Protein AF-A0A7S3RYJ0-F1 (afdb_monomer)

Radius of gyration: 33.04 Å; Cα contacts (8 Å, |Δi|>4): 578; chains: 1; bounding box: 104×66×143 Å

Organism: Emiliania huxleyi (NCBI:txid2903)

Nearest PDB structures (foldseek):
  7s6h-assembly2_C  TM=6.877E-01  e=1.220E-13  Homo sapiens
  7s6h-assembly1_A  TM=6.852E-01  e=1.467E-13  Homo sapiens
  3oda-assembly4_G  TM=8.715E-01  e=2.273E-07  Homo sapiens
  2dmj-assembly1_A  TM=7.720E-01  e=3.090E-07  Homo sapiens
  2n8a-assembly1_A  TM=5.074E-01  e=5.372E-07  Homo sapiens

Mean predicted aligned error: 19.95 Å

Structure (mmCIF, N/CA/C/O backbone):
data_AF-A0A7S3RYJ0-F1
#
_entry.id   AF-A0A7S3RYJ0-F1
#
loop_
_atom_site.group_PDB
_atom_site.id
_atom_site.type_symbol
_atom_site.label_atom_id
_atom_site.label_alt_id
_atom_site.label_comp_id
_atom_site.label_asym_id
_atom_site.label_entity_id
_atom_site.label_seq_id
_atom_site.pdbx_PDB_ins_code
_atom_site.Cartn_x
_atom_site.Cartn_y
_atom_site.Cartn_z
_atom_site.occupancy
_atom_site.B_iso_or_equiv
_atom_site.auth_seq_id
_atom_site.auth_comp_id
_atom_site.auth_asym_id
_atom_site.auth_atom_id
_atom_site.pdbx_PDB_model_num
ATOM 1 N N . MET A 1 1 ? 71.718 -11.292 11.359 1.00 39.75 1 MET A N 1
ATOM 2 C CA . MET A 1 1 ? 70.640 -10.681 10.558 1.00 39.75 1 MET A CA 1
ATOM 3 C C . MET A 1 1 ? 69.642 -11.783 10.285 1.00 39.75 1 MET A C 1
ATOM 5 O O . MET A 1 1 ? 69.903 -12.634 9.451 1.00 39.75 1 MET A O 1
ATOM 9 N N . ALA A 1 2 ? 68.633 -11.873 11.144 1.00 28.23 2 ALA A N 1
ATOM 10 C CA . ALA A 1 2 ? 67.714 -12.996 11.236 1.00 28.23 2 ALA A CA 1
ATOM 11 C C . ALA A 1 2 ? 66.291 -12.442 11.297 1.00 28.23 2 ALA A C 1
ATOM 13 O O . ALA A 1 2 ? 66.041 -11.447 11.979 1.00 28.23 2 ALA A O 1
ATOM 14 N N . GLU A 1 3 ? 65.405 -13.075 10.540 1.00 33.09 3 GLU A N 1
ATOM 15 C CA . GLU A 1 3 ? 64.001 -12.727 10.389 1.00 33.09 3 GLU A CA 1
ATOM 16 C C . GLU A 1 3 ? 63.239 -12.820 11.718 1.00 33.09 3 GLU A C 1
ATOM 18 O O . GLU A 1 3 ? 63.388 -13.775 12.483 1.00 33.09 3 GLU A O 1
ATOM 23 N N . ARG A 1 4 ? 62.372 -11.834 11.969 1.00 28.31 4 ARG A N 1
ATOM 24 C CA . ARG A 1 4 ? 61.244 -11.927 12.902 1.00 28.31 4 ARG A CA 1
ATOM 25 C C . ARG A 1 4 ? 60.064 -11.119 12.344 1.00 28.31 4 ARG A C 1
ATOM 27 O O . ARG A 1 4 ? 60.276 -9.973 11.948 1.00 28.31 4 ARG A O 1
ATOM 34 N N . PRO A 1 5 ? 58.839 -11.676 12.326 1.00 35.78 5 PRO A N 1
ATOM 35 C CA . PRO A 1 5 ? 57.648 -10.996 11.836 1.00 35.78 5 PRO A CA 1
ATOM 36 C C . PRO A 1 5 ? 56.983 -10.196 12.965 1.00 35.78 5 PRO A C 1
ATOM 38 O O . PRO A 1 5 ? 56.900 -10.666 14.101 1.00 35.78 5 PRO A O 1
ATOM 41 N N . LEU A 1 6 ? 56.473 -9.003 12.654 1.00 27.47 6 LEU A N 1
ATOM 42 C CA . LEU A 1 6 ? 55.604 -8.235 13.546 1.00 27.47 6 LEU A CA 1
ATOM 43 C C . LEU A 1 6 ? 54.368 -7.758 12.780 1.00 27.47 6 LEU A C 1
ATOM 45 O O . LEU A 1 6 ? 54.451 -7.098 11.749 1.00 27.47 6 LEU A O 1
ATOM 49 N N . SER A 1 7 ? 53.221 -8.157 13.322 1.00 32.47 7 SER A N 1
ATOM 50 C CA . SER A 1 7 ? 51.865 -7.767 12.956 1.00 32.47 7 SER A CA 1
ATOM 51 C C . SER A 1 7 ? 51.672 -6.252 12.934 1.00 32.47 7 SER A C 1
ATOM 53 O O . SER A 1 7 ? 52.216 -5.594 13.812 1.00 32.47 7 SER A O 1
ATOM 55 N N . HIS A 1 8 ? 50.790 -5.732 12.072 1.00 25.55 8 HIS A N 1
ATOM 56 C CA . HIS A 1 8 ? 49.686 -4.854 12.496 1.00 25.55 8 HIS A CA 1
ATOM 57 C C . HIS A 1 8 ? 48.749 -4.449 11.335 1.00 25.55 8 HIS A C 1
ATOM 59 O O . HIS A 1 8 ? 49.173 -3.886 10.336 1.00 25.55 8 HIS A O 1
ATOM 65 N N . ARG A 1 9 ? 47.447 -4.664 11.589 1.00 26.36 9 ARG A N 1
ATOM 66 C CA . ARG A 1 9 ? 46.271 -3.876 11.162 1.00 26.36 9 ARG A CA 1
ATOM 67 C C . ARG A 1 9 ? 45.915 -3.812 9.671 1.00 26.36 9 ARG A C 1
ATOM 69 O O . ARG A 1 9 ? 46.214 -2.858 8.966 1.00 26.36 9 ARG A O 1
ATOM 76 N N . ASN A 1 10 ? 45.074 -4.765 9.276 1.00 24.94 10 ASN A N 1
ATOM 77 C CA . ASN A 1 10 ? 44.167 -4.628 8.141 1.00 24.94 10 ASN A CA 1
ATOM 78 C C . ASN A 1 10 ? 42.987 -3.723 8.560 1.00 24.94 10 ASN A C 1
ATOM 80 O O . ASN A 1 10 ? 42.097 -4.167 9.285 1.00 24.94 10 ASN A O 1
ATOM 84 N N . HIS A 1 11 ? 42.986 -2.452 8.149 1.00 27.56 11 HIS A N 1
ATOM 85 C CA . HIS A 1 11 ? 41.782 -1.617 8.182 1.00 27.56 11 HIS A CA 1
ATOM 86 C C . HIS A 1 11 ? 41.057 -1.755 6.840 1.00 27.56 11 HIS A C 1
ATOM 88 O O . HIS A 1 11 ? 41.376 -1.083 5.864 1.00 27.56 11 HIS A O 1
ATOM 94 N N . LEU A 1 12 ? 40.068 -2.650 6.809 1.00 25.06 12 LEU A N 1
ATOM 95 C CA . LEU A 1 12 ? 39.011 -2.651 5.804 1.00 25.06 12 LEU A CA 1
ATOM 96 C C . LEU A 1 12 ? 38.155 -1.398 6.018 1.00 25.06 12 LEU A C 1
ATOM 98 O O . LEU A 1 12 ? 37.360 -1.332 6.955 1.00 25.06 12 LEU A O 1
ATOM 102 N N . ILE A 1 13 ? 38.326 -0.393 5.160 1.00 28.11 13 ILE A N 1
ATOM 103 C CA . ILE A 1 13 ? 37.360 0.699 5.039 1.00 28.11 13 ILE A CA 1
ATOM 104 C C . ILE A 1 13 ? 36.196 0.164 4.203 1.00 28.11 13 ILE A C 1
ATOM 106 O O . ILE A 1 13 ? 36.266 0.065 2.979 1.00 28.11 13 ILE A O 1
ATOM 110 N N . HIS A 1 14 ? 35.129 -0.223 4.899 1.00 29.86 14 HIS A N 1
ATOM 111 C CA . HIS A 1 14 ? 33.820 -0.503 4.325 1.00 29.86 14 HIS A CA 1
ATOM 112 C C . HIS A 1 14 ? 33.194 0.806 3.819 1.00 29.86 14 HIS A C 1
ATOM 114 O O . HIS A 1 14 ? 32.655 1.594 4.594 1.00 29.86 14 HIS A O 1
ATOM 120 N N . GLY A 1 15 ? 33.270 1.042 2.510 1.00 26.50 15 GLY A N 1
ATOM 121 C CA . GLY A 1 15 ? 32.595 2.146 1.826 1.00 26.50 15 GLY A CA 1
ATOM 122 C C . GLY A 1 15 ? 31.162 1.783 1.441 1.00 26.50 15 GLY A C 1
ATOM 123 O O . GLY A 1 15 ? 30.924 1.300 0.342 1.00 26.50 15 GLY A O 1
ATOM 124 N N . GLN A 1 16 ? 30.258 1.964 2.403 1.00 26.66 16 GLN A N 1
ATOM 125 C CA . GLN A 1 16 ? 28.885 2.480 2.282 1.00 26.66 16 GLN A CA 1
ATOM 126 C C . GLN A 1 16 ? 28.120 2.204 0.970 1.00 26.66 16 GLN A C 1
ATOM 128 O O . GLN A 1 16 ? 28.312 2.867 -0.046 1.00 26.66 16 GLN A O 1
ATOM 133 N N . ALA A 1 17 ? 27.150 1.288 1.052 1.00 26.70 17 ALA A N 1
ATOM 134 C CA . ALA A 1 17 ? 26.016 1.249 0.138 1.00 26.70 17 ALA A CA 1
ATOM 135 C C . ALA A 1 17 ? 25.204 2.545 0.301 1.00 26.70 17 ALA A C 1
ATOM 137 O O . ALA A 1 17 ? 24.721 2.850 1.393 1.00 26.70 17 ALA A O 1
ATOM 138 N N . THR A 1 18 ? 25.096 3.324 -0.771 1.00 28.84 18 THR A N 1
ATOM 139 C CA . THR A 1 18 ? 24.283 4.538 -0.815 1.00 28.84 18 THR A CA 1
ATOM 140 C C . THR A 1 18 ? 22.790 4.187 -0.767 1.00 28.84 18 THR A C 1
ATOM 142 O O . THR A 1 18 ? 22.383 3.142 -1.286 1.00 28.84 18 THR A O 1
ATOM 145 N N . PRO A 1 19 ? 21.957 5.022 -0.119 1.00 36.91 19 PRO A N 1
ATOM 146 C CA . PRO A 1 19 ? 20.532 4.765 0.008 1.00 36.91 19 PRO A CA 1
ATOM 147 C C . PRO A 1 19 ? 19.855 4.790 -1.363 1.00 36.91 19 PRO A C 1
ATOM 149 O O . PRO A 1 19 ? 20.203 5.578 -2.242 1.00 36.91 19 PRO A O 1
ATOM 152 N N . THR A 1 20 ? 18.873 3.907 -1.516 1.00 35.00 20 THR A N 1
ATOM 153 C CA . THR A 1 20 ? 17.958 3.796 -2.650 1.00 35.00 20 THR A CA 1
ATOM 154 C C . THR A 1 20 ? 17.373 5.158 -3.010 1.00 35.00 20 THR A C 1
ATOM 156 O O . THR A 1 20 ? 16.400 5.620 -2.415 1.00 35.00 20 THR A O 1
ATOM 159 N N . ALA A 1 21 ? 17.976 5.798 -4.013 1.00 35.00 21 ALA A N 1
ATOM 160 C CA . ALA A 1 21 ? 17.418 6.964 -4.666 1.00 35.00 21 ALA A CA 1
ATOM 161 C C . ALA A 1 21 ? 16.031 6.594 -5.201 1.00 35.00 21 ALA A C 1
ATOM 163 O O . ALA A 1 21 ? 15.861 5.602 -5.917 1.00 35.00 21 ALA A O 1
ATOM 164 N N . ALA A 1 22 ? 15.033 7.388 -4.823 1.00 38.62 22 ALA A N 1
ATOM 165 C CA . ALA A 1 22 ? 13.714 7.353 -5.420 1.00 38.62 22 ALA A CA 1
ATOM 166 C C . ALA A 1 22 ? 13.859 7.705 -6.906 1.00 38.62 22 ALA A C 1
ATOM 168 O O . ALA A 1 22 ? 13.888 8.874 -7.280 1.00 38.62 22 ALA A O 1
ATOM 169 N N . ILE A 1 23 ? 13.993 6.689 -7.761 1.00 37.84 23 ILE A N 1
ATOM 170 C CA . ILE A 1 23 ? 13.959 6.900 -9.203 1.00 37.84 23 ILE A CA 1
ATOM 171 C C . ILE A 1 23 ? 12.511 7.231 -9.557 1.00 37.84 23 ILE A C 1
ATOM 173 O O . ILE A 1 23 ? 11.620 6.376 -9.544 1.00 37.84 23 ILE A O 1
ATOM 177 N N . LEU A 1 24 ? 12.290 8.504 -9.859 1.00 35.03 24 LEU A N 1
ATOM 178 C CA . LEU A 1 24 ? 11.076 9.027 -10.458 1.00 35.03 24 LEU A CA 1
ATOM 179 C C . LEU A 1 24 ? 11.009 8.522 -11.912 1.00 35.03 24 LEU A C 1
ATOM 181 O O . LEU A 1 24 ? 11.346 9.229 -12.855 1.00 35.03 24 LEU A O 1
ATOM 185 N N . VAL A 1 25 ? 10.645 7.250 -12.113 1.00 39.47 25 VAL A N 1
ATOM 186 C CA . VAL A 1 25 ? 10.449 6.693 -13.461 1.00 39.47 25 VAL A CA 1
ATOM 187 C C . VAL A 1 25 ? 9.076 7.127 -13.969 1.00 39.47 25 VAL A C 1
ATOM 189 O O . VAL A 1 25 ? 8.098 6.388 -13.864 1.00 39.47 25 VAL A O 1
ATOM 192 N N . MET A 1 26 ? 8.984 8.328 -14.537 1.00 39.94 26 MET A N 1
ATOM 193 C CA . MET A 1 26 ? 7.891 8.657 -15.453 1.00 39.94 26 MET A CA 1
ATOM 194 C C . MET A 1 26 ? 8.298 8.210 -16.861 1.00 39.94 26 MET A C 1
ATOM 196 O O . MET A 1 26 ? 8.797 8.994 -17.657 1.00 39.94 26 MET A O 1
ATOM 200 N N . SER A 1 27 ? 8.141 6.916 -17.164 1.00 42.56 27 SER A N 1
ATOM 201 C CA . SER A 1 27 ? 8.387 6.390 -18.515 1.00 42.56 27 SER A CA 1
ATOM 202 C C . SER A 1 27 ? 7.086 6.358 -19.321 1.00 42.56 27 SER A C 1
ATOM 204 O O . SER A 1 27 ? 6.385 5.339 -19.406 1.00 42.56 27 SER A O 1
ATOM 206 N N . TYR A 1 28 ? 6.767 7.490 -19.943 1.00 44.81 28 TYR A N 1
ATOM 207 C CA . TYR A 1 28 ? 5.918 7.505 -21.130 1.00 44.81 28 TYR A CA 1
ATOM 208 C C . TYR A 1 28 ? 6.808 7.086 -22.315 1.00 44.81 28 TYR A C 1
ATOM 210 O O . TYR A 1 28 ? 7.633 7.871 -22.767 1.00 44.81 28 TYR A O 1
ATOM 218 N N . GLY A 1 29 ? 6.718 5.819 -22.755 1.00 48.59 29 GLY A N 1
ATOM 219 C CA . GLY A 1 29 ? 7.389 5.339 -23.980 1.00 48.59 29 GLY A CA 1
ATOM 220 C C . GLY A 1 29 ? 8.339 4.132 -23.881 1.00 48.59 29 GLY A C 1
ATOM 221 O O . GLY A 1 29 ? 8.949 3.791 -24.888 1.00 48.59 29 GLY A O 1
ATOM 222 N N . GLY A 1 30 ? 8.480 3.469 -22.726 1.00 54.72 30 GLY A N 1
ATOM 223 C CA . GLY A 1 30 ? 9.284 2.237 -22.594 1.00 54.72 30 GLY A CA 1
ATOM 224 C C . GLY A 1 30 ? 8.515 0.932 -22.855 1.00 54.72 30 GLY A C 1
ATOM 225 O O . GLY A 1 30 ? 7.281 0.903 -22.773 1.00 54.72 30 GLY A O 1
ATOM 226 N N . ASP A 1 31 ? 9.261 -0.145 -23.115 1.00 61.84 31 ASP A N 1
ATOM 227 C CA . ASP A 1 31 ? 8.778 -1.528 -23.159 1.00 61.84 31 ASP A CA 1
ATOM 228 C C . ASP A 1 31 ? 8.100 -1.940 -21.836 1.00 61.84 31 ASP A C 1
ATOM 230 O O . ASP A 1 31 ? 8.265 -1.306 -20.794 1.00 61.84 31 ASP A O 1
ATOM 234 N N . ASP A 1 32 ? 7.321 -3.026 -21.853 1.00 64.25 32 ASP A N 1
ATOM 235 C CA . ASP A 1 32 ? 6.533 -3.510 -20.705 1.00 64.25 32 ASP A CA 1
ATOM 236 C C . ASP A 1 32 ? 7.355 -3.812 -19.431 1.00 64.25 32 ASP A C 1
ATOM 238 O O . ASP A 1 32 ? 6.777 -4.141 -18.386 1.00 64.25 32 ASP A O 1
ATOM 242 N N . SER A 1 33 ? 8.688 -3.765 -19.504 1.00 66.56 33 SER A N 1
ATOM 243 C CA . SER A 1 33 ? 9.603 -3.919 -18.372 1.00 66.56 33 SER A CA 1
ATOM 244 C C . SER A 1 33 ? 9.685 -2.668 -17.484 1.00 66.56 33 SER A C 1
ATOM 246 O O . SER A 1 33 ? 9.950 -2.801 -16.291 1.00 66.56 33 SER A O 1
ATOM 248 N N . SER A 1 34 ? 9.377 -1.473 -18.008 1.00 72.50 34 SER A N 1
ATOM 249 C CA . SER A 1 34 ? 9.449 -0.209 -17.256 1.00 72.50 34 SER A CA 1
ATOM 250 C C . SER A 1 34 ? 8.173 0.136 -16.479 1.00 72.50 34 SER A C 1
ATOM 252 O O . SER A 1 34 ? 8.114 1.166 -15.806 1.00 72.50 34 SER A O 1
ATOM 254 N N . ILE A 1 35 ? 7.140 -0.715 -16.552 1.00 82.62 35 ILE A N 1
ATOM 255 C CA . ILE A 1 35 ? 5.844 -0.466 -15.912 1.00 82.62 35 ILE A CA 1
ATOM 256 C C . ILE A 1 35 ? 5.993 -0.535 -14.380 1.00 82.62 35 ILE A C 1
ATOM 258 O O . ILE A 1 35 ? 6.262 -1.609 -13.832 1.00 82.62 35 ILE A O 1
ATOM 262 N N . PRO A 1 36 ? 5.756 0.573 -13.655 1.00 79.44 36 PRO A N 1
ATOM 263 C CA . PRO A 1 36 ? 5.849 0.587 -12.203 1.00 79.44 36 PRO A CA 1
ATOM 264 C C . PRO A 1 36 ? 4.709 -0.216 -11.561 1.00 79.44 36 PRO A C 1
ATOM 266 O O . PRO A 1 36 ? 3.550 -0.092 -11.966 1.00 79.44 36 PRO A O 1
ATOM 269 N N . ASP A 1 37 ? 5.037 -0.981 -10.512 1.00 83.44 37 ASP A N 1
ATOM 270 C CA . ASP A 1 37 ? 4.115 -1.868 -9.779 1.00 83.44 37 ASP A CA 1
ATOM 271 C C . ASP A 1 37 ? 3.342 -2.799 -10.722 1.00 83.44 37 ASP A C 1
ATOM 273 O O . ASP A 1 37 ? 2.118 -2.918 -10.640 1.00 83.44 37 ASP A O 1
ATOM 277 N N . LYS A 1 38 ? 4.066 -3.427 -11.656 1.00 88.31 38 LYS A N 1
ATOM 278 C CA . LYS A 1 38 ? 3.476 -4.261 -12.706 1.00 88.31 38 LYS A CA 1
ATOM 279 C C . LYS A 1 38 ? 2.584 -5.372 -12.159 1.00 88.31 38 LYS A C 1
ATOM 281 O O . LYS A 1 38 ? 1.566 -5.679 -12.771 1.00 88.31 38 LYS A O 1
ATOM 286 N N . LEU A 1 39 ? 2.963 -5.975 -11.034 1.00 90.44 39 LEU A N 1
ATOM 287 C CA . LEU A 1 39 ? 2.220 -7.064 -10.414 1.00 90.44 39 LEU A CA 1
ATOM 288 C C . LEU A 1 39 ? 1.648 -6.603 -9.076 1.00 90.44 39 LEU A C 1
ATOM 290 O O . LEU A 1 39 ? 2.368 -6.120 -8.201 1.00 90.44 39 LEU A O 1
ATOM 294 N N . ARG A 1 40 ? 0.340 -6.777 -8.908 1.00 91.31 40 ARG A N 1
ATOM 295 C CA . ARG A 1 40 ? -0.391 -6.479 -7.675 1.00 91.31 40 ARG A CA 1
ATOM 296 C C . ARG A 1 40 ? -1.162 -7.714 -7.233 1.00 91.31 40 ARG A C 1
ATOM 298 O O . ARG A 1 40 ? -1.780 -8.372 -8.061 1.00 91.31 40 ARG A O 1
ATOM 305 N N . LEU A 1 41 ? -1.151 -8.002 -5.940 1.00 91.81 41 LEU A N 1
ATOM 306 C CA . LEU A 1 41 ? -1.998 -9.016 -5.322 1.00 91.81 41 LEU A CA 1
ATOM 307 C C . LEU A 1 41 ? -3.025 -8.322 -4.424 1.00 91.81 41 LEU A C 1
ATOM 309 O O . LEU A 1 41 ? -2.680 -7.449 -3.626 1.00 91.81 41 LEU A O 1
ATOM 313 N N . ASP A 1 42 ? -4.294 -8.669 -4.608 1.00 93.19 42 ASP A N 1
ATOM 314 C CA . ASP A 1 42 ? -5.427 -8.141 -3.851 1.00 93.19 42 ASP A CA 1
ATOM 315 C C . ASP A 1 42 ? -6.532 -9.195 -3.709 1.00 93.19 42 ASP A C 1
ATOM 317 O O . ASP A 1 42 ? -6.603 -10.159 -4.476 1.00 93.19 42 ASP A O 1
ATOM 321 N N . TYR A 1 43 ? -7.418 -8.997 -2.731 1.00 94.75 43 TYR A N 1
ATOM 322 C CA . TYR A 1 43 ? -8.697 -9.700 -2.704 1.00 94.75 43 TYR A CA 1
ATOM 323 C C . TYR A 1 43 ? -9.632 -9.085 -3.741 1.00 94.75 43 TYR A C 1
ATOM 325 O O . TYR A 1 43 ? -9.791 -7.864 -3.806 1.00 94.75 43 TYR A O 1
ATOM 333 N N . ALA A 1 44 ? -10.288 -9.925 -4.536 1.00 94.12 44 ALA A N 1
ATOM 334 C CA . ALA A 1 44 ? -11.247 -9.473 -5.525 1.00 94.12 44 ALA A CA 1
ATOM 335 C C . ALA A 1 44 ? -12.431 -8.748 -4.847 1.00 94.12 44 ALA A C 1
ATOM 337 O O . ALA A 1 44 ? -13.182 -9.371 -4.093 1.00 94.12 44 ALA A O 1
ATOM 338 N N . PRO A 1 45 ? -12.678 -7.458 -5.139 1.00 90.38 45 PRO A N 1
ATOM 339 C CA . PRO A 1 45 ? -13.766 -6.716 -4.507 1.00 90.38 45 PRO A CA 1
ATOM 340 C C . PRO A 1 45 ? -15.144 -7.168 -5.008 1.00 90.38 45 PRO A C 1
ATOM 342 O O . PRO A 1 45 ? -16.139 -6.989 -4.317 1.00 90.38 45 PRO A O 1
ATOM 345 N N . THR A 1 46 ? -15.215 -7.742 -6.216 1.00 91.50 46 THR A N 1
ATOM 346 C CA . THR A 1 46 ? -16.442 -8.280 -6.828 1.00 91.50 46 THR A CA 1
ATOM 347 C C . THR A 1 46 ? -16.106 -9.502 -7.680 1.00 91.50 46 THR A C 1
ATOM 349 O O . THR A 1 46 ? -14.985 -9.602 -8.176 1.00 91.50 46 THR A O 1
ATOM 352 N N . SER A 1 47 ? -17.091 -10.360 -7.944 1.00 93.62 47 SER A N 1
ATOM 353 C CA . SER A 1 47 ? -16.961 -11.566 -8.778 1.00 93.62 47 SER A CA 1
ATOM 354 C C . SER A 1 47 ? -17.100 -11.325 -10.294 1.00 93.62 47 SER A C 1
ATOM 356 O O . SER A 1 47 ? -17.409 -12.237 -11.056 1.00 93.62 47 SER A O 1
ATOM 358 N N . ARG A 1 48 ? -16.908 -10.082 -10.760 1.00 92.75 48 ARG A N 1
ATOM 359 C CA . ARG A 1 48 ? -17.110 -9.690 -12.173 1.00 92.75 48 ARG A CA 1
ATOM 360 C C . ARG A 1 48 ? -15.885 -9.898 -13.068 1.00 92.75 48 ARG A C 1
ATOM 362 O O . ARG A 1 48 ? -15.990 -9.764 -14.282 1.00 92.75 48 ARG A O 1
ATOM 369 N N . ALA A 1 49 ? -14.717 -10.161 -12.486 1.00 93.31 49 ALA A N 1
ATOM 370 C CA . ALA A 1 49 ? -13.480 -10.314 -13.242 1.00 93.31 49 ALA A CA 1
ATOM 371 C C . ALA A 1 49 ? -13.330 -11.748 -13.772 1.00 93.31 49 ALA A C 1
ATOM 373 O O . ALA A 1 49 ? -13.538 -12.714 -13.042 1.00 93.31 49 ALA A O 1
ATOM 374 N N . SER A 1 50 ? -12.904 -11.881 -15.027 1.00 95.81 50 SER A N 1
ATOM 375 C CA . SER A 1 50 ? -12.488 -13.152 -15.628 1.00 95.81 50 SER A CA 1
ATOM 376 C C . SER A 1 50 ? -10.964 -13.246 -15.669 1.00 95.81 50 SER A C 1
ATOM 378 O O . SER A 1 50 ? -10.296 -12.291 -16.075 1.00 95.81 50 SER A O 1
ATOM 380 N N . CYS A 1 51 ? -10.417 -14.404 -15.317 1.00 96.94 51 CYS A N 1
ATOM 381 C CA . CYS A 1 51 ? -8.989 -14.676 -15.388 1.00 96.94 51 CYS A CA 1
ATOM 382 C C . CYS A 1 51 ? -8.491 -14.678 -16.839 1.00 96.94 51 CYS A C 1
ATOM 384 O O . CYS A 1 51 ? -8.982 -15.441 -17.669 1.00 96.94 51 CYS A O 1
ATOM 386 N N . LYS A 1 52 ? -7.463 -13.880 -17.142 1.00 95.00 52 LYS A N 1
ATOM 387 C CA . LYS A 1 52 ? -6.849 -13.812 -18.479 1.00 95.00 52 LYS A CA 1
ATOM 388 C C . LYS A 1 52 ? -6.018 -15.046 -18.849 1.00 95.00 52 LYS A C 1
ATOM 390 O O . LYS A 1 52 ? -5.727 -15.232 -20.022 1.00 95.00 52 LYS A O 1
ATOM 395 N N . GLY A 1 53 ? -5.657 -15.892 -17.880 1.00 93.12 53 GLY A N 1
ATOM 396 C CA . GLY A 1 53 ? -4.923 -17.136 -18.136 1.00 93.12 53 GLY A CA 1
ATOM 397 C C . GLY A 1 53 ? -5.816 -18.328 -18.495 1.00 93.12 53 GLY A C 1
ATOM 398 O O . GLY A 1 53 ? -5.474 -19.099 -19.382 1.00 93.12 53 GLY A O 1
ATOM 399 N N . CYS A 1 54 ? -6.961 -18.487 -17.822 1.00 95.69 54 CYS A N 1
ATOM 400 C CA . CYS A 1 54 ? -7.826 -19.663 -17.993 1.00 95.69 54 CYS A CA 1
ATOM 401 C C . CYS A 1 54 ? -9.260 -19.348 -18.453 1.00 95.69 54 CYS A C 1
ATOM 403 O O . CYS A 1 54 ? -10.040 -20.271 -18.669 1.00 95.69 54 CYS A O 1
ATOM 405 N N . GLY A 1 55 ? -9.639 -18.070 -18.547 1.00 94.44 55 GLY A N 1
ATOM 406 C CA . GLY A 1 55 ? -10.973 -17.617 -18.958 1.00 94.44 55 GLY A CA 1
ATOM 407 C C . GLY A 1 55 ? -12.078 -17.758 -17.903 1.00 94.44 55 GLY A C 1
ATOM 408 O O . GLY A 1 55 ? -13.165 -17.223 -18.097 1.00 94.44 55 GLY A O 1
ATOM 409 N N . ARG A 1 56 ? -11.832 -18.443 -16.777 1.00 96.56 56 ARG A N 1
ATOM 410 C CA . ARG A 1 56 ? -12.839 -18.647 -15.718 1.00 96.56 56 ARG A CA 1
ATOM 411 C C . ARG A 1 56 ? -13.033 -17.400 -14.851 1.00 96.56 56 ARG A C 1
ATOM 413 O O . ARG A 1 56 ? -12.125 -16.578 -14.724 1.00 96.56 56 ARG A O 1
ATOM 420 N N . GLY A 1 57 ? -14.208 -17.287 -14.231 1.00 96.38 57 GLY A N 1
ATOM 421 C CA . GLY A 1 57 ? -14.514 -16.228 -13.266 1.00 96.38 57 GLY A CA 1
ATOM 422 C C . GLY A 1 57 ? -13.606 -16.275 -12.033 1.00 96.38 57 GLY A C 1
ATOM 423 O O . GLY A 1 57 ? -13.127 -17.340 -11.642 1.00 96.38 57 GLY A O 1
ATOM 424 N N . ILE A 1 58 ? -13.365 -15.106 -11.446 1.00 96.50 58 ILE A N 1
ATOM 425 C CA . ILE A 1 58 ? -12.664 -14.924 -10.172 1.00 96.50 58 ILE A CA 1
ATOM 426 C C . ILE A 1 58 ? -13.720 -14.549 -9.132 1.00 96.50 58 ILE A C 1
ATOM 428 O O . ILE A 1 58 ? -14.468 -13.592 -9.340 1.00 96.50 58 ILE A O 1
ATOM 432 N N . GLY A 1 59 ? -13.811 -15.312 -8.045 1.00 95.38 59 GLY A N 1
ATOM 433 C CA . GLY A 1 59 ? -14.806 -15.113 -6.993 1.00 95.38 59 GLY A CA 1
ATOM 434 C C . GLY A 1 59 ? -14.573 -13.826 -6.202 1.00 95.38 59 GLY A C 1
ATOM 435 O O . GLY A 1 59 ? -13.453 -13.339 -6.099 1.00 95.38 59 GLY A O 1
ATOM 436 N N . GLN A 1 60 ? -15.630 -13.259 -5.616 1.00 93.69 60 GLN A N 1
ATOM 437 C CA . GLN A 1 60 ? -15.482 -12.151 -4.669 1.00 93.69 60 GLN A CA 1
ATOM 438 C C . GLN A 1 60 ? -14.754 -12.645 -3.412 1.00 93.69 60 GLN A C 1
ATOM 440 O O . GLN A 1 60 ? -15.063 -13.717 -2.904 1.00 93.69 60 GLN A O 1
ATOM 445 N N . GLY A 1 61 ? -13.799 -11.861 -2.915 1.00 91.56 61 GLY A N 1
ATOM 446 C CA . GLY A 1 61 ? -12.955 -12.236 -1.780 1.00 91.56 61 GLY A CA 1
ATOM 447 C C . GLY A 1 61 ? -11.842 -13.230 -2.124 1.00 91.56 61 GLY A C 1
ATOM 448 O O . GLY A 1 61 ? -11.022 -13.521 -1.263 1.00 91.56 61 GLY A O 1
ATOM 449 N N . GLU A 1 62 ? -11.762 -13.721 -3.364 1.00 95.06 62 GLU A N 1
ATOM 450 C CA . GLU A 1 62 ? -10.668 -14.585 -3.812 1.00 95.06 62 GLU A CA 1
ATOM 451 C C . GLU A 1 62 ? -9.391 -13.761 -4.040 1.00 95.06 62 GLU A C 1
ATOM 453 O O . GLU A 1 62 ? -9.445 -12.652 -4.585 1.00 95.06 62 GLU A O 1
ATOM 458 N N . VAL A 1 63 ? -8.231 -14.299 -3.647 1.00 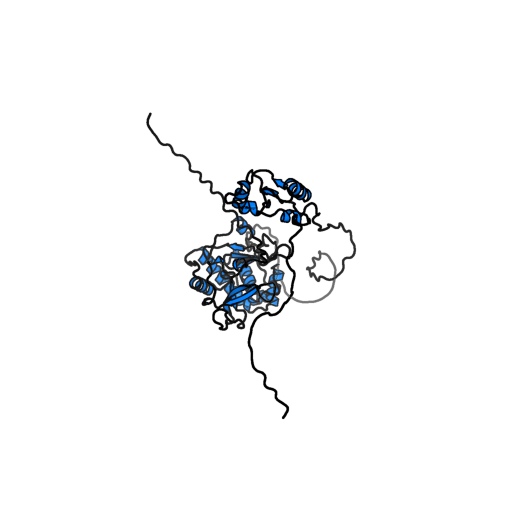94.62 63 VAL A N 1
ATOM 459 C CA . VAL A 1 63 ? -6.932 -13.688 -3.958 1.00 94.62 63 VAL A CA 1
ATOM 460 C C . VAL A 1 63 ? -6.679 -13.783 -5.460 1.00 94.62 63 VAL A C 1
ATOM 462 O O . VAL A 1 63 ? -6.735 -14.859 -6.057 1.00 94.62 63 VAL A O 1
ATOM 465 N N . ARG A 1 64 ? -6.350 -12.653 -6.081 1.00 93.88 64 ARG A N 1
ATOM 466 C CA . ARG A 1 64 ? -6.041 -12.575 -7.511 1.00 93.88 64 ARG A CA 1
ATOM 467 C C . ARG A 1 64 ? -4.781 -11.762 -7.761 1.00 93.88 64 ARG A C 1
ATOM 469 O O . ARG A 1 64 ? -4.418 -10.890 -6.976 1.00 93.88 64 ARG A O 1
ATOM 476 N N . CYS A 1 65 ? -4.138 -12.031 -8.893 1.00 93.81 65 CYS A N 1
ATOM 477 C CA . CYS A 1 65 ? -3.002 -11.263 -9.383 1.00 93.81 65 CYS A CA 1
ATOM 478 C C . CYS A 1 65 ? -3.455 -10.311 -10.494 1.00 93.81 65 CYS A C 1
ATOM 480 O O . CYS A 1 65 ? -3.936 -10.744 -11.540 1.00 93.81 65 CYS A O 1
ATOM 482 N N . GLY A 1 66 ? -3.317 -9.010 -10.263 1.00 94.06 66 GLY A N 1
ATOM 483 C CA . GLY A 1 66 ? -3.458 -7.974 -11.273 1.00 94.06 66 GLY A CA 1
ATOM 484 C C . GLY A 1 66 ? -2.123 -7.700 -11.961 1.00 94.06 66 GLY A C 1
ATOM 485 O O . GLY A 1 66 ? -1.157 -7.308 -11.310 1.00 94.06 66 GLY A O 1
ATOM 486 N N . VAL A 1 67 ? -2.092 -7.864 -13.278 1.00 93.19 67 VAL A N 1
ATOM 487 C CA . VAL A 1 67 ? -0.973 -7.519 -14.153 1.00 93.19 67 VAL A CA 1
ATOM 488 C C . VAL A 1 67 ? -1.310 -6.213 -14.854 1.00 93.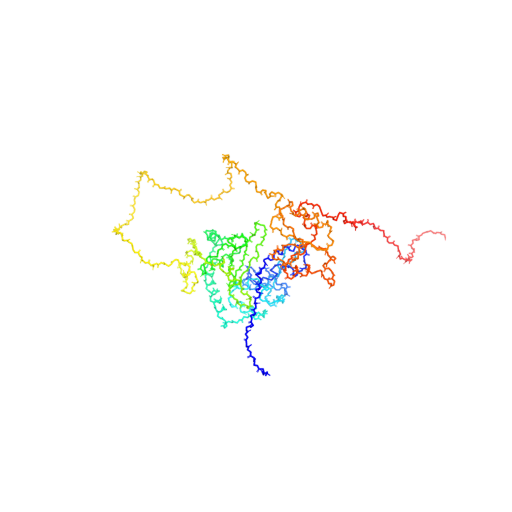19 67 VAL A C 1
ATOM 490 O O . VAL A 1 67 ? -2.263 -6.139 -15.630 1.00 93.19 67 VAL A O 1
ATOM 493 N N . LYS A 1 68 ? -0.536 -5.174 -14.565 1.00 92.00 68 LYS A N 1
ATOM 494 C CA . LYS A 1 68 ? -0.663 -3.862 -15.187 1.00 92.00 68 LYS A CA 1
ATOM 495 C C . LYS A 1 68 ? -0.039 -3.907 -16.581 1.00 92.00 68 LYS A C 1
ATOM 497 O O . LYS A 1 68 ? 1.148 -4.204 -16.718 1.00 92.00 68 LYS A O 1
ATOM 502 N N . VAL A 1 69 ? -0.839 -3.620 -17.600 1.00 91.38 69 VAL A N 1
ATOM 503 C CA . VAL A 1 69 ? -0.433 -3.593 -19.013 1.00 91.38 69 VAL A CA 1
ATOM 504 C C . VAL A 1 69 ? -0.768 -2.232 -19.607 1.00 91.38 69 VAL A C 1
ATOM 506 O O . VAL A 1 69 ? -1.698 -1.576 -19.142 1.00 91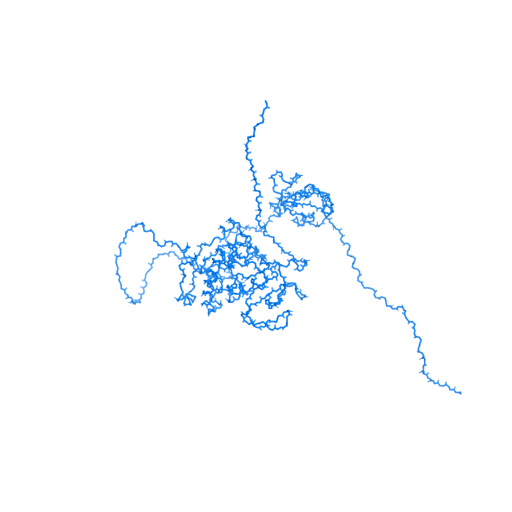.38 69 VAL A O 1
ATOM 509 N N . ARG A 1 70 ? -0.014 -1.764 -20.606 1.00 89.94 70 ARG A N 1
ATOM 510 C CA . ARG A 1 70 ? -0.390 -0.535 -21.321 1.00 89.94 70 ARG A CA 1
ATOM 511 C C . ARG A 1 70 ? -1.710 -0.771 -22.057 1.00 89.94 70 ARG A C 1
ATOM 513 O O . ARG A 1 70 ? -1.868 -1.804 -22.708 1.00 89.94 70 ARG A O 1
ATOM 520 N N . SER A 1 71 ? -2.653 0.158 -21.923 1.00 89.06 71 SER A N 1
ATOM 521 C CA . SER A 1 71 ? -3.913 0.061 -22.657 1.00 89.06 71 SER A CA 1
ATOM 522 C C . SER A 1 71 ? -3.672 0.343 -24.136 1.00 89.06 71 SER A C 1
ATOM 524 O O . SER A 1 71 ? -2.891 1.224 -24.490 1.00 89.06 71 SER A O 1
ATOM 526 N N . GLN A 1 72 ? -4.363 -0.386 -25.010 1.00 90.81 72 GLN A N 1
ATOM 527 C CA . GLN A 1 72 ? -4.386 -0.080 -26.444 1.00 90.81 72 GLN A CA 1
ATOM 528 C C . GLN A 1 72 ? -5.444 0.977 -26.808 1.00 90.81 72 GLN A C 1
ATOM 530 O O . GLN A 1 72 ? -5.472 1.439 -27.944 1.00 90.81 72 GLN A O 1
ATOM 535 N N . TRP A 1 73 ? -6.338 1.327 -25.875 1.00 90.62 73 TRP A N 1
ATOM 536 C CA . TRP A 1 73 ? -7.480 2.212 -26.139 1.00 90.62 73 TRP A CA 1
ATOM 537 C C . TRP A 1 73 ? -7.315 3.618 -25.576 1.00 90.62 73 TRP A C 1
ATOM 539 O O . TRP A 1 73 ? -7.943 4.546 -26.078 1.00 90.62 73 TRP A O 1
ATOM 549 N N . HIS A 1 74 ? -6.507 3.787 -24.535 1.00 89.50 74 HIS A N 1
ATOM 550 C CA . HIS A 1 74 ? -6.284 5.085 -23.916 1.00 89.50 74 HIS A CA 1
ATOM 551 C C . HIS A 1 74 ? -4.847 5.215 -23.423 1.00 89.50 74 HIS A C 1
ATOM 553 O O . HIS A 1 74 ? -4.159 4.221 -23.192 1.00 89.50 74 HIS A O 1
ATOM 559 N N . ASP A 1 75 ? -4.409 6.453 -23.213 1.00 85.44 75 ASP A N 1
ATOM 560 C CA . ASP A 1 75 ? -3.114 6.722 -22.601 1.00 85.44 75 ASP A CA 1
ATOM 561 C C . ASP A 1 75 ? -3.180 6.408 -21.101 1.00 85.44 75 ASP A C 1
ATOM 563 O O . ASP A 1 75 ? -3.665 7.182 -20.275 1.00 85.44 75 ASP A O 1
ATOM 567 N N . GLY A 1 76 ? -2.822 5.174 -20.759 1.00 87.56 76 GLY A N 1
ATOM 568 C CA . GLY A 1 76 ? -2.877 4.663 -19.402 1.00 87.56 76 GLY A CA 1
ATOM 569 C C . GLY A 1 76 ? -2.635 3.163 -19.346 1.00 87.56 76 GLY A C 1
ATOM 570 O O . GLY A 1 76 ? -2.078 2.553 -20.261 1.00 87.56 76 GLY A O 1
ATOM 571 N N . PHE A 1 77 ? -3.051 2.562 -18.236 1.00 90.50 77 PHE A N 1
ATOM 572 C CA . PHE A 1 77 ? -2.833 1.147 -17.986 1.00 90.50 77 PHE A CA 1
ATOM 573 C C . PHE A 1 77 ? -4.140 0.422 -17.711 1.00 90.50 77 PHE A C 1
ATOM 575 O O . PHE A 1 77 ? -4.948 0.886 -16.907 1.00 90.50 77 PHE A O 1
ATOM 582 N N . ASP A 1 78 ? -4.270 -0.753 -18.311 1.00 91.06 78 ASP A N 1
ATOM 583 C CA . ASP A 1 78 ? -5.307 -1.720 -18.001 1.00 91.06 78 ASP A CA 1
ATOM 584 C C . ASP A 1 78 ? -4.797 -2.733 -16.974 1.00 91.06 78 ASP A C 1
ATOM 586 O O . ASP A 1 78 ? -3.611 -3.073 -16.918 1.00 91.06 78 ASP A O 1
ATOM 590 N N . MET A 1 79 ? -5.712 -3.235 -16.146 1.00 92.25 79 MET A N 1
ATOM 591 C CA . MET A 1 79 ? -5.425 -4.306 -15.196 1.00 92.25 79 MET A CA 1
ATOM 592 C C . MET A 1 79 ? -5.957 -5.627 -15.741 1.00 92.25 79 MET A C 1
ATOM 594 O O . MET A 1 79 ? -7.165 -5.856 -15.816 1.00 92.25 79 MET A O 1
ATOM 598 N N . HIS A 1 80 ? -5.046 -6.526 -16.089 1.00 94.38 80 HIS A N 1
ATOM 599 C CA . HIS A 1 80 ? -5.365 -7.904 -16.425 1.00 94.38 80 HIS A CA 1
ATOM 600 C C . HIS A 1 80 ? -5.365 -8.755 -15.161 1.00 94.38 80 HIS A C 1
ATOM 602 O O . HIS A 1 80 ? -4.340 -8.907 -14.507 1.00 94.38 80 HIS A O 1
ATOM 608 N N . PHE A 1 81 ? -6.520 -9.309 -14.798 1.00 95.88 81 PHE A N 1
ATOM 609 C CA . PHE A 1 81 ? -6.640 -10.153 -13.612 1.00 95.88 81 PHE A CA 1
ATOM 610 C C . PHE A 1 81 ? -6.393 -11.624 -13.944 1.00 95.88 81 PHE A C 1
ATOM 612 O O . PHE A 1 81 ? -6.859 -12.136 -14.962 1.00 95.88 81 PHE A O 1
ATOM 619 N N . HIS A 1 82 ? -5.687 -12.308 -13.053 1.00 94.94 82 HIS A N 1
ATOM 620 C CA . HIS A 1 82 ? -5.354 -13.723 -13.124 1.00 94.94 82 HIS A CA 1
ATOM 621 C C . HIS A 1 82 ? -5.668 -14.388 -11.780 1.00 94.94 82 HIS A C 1
ATOM 623 O O . HIS A 1 82 ? -5.489 -13.778 -10.725 1.00 94.94 82 HIS A O 1
ATOM 629 N N . HIS A 1 83 ? -6.074 -15.660 -11.799 1.00 93.94 83 HIS A N 1
ATOM 630 C CA . HIS A 1 83 ? -5.936 -16.518 -10.617 1.00 93.94 83 HIS A CA 1
ATOM 631 C C . HIS A 1 83 ? -4.463 -16.584 -10.210 1.00 93.94 83 HIS A C 1
ATOM 633 O O . HIS A 1 83 ? -3.592 -16.505 -11.077 1.00 93.94 83 HIS A O 1
ATOM 639 N N . VAL A 1 84 ? -4.178 -16.808 -8.927 1.00 90.44 84 VAL A N 1
ATOM 640 C CA . VAL A 1 84 ? -2.799 -16.938 -8.419 1.00 90.44 84 VAL A CA 1
ATOM 641 C C . VAL A 1 84 ? -1.997 -17.974 -9.217 1.00 90.44 84 VAL A C 1
ATOM 643 O O . VAL A 1 84 ? -0.904 -17.682 -9.690 1.00 90.44 84 VAL A O 1
ATOM 646 N N . ALA A 1 85 ? -2.581 -19.147 -9.473 1.00 89.44 85 ALA A N 1
ATOM 647 C CA . ALA A 1 85 ? -1.943 -20.209 -10.256 1.00 89.44 85 ALA A CA 1
ATOM 648 C C . ALA A 1 85 ? -1.769 -19.877 -11.754 1.00 89.44 85 ALA A C 1
ATOM 650 O O . ALA A 1 85 ? -0.990 -20.524 -12.446 1.00 89.44 85 ALA A O 1
ATOM 651 N N . CYS A 1 86 ? -2.512 -18.895 -12.272 1.00 91.81 86 CYS A N 1
ATOM 652 C CA . CYS A 1 86 ? -2.454 -18.441 -13.666 1.00 91.81 86 CYS A CA 1
ATOM 653 C C . CYS A 1 86 ? -1.603 -17.172 -13.840 1.00 91.81 86 CYS A C 1
ATOM 655 O O . CYS A 1 86 ? -1.576 -16.605 -14.938 1.00 91.81 86 CYS A O 1
ATOM 657 N N . ALA A 1 87 ? -0.992 -16.675 -12.762 1.00 86.56 87 ALA A N 1
ATOM 658 C CA . ALA A 1 87 ? -0.195 -15.461 -12.782 1.00 86.56 87 ALA A CA 1
ATOM 659 C C . ALA A 1 87 ? 1.100 -15.668 -13.588 1.00 86.56 87 ALA A C 1
ATOM 661 O O . ALA A 1 87 ? 1.652 -16.774 -13.615 1.00 86.56 87 ALA A O 1
ATOM 662 N N . PRO A 1 88 ? 1.616 -14.616 -14.249 1.00 82.62 88 PRO A N 1
ATOM 663 C CA . PRO A 1 88 ? 2.929 -14.685 -14.870 1.00 82.62 88 PRO A CA 1
ATOM 664 C C . PRO A 1 88 ? 3.998 -14.953 -13.807 1.00 82.62 88 PRO A C 1
ATOM 666 O O . PRO A 1 88 ? 3.940 -14.428 -12.693 1.00 82.62 88 PRO A O 1
ATOM 669 N N . LYS A 1 89 ? 5.000 -15.759 -14.165 1.00 78.81 89 LYS A N 1
ATOM 670 C CA . LYS A 1 89 ? 6.160 -15.984 -13.298 1.00 78.81 89 LYS A CA 1
ATOM 671 C C . LYS A 1 89 ? 6.896 -14.661 -13.100 1.00 78.81 89 LYS A C 1
ATOM 673 O O . LYS A 1 89 ? 7.136 -13.944 -14.069 1.00 78.81 89 LYS A O 1
ATOM 678 N N . ALA A 1 90 ? 7.267 -14.370 -11.861 1.00 71.31 90 ALA A N 1
ATOM 679 C CA . ALA A 1 90 ? 7.951 -13.140 -11.498 1.00 71.31 90 ALA A CA 1
ATOM 680 C C . ALA A 1 90 ? 9.239 -13.428 -10.727 1.00 71.31 90 ALA A C 1
ATOM 682 O O . ALA A 1 90 ? 9.375 -14.460 -10.069 1.00 71.31 90 ALA A O 1
ATOM 683 N N . SER A 1 91 ? 10.174 -12.488 -10.809 1.00 60.09 91 SER A N 1
ATOM 684 C CA . SER A 1 91 ? 11.482 -12.556 -10.165 1.00 60.09 91 SER A CA 1
ATOM 685 C C . SER A 1 91 ? 11.385 -12.139 -8.692 1.00 60.09 91 SER A C 1
ATOM 687 O O . SER A 1 91 ? 11.788 -11.040 -8.322 1.00 60.09 91 SER A O 1
ATOM 689 N N . GLY A 1 92 ? 10.833 -13.015 -7.853 1.00 66.94 92 GLY A N 1
ATOM 690 C CA . GLY A 1 92 ? 10.888 -12.897 -6.394 1.00 66.94 92 GLY A CA 1
ATOM 691 C C . GLY A 1 92 ? 9.852 -11.969 -5.726 1.00 66.94 92 GLY A C 1
ATOM 692 O O . GLY A 1 92 ? 8.995 -11.383 -6.390 1.00 66.94 92 GLY A O 1
ATOM 693 N N . PRO A 1 93 ? 9.925 -11.844 -4.386 1.00 63.12 93 PRO A N 1
ATOM 694 C CA . PRO A 1 93 ? 8.928 -11.180 -3.534 1.00 63.12 93 PRO A CA 1
ATOM 695 C C . PRO A 1 93 ? 8.649 -9.718 -3.868 1.00 63.12 93 PRO A C 1
ATOM 697 O O . PRO A 1 93 ? 7.495 -9.301 -3.953 1.00 63.12 93 PRO A O 1
ATOM 700 N N . GLY A 1 94 ? 9.714 -8.945 -4.104 1.00 70.56 94 GLY A N 1
ATOM 701 C CA . GLY A 1 94 ? 9.634 -7.505 -4.353 1.00 70.56 94 GLY A CA 1
ATOM 702 C C . GLY A 1 94 ? 8.930 -7.136 -5.661 1.00 70.56 94 GLY A C 1
ATOM 703 O O . GLY A 1 94 ? 8.586 -5.972 -5.858 1.00 70.56 94 GLY A O 1
ATOM 704 N N . ALA A 1 95 ? 8.682 -8.111 -6.544 1.00 77.56 95 ALA A N 1
ATOM 705 C CA . ALA A 1 95 ? 7.943 -7.898 -7.783 1.00 77.56 95 ALA A CA 1
ATOM 706 C C . ALA A 1 95 ? 6.441 -7.672 -7.544 1.00 77.56 95 ALA A C 1
ATOM 708 O O . ALA A 1 95 ? 5.786 -7.032 -8.368 1.00 77.56 95 ALA A O 1
ATOM 709 N N . PHE A 1 96 ? 5.895 -8.182 -6.435 1.00 84.56 96 PHE A N 1
ATOM 710 C CA . PHE A 1 96 ? 4.471 -8.114 -6.134 1.00 84.56 96 PHE A CA 1
ATOM 711 C C . PHE A 1 96 ? 4.157 -7.028 -5.105 1.00 84.56 96 PHE A C 1
ATOM 713 O O . PHE A 1 96 ? 4.599 -7.052 -3.956 1.00 84.56 96 PHE A O 1
ATOM 720 N N . LYS A 1 97 ? 3.291 -6.090 -5.486 1.00 88.12 97 LYS A N 1
ATOM 721 C CA . LYS A 1 97 ? 2.690 -5.135 -4.554 1.00 88.12 97 LYS A CA 1
ATOM 722 C C . LYS A 1 97 ? 1.516 -5.771 -3.814 1.00 88.12 97 LYS A C 1
ATOM 724 O O . LYS A 1 97 ? 0.685 -6.429 -4.434 1.00 88.12 97 LYS A O 1
ATOM 729 N N . GLY A 1 98 ? 1.398 -5.506 -2.514 1.00 88.62 98 GLY A N 1
ATOM 730 C CA . GLY A 1 98 ? 0.224 -5.877 -1.716 1.00 88.62 98 GLY A CA 1
ATOM 731 C C . GLY A 1 98 ? 0.259 -7.264 -1.071 1.00 88.62 98 GLY A C 1
ATOM 732 O O . GLY A 1 98 ? -0.667 -7.572 -0.329 1.00 88.62 98 GLY A O 1
ATOM 733 N N . VAL A 1 99 ? 1.320 -8.063 -1.263 1.00 89.56 99 VAL A N 1
ATOM 734 C CA . VAL A 1 99 ? 1.458 -9.391 -0.621 1.00 89.56 99 VAL A CA 1
ATOM 735 C C . VAL A 1 99 ? 1.275 -9.286 0.892 1.00 89.56 99 VAL A C 1
ATOM 737 O O . VAL A 1 99 ? 0.390 -9.919 1.453 1.00 89.56 99 VAL A O 1
ATOM 740 N N . GLN A 1 100 ? 2.051 -8.415 1.542 1.00 90.62 100 GLN A N 1
ATOM 741 C CA . GLN A 1 100 ? 2.074 -8.287 3.003 1.00 90.62 100 GLN A CA 1
ATOM 742 C C . GLN A 1 100 ? 0.782 -7.704 3.611 1.00 90.62 100 GLN A C 1
ATOM 744 O O . GLN A 1 100 ? 0.622 -7.700 4.831 1.00 90.62 100 GLN A O 1
ATOM 749 N N . ARG A 1 101 ? -0.156 -7.226 2.777 1.00 91.38 101 ARG A N 1
ATOM 750 C CA . ARG A 1 101 ? -1.486 -6.781 3.223 1.00 91.38 101 ARG A CA 1
ATOM 751 C C . ARG A 1 101 ? -2.475 -7.929 3.353 1.00 91.38 101 ARG A C 1
ATOM 753 O O . ARG A 1 101 ? -3.443 -7.780 4.085 1.00 91.38 101 ARG A O 1
ATOM 760 N N . LEU A 1 102 ? -2.275 -9.037 2.638 1.00 93.75 102 LEU A N 1
ATOM 761 C CA . LEU A 1 102 ? -3.178 -10.190 2.683 1.00 93.75 102 LEU A CA 1
ATOM 762 C C . LEU A 1 102 ? -3.1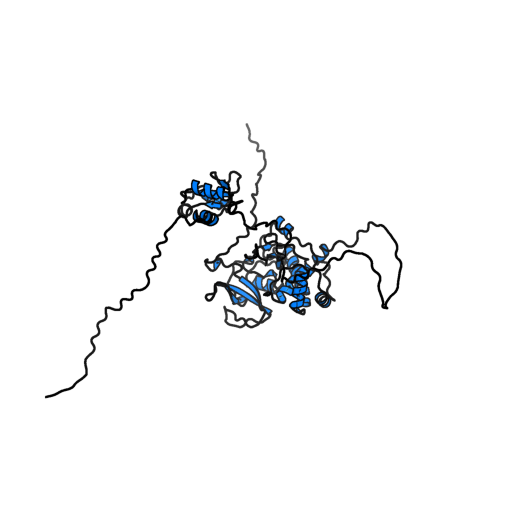71 -10.828 4.077 1.00 93.75 102 LEU A C 1
ATOM 764 O O . LEU A 1 102 ? -2.307 -10.523 4.904 1.00 93.75 102 LEU A O 1
ATOM 768 N N . ARG A 1 103 ? -4.127 -11.708 4.366 1.00 95.06 103 ARG A N 1
ATOM 769 C CA . ARG A 1 103 ? -4.081 -12.516 5.591 1.00 95.06 103 ARG A CA 1
ATOM 770 C C . ARG A 1 103 ? -2.861 -13.425 5.562 1.00 95.06 103 ARG A C 1
ATOM 772 O O . ARG A 1 103 ? -2.479 -13.915 4.502 1.00 95.06 103 ARG A O 1
ATOM 779 N N . TRP A 1 104 ? -2.284 -13.696 6.728 1.00 94.62 104 TRP A N 1
ATOM 780 C CA . TRP A 1 104 ? -1.072 -14.508 6.829 1.00 94.62 104 TRP A CA 1
ATOM 781 C C . TRP A 1 104 ? -1.168 -15.870 6.126 1.00 94.62 104 TRP A C 1
ATOM 783 O O . TRP A 1 104 ? -0.249 -16.257 5.411 1.00 94.62 104 TRP A O 1
ATOM 793 N N . ALA A 1 105 ? -2.296 -16.572 6.274 1.00 94.12 105 ALA A N 1
ATOM 794 C CA . ALA A 1 105 ? -2.518 -17.859 5.612 1.00 94.12 105 ALA A CA 1
ATOM 795 C C . ALA A 1 105 ? -2.389 -17.760 4.079 1.00 94.12 105 ALA A C 1
ATOM 797 O O . ALA A 1 105 ? -1.764 -18.614 3.452 1.00 94.12 105 ALA A O 1
ATOM 798 N N . ASP A 1 106 ? -2.912 -16.683 3.487 1.00 93.88 106 ASP A N 1
ATOM 799 C CA . ASP A 1 106 ? -2.800 -16.428 2.051 1.00 93.88 106 ASP A CA 1
ATOM 800 C C . ASP A 1 106 ? -1.379 -16.012 1.658 1.00 93.88 106 ASP A C 1
ATOM 802 O O . ASP A 1 106 ? -0.903 -16.397 0.593 1.00 93.88 106 ASP A O 1
ATOM 806 N N . GLN A 1 107 ? -0.672 -15.265 2.513 1.00 92.50 107 GLN A N 1
ATOM 807 C CA . GLN A 1 107 ? 0.739 -14.930 2.288 1.00 92.50 107 GLN A CA 1
ATOM 808 C C . GLN A 1 107 ? 1.615 -16.183 2.234 1.00 92.50 107 GLN A C 1
ATOM 810 O O . GLN A 1 107 ? 2.450 -16.294 1.340 1.00 92.50 107 GLN A O 1
ATOM 815 N N . ALA A 1 108 ? 1.400 -17.134 3.148 1.00 91.81 108 ALA A N 1
ATOM 816 C CA . ALA A 1 108 ? 2.120 -18.404 3.166 1.00 91.81 108 ALA A CA 1
ATOM 817 C C . ALA A 1 108 ? 1.816 -19.245 1.917 1.00 91.81 108 ALA A C 1
ATOM 819 O O . ALA A 1 108 ? 2.736 -19.668 1.220 1.00 91.81 108 ALA A O 1
ATOM 820 N N . ALA A 1 109 ? 0.536 -19.387 1.556 1.00 90.75 109 ALA A N 1
ATOM 821 C CA . ALA A 1 109 ? 0.137 -20.105 0.344 1.00 90.75 109 ALA A CA 1
ATOM 822 C C . ALA A 1 109 ? 0.704 -19.463 -0.938 1.00 90.75 109 ALA A C 1
ATOM 824 O O . ALA A 1 109 ? 1.107 -20.159 -1.873 1.00 90.75 109 ALA A O 1
ATOM 825 N N . LEU A 1 110 ? 0.762 -18.129 -0.990 1.00 88.19 110 LEU A N 1
ATOM 826 C CA . LEU A 1 110 ? 1.394 -17.394 -2.084 1.00 88.19 110 LEU A CA 1
ATOM 827 C C . LEU A 1 110 ? 2.902 -17.594 -2.116 1.00 88.19 110 LEU A C 1
ATOM 829 O O . LEU A 1 110 ? 3.461 -17.701 -3.206 1.00 88.19 110 LEU A O 1
ATOM 833 N N . ALA A 1 111 ? 3.555 -17.648 -0.956 1.00 87.19 111 ALA A N 1
ATOM 834 C CA . ALA A 1 111 ? 4.987 -17.873 -0.893 1.00 87.19 111 ALA A CA 1
ATOM 835 C C . ALA A 1 111 ? 5.358 -19.231 -1.497 1.00 87.19 111 ALA A C 1
ATOM 837 O O . ALA A 1 111 ? 6.267 -19.296 -2.327 1.00 87.19 111 ALA A O 1
ATOM 838 N N . ASP A 1 112 ? 4.580 -20.271 -1.201 1.00 85.12 112 ASP A N 1
ATOM 839 C CA . ASP A 1 112 ? 4.745 -21.594 -1.805 1.00 85.12 112 ASP A CA 1
ATOM 840 C C . ASP A 1 112 ? 4.462 -21.574 -3.316 1.00 85.12 112 ASP A C 1
ATOM 842 O O . ASP A 1 112 ? 5.261 -22.061 -4.122 1.00 85.12 112 ASP A O 1
ATOM 846 N N . ALA A 1 113 ? 3.345 -20.963 -3.728 1.00 83.56 113 ALA A N 1
ATOM 847 C CA . ALA A 1 113 ? 2.924 -20.922 -5.130 1.00 83.56 113 ALA A CA 1
ATOM 848 C C . ALA A 1 113 ? 3.881 -20.114 -6.025 1.00 83.56 113 ALA A C 1
ATOM 850 O O . ALA A 1 113 ? 4.115 -20.472 -7.184 1.00 83.56 113 ALA A O 1
ATOM 851 N N . LEU A 1 114 ? 4.438 -19.025 -5.494 1.00 79.69 114 LEU A N 1
ATOM 852 C CA . LEU A 1 114 ? 5.303 -18.085 -6.209 1.00 79.69 114 LEU A CA 1
ATOM 853 C C . LEU A 1 114 ? 6.792 -18.303 -5.914 1.00 79.69 114 LEU A C 1
ATOM 855 O O . LEU A 1 114 ? 7.627 -17.585 -6.465 1.00 79.69 114 LEU A O 1
ATOM 859 N N . LYS A 1 115 ? 7.130 -19.312 -5.098 1.00 80.88 115 LYS A N 1
ATOM 860 C CA . LYS A 1 115 ? 8.499 -19.651 -4.674 1.00 80.88 115 LYS A CA 1
ATOM 861 C C . LYS A 1 115 ? 9.227 -18.471 -4.023 1.00 80.88 115 LYS A C 1
ATOM 863 O O . LYS A 1 115 ? 10.392 -18.204 -4.319 1.00 80.88 115 LYS A O 1
ATOM 868 N N . MET A 1 116 ? 8.525 -17.741 -3.167 1.00 82.25 116 MET A N 1
ATOM 869 C CA . MET A 1 116 ? 9.099 -16.658 -2.373 1.00 82.25 116 MET A CA 1
ATOM 870 C C . MET A 1 116 ? 9.754 -17.242 -1.112 1.00 82.25 116 MET A C 1
ATOM 872 O O . MET A 1 116 ? 9.176 -18.142 -0.504 1.00 82.25 116 MET A O 1
ATOM 876 N N . PRO A 1 117 ? 10.939 -16.762 -0.695 1.00 85.50 117 PRO A N 1
ATOM 877 C CA . PRO A 1 117 ? 11.571 -17.214 0.538 1.00 85.50 117 PRO A CA 1
ATOM 878 C C . PRO A 1 117 ? 10.749 -16.749 1.743 1.00 85.50 117 PRO A C 1
ATOM 880 O O . PRO A 1 117 ? 10.793 -15.581 2.106 1.00 85.50 117 PRO A O 1
ATOM 883 N N . LEU A 1 118 ? 9.989 -17.653 2.357 1.00 88.75 118 LEU A N 1
ATOM 884 C CA . LEU A 1 118 ? 9.269 -17.403 3.603 1.00 88.75 118 LEU A CA 1
ATOM 885 C C . LEU A 1 118 ? 9.706 -18.432 4.641 1.00 88.75 118 LEU A C 1
ATOM 887 O O . LEU A 1 118 ? 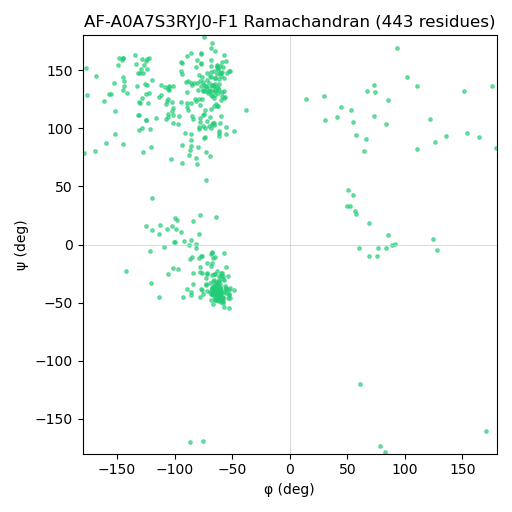9.567 -19.634 4.436 1.00 88.75 118 LEU A O 1
ATOM 891 N N . ASP A 1 119 ? 10.228 -17.948 5.764 1.00 89.12 119 ASP A N 1
ATOM 892 C CA . ASP A 1 119 ? 10.670 -18.792 6.870 1.00 89.12 119 ASP A CA 1
ATOM 893 C C . ASP A 1 119 ? 10.048 -18.308 8.181 1.00 89.12 119 ASP A C 1
ATOM 895 O O . ASP A 1 119 ? 10.525 -17.361 8.812 1.00 89.12 119 ASP A O 1
ATOM 899 N N . GLU A 1 120 ? 8.981 -18.986 8.610 1.00 90.00 120 GLU A N 1
ATOM 900 C CA . GLU A 1 120 ? 8.267 -18.673 9.853 1.00 90.00 120 GLU A CA 1
ATOM 901 C C . GLU A 1 120 ? 9.105 -18.891 11.119 1.00 90.00 120 GLU A C 1
ATOM 903 O O . GLU A 1 120 ? 8.696 -18.473 12.203 1.00 90.00 120 GLU A O 1
ATOM 908 N N . SER A 1 121 ? 10.274 -19.532 11.035 1.00 90.31 121 SER A N 1
ATOM 909 C CA . SER A 1 121 ? 11.143 -19.711 12.198 1.00 90.31 121 SER A CA 1
ATOM 910 C C . SER A 1 121 ? 11.832 -18.403 12.611 1.00 90.31 121 SER A C 1
ATOM 912 O O . SER A 1 121 ? 12.078 -18.198 13.811 1.00 90.31 121 SER A O 1
ATOM 914 N N . LYS A 1 122 ? 12.065 -17.493 11.651 1.00 91.94 122 LYS A N 1
ATOM 915 C CA . LYS A 1 122 ? 12.761 -16.217 11.852 1.00 91.94 122 LYS A CA 1
ATOM 916 C C . LYS A 1 122 ? 11.969 -15.286 12.783 1.00 91.94 122 LYS A C 1
ATOM 918 O O . LYS A 1 122 ? 10.755 -15.133 12.629 1.00 91.94 122 LYS A O 1
ATOM 923 N N . PRO A 1 123 ? 12.633 -14.590 13.725 1.00 90.25 123 PRO A N 1
ATOM 924 C CA . PRO A 1 123 ? 11.952 -13.721 14.687 1.00 90.25 123 PRO A CA 1
ATOM 925 C C . PRO A 1 123 ? 11.223 -12.545 14.021 1.00 90.25 123 PRO A C 1
ATOM 927 O O . PRO A 1 123 ? 10.114 -12.208 14.433 1.00 90.25 123 PRO A O 1
ATOM 930 N N . ALA A 1 124 ? 11.799 -11.960 12.964 1.00 87.81 124 ALA A N 1
ATOM 931 C CA . ALA A 1 124 ? 11.165 -10.885 12.197 1.00 87.81 124 ALA A CA 1
ATOM 932 C C . ALA A 1 124 ? 9.852 -11.346 11.539 1.00 87.81 124 ALA A C 1
ATOM 934 O O . ALA A 1 124 ? 8.842 -10.652 11.615 1.00 87.81 124 ALA A O 1
ATOM 935 N N . VAL A 1 125 ? 9.841 -12.561 10.982 1.00 91.81 125 VAL A N 1
ATOM 936 C CA . VAL A 1 125 ? 8.668 -13.166 10.335 1.00 91.81 125 VAL A CA 1
ATOM 937 C C . VAL A 1 125 ? 7.584 -13.483 11.368 1.00 91.81 125 VAL A C 1
ATOM 939 O O . VAL A 1 125 ? 6.424 -13.144 11.157 1.00 91.81 125 VAL A O 1
ATOM 942 N N . LYS A 1 126 ? 7.946 -14.029 12.539 1.00 91.75 126 LYS A N 1
ATOM 943 C CA . LYS A 1 126 ? 7.000 -14.253 13.654 1.00 91.75 126 LYS A CA 1
ATOM 944 C C . LYS A 1 126 ? 6.353 -12.959 14.141 1.00 91.75 126 LYS A C 1
ATOM 946 O O . LYS A 1 126 ? 5.149 -12.925 14.389 1.00 91.75 126 LYS A O 1
ATOM 951 N N . LYS A 1 127 ? 7.146 -11.891 14.265 1.00 89.75 127 LYS A N 1
ATOM 952 C CA . LYS A 1 127 ? 6.656 -10.559 14.635 1.00 89.75 127 LYS A CA 1
ATOM 953 C C . LYS A 1 127 ? 5.694 -10.014 13.574 1.00 89.75 127 LYS A C 1
ATOM 955 O O . LYS A 1 127 ? 4.611 -9.556 13.929 1.00 89.75 127 LYS A O 1
ATOM 960 N N . ALA A 1 128 ? 6.053 -10.107 12.293 1.00 91.25 128 ALA A N 1
ATOM 961 C CA . ALA A 1 128 ? 5.203 -9.670 11.187 1.00 91.25 128 ALA A CA 1
ATOM 962 C C . ALA A 1 128 ? 3.890 -10.468 11.109 1.00 91.25 128 ALA A C 1
ATOM 964 O O . ALA A 1 128 ? 2.827 -9.872 10.942 1.00 91.25 128 ALA A O 1
ATOM 965 N N . LYS A 1 129 ? 3.944 -11.791 11.315 1.00 93.69 129 LYS A N 1
ATOM 966 C CA . LYS A 1 129 ? 2.774 -12.675 11.415 1.00 93.69 129 LYS A CA 1
ATOM 967 C C . LYS A 1 129 ? 1.824 -12.228 12.512 1.00 93.69 129 LYS A C 1
ATOM 969 O O . LYS A 1 129 ? 0.650 -11.979 12.251 1.00 93.69 129 LYS A O 1
ATOM 974 N N . ARG A 1 130 ? 2.353 -12.064 13.727 1.00 92.25 130 ARG A N 1
ATOM 975 C CA . ARG A 1 130 ? 1.572 -11.612 14.878 1.00 92.25 130 ARG A CA 1
ATOM 976 C C . ARG A 1 130 ? 0.918 -10.259 14.604 1.00 92.25 130 ARG A C 1
ATOM 978 O O . ARG A 1 130 ? -0.270 -10.100 14.858 1.00 92.25 130 ARG A O 1
ATOM 985 N N . LEU A 1 131 ? 1.666 -9.305 14.050 1.00 92.25 131 LEU A N 1
ATOM 986 C CA . LEU A 1 131 ? 1.136 -7.987 13.705 1.00 92.25 131 LEU A CA 1
ATOM 987 C C . LEU A 1 131 ? 0.017 -8.073 12.655 1.00 92.25 131 LEU A C 1
ATOM 989 O O . LEU A 1 131 ? -1.016 -7.428 12.810 1.00 92.25 131 LEU A O 1
ATOM 993 N N . ASN A 1 132 ? 0.195 -8.891 11.616 1.00 94.56 132 ASN A N 1
ATOM 994 C CA . ASN A 1 132 ? -0.808 -9.098 10.574 1.00 94.56 132 ASN A CA 1
ATOM 995 C C . ASN A 1 132 ? -2.117 -9.664 11.146 1.00 94.56 132 ASN A C 1
ATOM 997 O O . ASN A 1 132 ? -3.187 -9.139 10.847 1.00 94.56 132 ASN A O 1
ATOM 1001 N N . GLU A 1 133 ? -2.036 -10.683 12.005 1.00 94.06 133 GLU A N 1
ATOM 1002 C CA . GLU A 1 133 ? -3.201 -11.283 12.667 1.00 94.06 133 GLU A CA 1
ATOM 1003 C C . GLU A 1 133 ? -3.940 -10.272 13.557 1.00 94.06 133 GLU A C 1
ATOM 1005 O O . GLU A 1 133 ? -5.171 -10.219 13.541 1.00 94.06 133 GLU A O 1
ATOM 1010 N N . LEU A 1 134 ? -3.202 -9.427 14.287 1.00 92.88 134 LEU A N 1
ATOM 1011 C CA . LEU A 1 134 ? -3.783 -8.354 15.094 1.00 92.88 134 LEU A CA 1
ATOM 1012 C C . LEU A 1 134 ? -4.532 -7.334 14.232 1.00 92.88 134 LEU A C 1
ATOM 1014 O O . LEU A 1 134 ? -5.682 -7.011 14.532 1.00 92.88 134 LEU A O 1
ATOM 1018 N N . VAL A 1 135 ? -3.905 -6.856 13.152 1.00 94.38 135 VAL A N 1
ATOM 1019 C CA . VAL A 1 135 ? -4.520 -5.897 12.223 1.00 94.38 135 VAL A CA 1
ATOM 1020 C C . VAL A 1 135 ? -5.782 -6.491 11.608 1.00 94.38 135 VAL A C 1
ATOM 1022 O O . VAL A 1 135 ? -6.837 -5.865 11.670 1.00 94.38 135 VAL A O 1
ATOM 1025 N N . TRP A 1 136 ? -5.721 -7.717 11.085 1.00 94.62 136 TRP A N 1
ATOM 1026 C CA . TRP A 1 136 ? -6.888 -8.371 10.489 1.00 94.62 136 TRP A CA 1
ATOM 1027 C C . TRP A 1 136 ? -8.011 -8.633 11.496 1.00 94.62 136 TRP A C 1
ATOM 1029 O O . TRP A 1 136 ? -9.178 -8.478 11.143 1.00 94.62 136 TRP A O 1
ATOM 1039 N N . GLY A 1 137 ? -7.682 -8.919 12.758 1.00 92.69 137 GLY A N 1
ATOM 1040 C CA . GLY A 1 137 ? -8.671 -9.019 13.830 1.00 92.69 137 GLY A CA 1
ATOM 1041 C C . GLY A 1 137 ? -9.445 -7.717 14.073 1.00 92.69 137 GLY A C 1
ATOM 1042 O O . GLY A 1 137 ? -10.621 -7.763 14.431 1.00 92.69 137 GLY A O 1
ATOM 1043 N N . VAL A 1 138 ? -8.820 -6.556 13.847 1.00 92.19 138 VAL A N 1
ATOM 1044 C CA . VAL A 1 138 ? -9.505 -5.251 13.871 1.00 92.19 138 VAL A CA 1
ATOM 1045 C C . VAL A 1 138 ? -10.289 -5.021 12.588 1.00 92.19 138 VAL A C 1
ATOM 1047 O O . VAL A 1 138 ? -11.450 -4.623 12.648 1.00 92.19 138 VAL A O 1
ATOM 1050 N N . VAL A 1 139 ? -9.687 -5.304 11.431 1.00 93.44 139 VAL A N 1
ATOM 1051 C CA . VAL A 1 139 ? -10.331 -5.130 10.119 1.00 93.44 139 VAL A CA 1
ATOM 1052 C C . VAL A 1 139 ? -11.652 -5.887 10.046 1.00 93.44 139 VAL A C 1
ATOM 1054 O O . VAL A 1 139 ? -12.635 -5.323 9.578 1.00 93.44 139 VAL A O 1
ATOM 1057 N N . ASP A 1 140 ? -11.708 -7.112 10.567 1.00 92.00 140 ASP A N 1
ATOM 1058 C CA . ASP A 1 140 ? -12.924 -7.930 10.573 1.00 92.00 140 ASP A CA 1
ATOM 1059 C C . ASP A 1 140 ? -14.056 -7.301 11.402 1.00 92.00 140 ASP A C 1
ATOM 1061 O O . ASP A 1 140 ? -15.225 -7.414 11.035 1.00 92.00 140 ASP A O 1
ATOM 1065 N N . LYS A 1 141 ? -13.726 -6.566 12.471 1.00 89.56 141 LYS A N 1
ATOM 1066 C CA . LYS A 1 141 ? -14.705 -5.804 13.267 1.00 89.56 141 LYS A CA 1
ATOM 1067 C C . LYS A 1 141 ? -15.131 -4.510 12.574 1.00 89.56 141 LYS A C 1
ATOM 1069 O O . LYS A 1 141 ? -16.294 -4.125 12.629 1.00 89.56 141 LYS A O 1
ATOM 1074 N N . VAL A 1 142 ? -14.192 -3.838 11.914 1.00 91.00 142 VAL A N 1
ATOM 1075 C CA . VAL A 1 142 ? 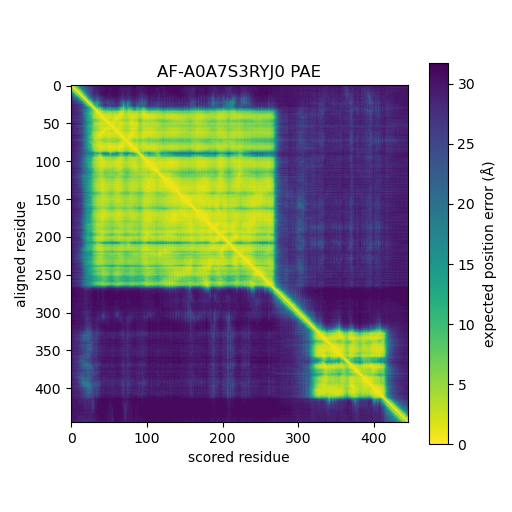-14.424 -2.560 11.224 1.00 91.00 142 VAL A CA 1
ATOM 1076 C C . VAL A 1 142 ? -15.130 -2.761 9.875 1.00 91.00 142 VAL A C 1
ATOM 1078 O O . VAL A 1 142 ? -15.769 -1.842 9.369 1.00 91.00 142 VAL A O 1
ATOM 1081 N N . ALA A 1 143 ? -15.097 -3.967 9.303 1.00 87.19 143 ALA A N 1
ATOM 1082 C CA . ALA A 1 143 ? -15.685 -4.281 8.001 1.00 87.19 143 ALA A CA 1
ATOM 1083 C C . ALA A 1 143 ? -17.203 -4.032 7.909 1.00 87.19 143 ALA A C 1
ATOM 1085 O O . ALA A 1 143 ? -17.708 -3.798 6.811 1.00 87.19 143 ALA A O 1
ATOM 1086 N N . SER A 1 144 ? -17.937 -4.058 9.029 1.00 87.00 144 SER A N 1
ATOM 1087 C CA . SER A 1 144 ? -19.377 -3.757 9.056 1.00 87.00 144 SER A CA 1
ATOM 1088 C C . SER A 1 144 ? -19.696 -2.259 9.010 1.00 87.00 144 SER A C 1
ATOM 1090 O O . SER A 1 144 ? -20.856 -1.882 8.843 1.00 87.00 144 SER A O 1
ATOM 1092 N N . VAL A 1 145 ? -18.696 -1.393 9.192 1.00 91.12 145 VAL A N 1
ATOM 1093 C CA . VAL A 1 145 ? -18.879 0.059 9.240 1.00 91.12 145 VAL A CA 1
ATOM 1094 C C . VAL A 1 145 ? -19.012 0.619 7.812 1.00 91.12 145 VAL A C 1
ATOM 1096 O O . VAL A 1 145 ? -18.212 0.287 6.932 1.00 91.12 145 VAL A O 1
ATOM 1099 N N . PRO A 1 146 ? -19.998 1.495 7.539 1.00 93.00 146 PRO A N 1
ATOM 1100 C CA . PRO A 1 146 ? -20.168 2.107 6.224 1.00 93.00 146 PRO A CA 1
ATOM 1101 C C . PRO A 1 146 ? -18.946 2.916 5.767 1.00 93.00 146 PRO A C 1
ATOM 1103 O O . PRO A 1 146 ? -18.347 3.653 6.549 1.00 93.00 146 PRO A O 1
ATOM 1106 N N . LYS A 1 147 ? -18.654 2.894 4.456 1.00 93.38 147 LYS A N 1
ATOM 1107 C CA . LYS A 1 147 ? -17.533 3.635 3.832 1.00 93.38 147 LYS A CA 1
ATOM 1108 C C . LYS A 1 147 ? -17.459 5.106 4.262 1.00 93.38 147 LYS A C 1
ATOM 1110 O O . LYS A 1 147 ? -16.361 5.610 4.454 1.00 93.38 147 LYS A O 1
ATOM 1115 N N . LYS A 1 148 ? -18.603 5.786 4.403 1.00 93.56 148 LYS A N 1
ATOM 1116 C CA . LYS A 1 148 ? -18.657 7.201 4.805 1.00 93.56 148 LYS A CA 1
ATOM 1117 C C . LYS A 1 148 ? -18.027 7.426 6.186 1.00 93.56 148 LYS A C 1
ATOM 1119 O O . LYS A 1 148 ? -17.173 8.287 6.313 1.00 93.56 148 LYS A O 1
ATOM 1124 N N . GLN A 1 149 ? -18.387 6.600 7.167 1.00 93.81 149 GLN A N 1
ATOM 1125 C CA . GLN A 1 149 ? -17.873 6.705 8.537 1.00 93.81 149 GLN A CA 1
ATOM 1126 C C . GLN A 1 149 ? -16.389 6.324 8.621 1.00 93.81 149 GLN A C 1
ATOM 1128 O O . GLN A 1 149 ? -15.646 6.905 9.403 1.00 93.81 149 GLN A O 1
ATOM 1133 N N . LEU A 1 150 ? -15.938 5.372 7.791 1.00 94.69 150 LEU A N 1
ATOM 1134 C CA . LEU A 1 150 ? -14.514 5.031 7.687 1.00 94.69 150 LEU A CA 1
ATOM 1135 C C . LEU A 1 150 ? -13.683 6.192 7.127 1.00 94.69 150 LEU A C 1
ATOM 1137 O O . LEU A 1 150 ? -12.558 6.402 7.566 1.00 94.69 150 LEU A O 1
ATOM 1141 N N . ARG A 1 151 ? -14.221 6.926 6.145 1.00 94.62 151 ARG A N 1
ATOM 1142 C CA . ARG A 1 151 ? -13.557 8.107 5.578 1.00 94.62 151 ARG A CA 1
ATOM 1143 C C . ARG A 1 151 ? -13.454 9.230 6.597 1.00 94.62 151 ARG A C 1
ATOM 1145 O O . ARG A 1 151 ? -12.353 9.699 6.825 1.00 94.62 151 ARG A O 1
ATOM 1152 N N . GLU A 1 152 ? -14.570 9.571 7.229 1.00 94.31 152 GLU A N 1
ATOM 1153 C CA . GLU A 1 152 ? -14.649 10.607 8.264 1.00 94.31 152 GLU A CA 1
ATOM 1154 C C . GLU A 1 152 ? -13.635 10.344 9.387 1.00 94.31 152 GLU A C 1
ATOM 1156 O O . GLU A 1 152 ? -12.835 11.209 9.717 1.00 94.31 152 GLU A O 1
ATOM 1161 N N . ALA A 1 153 ? -13.548 9.100 9.875 1.00 94.56 153 ALA A N 1
ATOM 1162 C CA . ALA A 1 153 ? -12.567 8.736 10.898 1.00 94.56 153 ALA A CA 1
ATOM 1163 C C . ALA A 1 153 ? -11.107 8.893 10.444 1.00 94.56 153 ALA A C 1
ATOM 1165 O O . ALA A 1 153 ? -10.235 9.197 11.252 1.00 94.56 153 ALA A O 1
ATOM 1166 N N . LEU A 1 154 ? -10.812 8.658 9.166 1.00 95.25 154 LEU A N 1
ATOM 1167 C CA . LEU A 1 154 ? -9.471 8.860 8.619 1.00 95.25 154 LEU A CA 1
ATOM 1168 C C . LEU A 1 154 ? -9.170 10.350 8.405 1.00 95.25 154 LEU A C 1
ATOM 1170 O O . LEU A 1 154 ? -8.054 10.775 8.685 1.00 95.25 154 LEU A O 1
ATOM 1174 N N . GLU A 1 155 ? -10.151 11.126 7.948 1.00 94.38 155 GLU A N 1
ATOM 1175 C CA . GLU A 1 155 ? -10.051 12.576 7.745 1.00 94.38 155 GLU A CA 1
ATOM 1176 C C . GLU A 1 155 ? -9.801 13.310 9.075 1.00 94.38 155 GLU A C 1
ATOM 1178 O O . GLU A 1 155 ? -8.875 14.110 9.142 1.00 94.38 155 GLU A O 1
ATOM 1183 N N . GLU A 1 156 ? -10.518 12.963 10.152 1.00 94.50 156 GLU A N 1
ATOM 1184 C CA . GLU A 1 156 ? -10.300 13.527 11.501 1.00 94.50 156 GLU A CA 1
ATOM 1185 C C . GLU A 1 156 ? -8.911 13.212 12.086 1.00 94.50 156 GLU A C 1
ATOM 1187 O O . GLU A 1 156 ? -8.426 13.924 12.958 1.00 94.50 156 GLU A O 1
ATOM 1192 N N . ASN A 1 157 ? -8.256 12.152 11.601 1.00 94.31 157 ASN A N 1
ATOM 1193 C CA . ASN A 1 157 ? -6.895 11.765 11.990 1.00 94.31 157 ASN A CA 1
ATOM 1194 C C . ASN A 1 157 ? -5.843 12.228 10.957 1.00 94.31 157 ASN A C 1
ATOM 1196 O O . ASN A 1 157 ? -4.778 11.610 10.831 1.00 94.31 157 ASN A O 1
ATOM 1200 N N . ASP A 1 158 ? -6.162 13.258 10.164 1.00 93.31 158 ASP A N 1
ATOM 1201 C CA . ASP A 1 158 ? -5.315 13.865 9.130 1.00 93.31 158 ASP A CA 1
ATOM 1202 C C . ASP A 1 158 ? -4.748 12.863 8.114 1.00 93.31 158 ASP A C 1
ATOM 1204 O O . ASP A 1 158 ? -3.623 13.007 7.619 1.00 93.31 158 ASP A O 1
ATOM 1208 N N . ARG A 1 159 ? -5.494 11.800 7.791 1.00 94.12 159 ARG A N 1
ATOM 1209 C CA . ARG A 1 159 ? -5.032 10.772 6.855 1.00 94.12 159 ARG A CA 1
ATOM 1210 C C . ARG A 1 159 ? -5.398 11.097 5.421 1.00 94.12 159 ARG A C 1
ATOM 1212 O O . ARG A 1 159 ? -6.550 11.327 5.074 1.00 94.12 159 ARG A O 1
ATOM 1219 N N . PHE A 1 160 ? -4.401 10.982 4.548 1.00 91.94 160 PHE A N 1
ATOM 1220 C CA . PHE A 1 160 ? -4.606 11.080 3.113 1.00 91.94 160 PHE A CA 1
ATOM 1221 C C . PHE A 1 160 ? -5.487 9.934 2.614 1.00 91.94 160 PHE A C 1
ATOM 1223 O O . PHE A 1 160 ? -5.123 8.755 2.705 1.00 91.94 160 PHE A O 1
ATOM 1230 N N . ILE A 1 161 ? -6.615 10.298 2.019 1.00 91.62 161 ILE A N 1
ATOM 1231 C CA . ILE A 1 161 ? -7.554 9.377 1.392 1.00 91.62 161 ILE A CA 1
ATOM 1232 C C . ILE A 1 161 ? -7.867 9.827 -0.036 1.00 91.62 161 ILE A C 1
ATOM 1234 O O . ILE A 1 161 ? -7.703 10.987 -0.399 1.00 91.62 161 ILE A O 1
ATOM 1238 N N . THR A 1 162 ? -8.349 8.900 -0.861 1.00 88.06 162 THR A N 1
ATOM 1239 C CA . THR A 1 162 ? -8.877 9.226 -2.194 1.00 88.06 162 THR A CA 1
ATOM 1240 C C . THR A 1 162 ? -10.257 8.608 -2.367 1.00 88.06 162 THR A C 1
ATOM 1242 O O . THR A 1 162 ? -10.537 7.537 -1.821 1.00 88.06 162 THR A O 1
ATOM 1245 N N . ASP A 1 163 ? -11.115 9.221 -3.183 1.00 85.50 163 ASP A N 1
ATOM 1246 C CA . ASP A 1 163 ? -12.486 8.730 -3.399 1.00 85.50 163 ASP A CA 1
ATOM 1247 C C . ASP A 1 163 ? -12.537 7.301 -3.961 1.00 85.50 163 ASP A C 1
ATOM 1249 O O . ASP A 1 163 ? -13.485 6.543 -3.709 1.00 85.50 163 ASP A O 1
ATOM 1253 N N . LYS A 1 164 ? -11.482 6.917 -4.689 1.00 85.25 164 LYS A N 1
ATOM 1254 C CA . LYS A 1 164 ? -11.326 5.615 -5.348 1.00 85.25 164 LYS A CA 1
ATOM 1255 C C . LYS A 1 164 ? -10.970 4.479 -4.385 1.00 85.25 164 LYS A C 1
ATOM 1257 O O . LYS A 1 164 ? -11.025 3.323 -4.799 1.00 85.25 164 LYS A O 1
ATOM 1262 N N . MET A 1 165 ? -10.639 4.771 -3.125 1.00 87.69 165 MET A N 1
ATOM 1263 C CA . MET A 1 165 ? -10.325 3.735 -2.138 1.00 87.69 165 MET A CA 1
ATOM 1264 C C . MET A 1 165 ? -11.554 2.883 -1.809 1.00 87.69 165 MET A C 1
ATOM 1266 O O . MET A 1 165 ? -12.678 3.375 -1.640 1.00 87.69 165 MET A O 1
ATOM 1270 N N . SER A 1 166 ? -11.334 1.575 -1.730 1.00 89.75 166 SER A N 1
ATOM 1271 C CA . SER A 1 166 ? -12.361 0.603 -1.359 1.00 89.75 166 SER A CA 1
ATOM 1272 C C . SER A 1 166 ? -12.614 0.595 0.158 1.00 89.75 166 SER A C 1
ATOM 1274 O O . SER A 1 166 ? -11.716 0.934 0.929 1.00 89.75 166 SER A O 1
ATOM 1276 N N . PRO A 1 167 ? -13.804 0.163 0.623 1.00 91.75 167 PRO A N 1
ATOM 1277 C CA . PRO A 1 167 ? -14.082 0.032 2.057 1.00 91.75 167 PRO A CA 1
ATOM 1278 C C . PRO A 1 167 ? -13.067 -0.864 2.781 1.00 91.75 167 PRO A C 1
ATOM 1280 O O . PRO A 1 167 ? -12.649 -0.548 3.888 1.00 91.75 167 PRO A O 1
ATOM 1283 N N . ALA A 1 168 ? -12.612 -1.936 2.123 1.00 90.25 168 ALA A N 1
ATOM 1284 C CA . ALA A 1 168 ? -11.594 -2.838 2.656 1.00 90.25 168 ALA A CA 1
ATOM 1285 C C . ALA A 1 168 ? -10.226 -2.153 2.823 1.00 90.25 168 ALA A C 1
ATOM 1287 O O . ALA A 1 168 ? -9.532 -2.392 3.807 1.00 90.25 168 ALA A O 1
ATOM 1288 N N . GLU A 1 169 ? -9.835 -1.278 1.889 1.00 91.12 169 GLU A N 1
ATOM 1289 C CA . GLU A 1 169 ? -8.594 -0.504 2.012 1.00 91.12 169 GLU A CA 1
ATOM 1290 C C . GLU A 1 169 ? -8.664 0.494 3.174 1.00 91.12 169 GLU A C 1
ATOM 1292 O O . GLU A 1 169 ? -7.699 0.591 3.930 1.00 91.12 169 GLU A O 1
ATOM 1297 N N . LEU A 1 170 ? -9.798 1.180 3.353 1.00 94.00 170 LEU A N 1
ATOM 1298 C CA . LEU A 1 170 ? -10.008 2.106 4.472 1.00 94.00 170 LEU A CA 1
ATOM 1299 C C . LEU A 1 170 ? -9.997 1.370 5.820 1.00 94.00 170 LEU A C 1
ATOM 1301 O O . LEU A 1 170 ? -9.288 1.779 6.737 1.00 94.00 170 LEU A O 1
ATOM 1305 N N . ALA A 1 171 ? -10.716 0.247 5.919 1.00 94.31 171 ALA A N 1
ATOM 1306 C CA . ALA A 1 171 ? -10.747 -0.578 7.124 1.00 94.31 171 ALA A CA 1
ATOM 1307 C C . ALA A 1 171 ? -9.349 -1.094 7.499 1.00 94.31 171 ALA A C 1
ATOM 1309 O O . ALA A 1 171 ? -8.979 -1.065 8.669 1.00 94.31 171 ALA A O 1
ATOM 1310 N N . TYR A 1 172 ? -8.546 -1.500 6.510 1.00 94.00 172 TYR A N 1
ATOM 1311 C CA . TYR A 1 172 ? -7.159 -1.909 6.733 1.00 94.00 172 TYR A CA 1
ATOM 1312 C C . TYR A 1 172 ? -6.290 -0.769 7.280 1.00 94.00 172 TYR A C 1
ATOM 1314 O O . TYR A 1 172 ? -5.534 -0.985 8.223 1.00 94.00 172 TYR A O 1
ATOM 1322 N N . MET A 1 173 ? -6.401 0.448 6.732 1.00 93.94 173 MET A N 1
ATOM 1323 C CA . MET A 1 173 ? -5.642 1.605 7.233 1.00 93.94 173 MET A CA 1
ATOM 1324 C C . MET A 1 173 ? -6.007 1.955 8.679 1.00 93.94 173 MET A C 1
ATOM 1326 O O . MET A 1 173 ? -5.119 2.252 9.478 1.00 93.94 173 MET A O 1
ATOM 1330 N N . ILE A 1 174 ? -7.292 1.873 9.027 1.00 94.62 174 ILE A N 1
ATOM 1331 C CA . ILE A 1 174 ? -7.766 2.063 10.403 1.00 94.62 174 ILE A CA 1
ATOM 1332 C C . ILE A 1 174 ? -7.232 0.948 11.309 1.00 94.62 174 ILE A C 1
ATOM 1334 O O . ILE A 1 174 ? -6.705 1.235 12.379 1.00 94.62 174 ILE A O 1
ATOM 1338 N N . GLY A 1 175 ? -7.299 -0.312 10.869 1.00 94.12 175 GLY A N 1
ATOM 1339 C CA . GLY A 1 175 ? -6.769 -1.456 11.613 1.00 94.12 175 GLY A CA 1
ATOM 1340 C C . GLY A 1 175 ? -5.272 -1.336 11.905 1.00 94.12 175 GLY A C 1
ATOM 1341 O O . GLY A 1 175 ? -4.856 -1.520 13.046 1.00 94.12 175 GLY A O 1
ATOM 1342 N N . ASP A 1 176 ? -4.464 -0.958 10.910 1.00 94.31 176 ASP A N 1
ATOM 1343 C CA . ASP A 1 176 ? -3.034 -0.695 11.112 1.00 94.31 176 ASP A CA 1
ATOM 1344 C C . ASP A 1 176 ? -2.802 0.478 12.071 1.00 94.31 176 ASP A C 1
ATOM 1346 O O . ASP A 1 176 ? -1.965 0.381 12.963 1.00 94.31 176 ASP A O 1
ATOM 1350 N N . SER A 1 177 ? -3.565 1.564 11.939 1.00 93.56 177 SER A N 1
ATOM 1351 C CA . SER A 1 177 ? -3.408 2.748 12.794 1.00 93.56 177 SER A CA 1
ATOM 1352 C C . SER A 1 177 ? -3.789 2.473 14.253 1.00 93.56 177 SER A C 1
ATOM 1354 O O . SER A 1 177 ? -3.114 2.950 15.161 1.00 93.56 177 SER A O 1
ATOM 1356 N N . LEU A 1 178 ? -4.817 1.657 14.490 1.00 92.88 178 LEU A N 1
ATOM 1357 C CA . LEU A 1 178 ? -5.251 1.248 15.828 1.00 92.88 178 LEU A CA 1
ATOM 1358 C C . LEU A 1 178 ? -4.294 0.253 16.490 1.00 92.88 178 LEU A C 1
ATOM 1360 O O . LEU A 1 178 ? -4.150 0.273 17.706 1.00 92.88 178 LEU A O 1
ATOM 1364 N N . VAL A 1 179 ? -3.657 -0.636 15.722 1.00 93.38 179 VAL A N 1
ATOM 1365 C CA . VAL A 1 179 ? -2.736 -1.647 16.272 1.00 93.38 179 VAL A CA 1
ATOM 1366 C C . VAL A 1 179 ? -1.320 -1.098 16.422 1.00 93.38 179 VAL A C 1
ATOM 1368 O O . VAL A 1 179 ? -0.661 -1.334 17.436 1.00 93.38 179 VAL A O 1
ATOM 1371 N N . SER A 1 180 ? -0.844 -0.378 15.410 1.00 92.00 180 SER A N 1
ATOM 1372 C CA . SER A 1 180 ? 0.547 0.053 15.289 1.00 92.00 180 SER A CA 1
ATOM 1373 C C . SER A 1 180 ? 0.766 1.519 15.675 1.00 92.00 180 SER A C 1
ATOM 1375 O O . SER A 1 180 ? 1.903 1.899 15.946 1.00 92.00 180 SER A O 1
ATOM 1377 N N . GLY A 1 181 ? -0.283 2.346 15.674 1.00 93.25 181 GLY A N 1
ATOM 1378 C CA . GLY A 1 181 ? -0.202 3.806 15.787 1.00 93.25 181 GLY A CA 1
ATOM 1379 C C . GLY A 1 181 ? -0.154 4.522 14.434 1.00 93.25 181 GLY A C 1
ATOM 1380 O O . GLY A 1 181 ? 0.047 3.907 13.383 1.00 93.25 181 GLY A O 1
ATOM 1381 N N . LEU A 1 182 ? -0.305 5.844 14.454 1.00 94.19 182 LEU A N 1
ATOM 1382 C CA . LEU A 1 182 ? -0.279 6.699 13.268 1.00 94.19 182 LEU A CA 1
ATOM 1383 C C . LEU A 1 182 ? 1.139 6.838 12.704 1.00 94.19 182 LEU A C 1
ATOM 1385 O O . LEU A 1 182 ? 2.113 7.066 13.431 1.00 94.19 182 LEU A O 1
ATOM 1389 N N . LEU A 1 183 ? 1.237 6.729 11.378 1.00 94.19 183 LEU A N 1
ATOM 1390 C CA . LEU A 1 183 ? 2.461 7.024 10.638 1.00 94.19 183 LEU A CA 1
ATOM 1391 C C . LEU A 1 183 ? 2.638 8.538 10.475 1.00 94.19 183 LEU A C 1
ATOM 1393 O O . LEU A 1 183 ? 1.648 9.215 10.185 1.00 94.19 183 LEU A O 1
ATOM 1397 N N . PRO A 1 184 ? 3.874 9.055 10.586 1.00 93.88 184 PRO A N 1
ATOM 1398 C CA . PRO A 1 184 ? 4.155 10.467 10.350 1.00 93.88 184 PRO A CA 1
ATOM 1399 C C . PRO A 1 184 ? 3.948 10.847 8.868 1.00 93.88 184 PRO A C 1
ATOM 1401 O O . PRO A 1 184 ? 3.742 9.964 8.019 1.00 93.88 184 PRO A O 1
ATOM 1404 N N . PRO A 1 185 ? 4.038 12.147 8.536 1.00 93.12 185 PRO A N 1
ATOM 1405 C CA . PRO A 1 185 ? 4.111 12.606 7.158 1.00 93.12 185 PRO A CA 1
ATOM 1406 C C . PRO A 1 185 ? 5.215 11.897 6.366 1.00 93.12 185 PRO A C 1
ATOM 1408 O O . PRO A 1 185 ? 6.253 11.496 6.900 1.00 93.12 185 PRO A O 1
ATOM 1411 N N . CYS A 1 186 ? 5.001 11.741 5.061 1.00 93.81 186 CYS A N 1
ATOM 1412 C CA . CYS A 1 186 ? 5.996 11.143 4.183 1.00 93.81 186 CYS A CA 1
ATOM 1413 C C . CYS A 1 186 ? 7.275 12.002 4.150 1.00 93.81 186 CYS A C 1
ATOM 1415 O O . CYS A 1 186 ? 7.185 13.184 3.836 1.00 93.81 186 CYS A O 1
ATOM 1417 N N . PRO A 1 187 ? 8.477 11.429 4.345 1.00 91.19 187 PRO A N 1
ATOM 1418 C CA . PRO A 1 187 ? 9.728 12.193 4.330 1.00 91.19 187 PRO A CA 1
ATOM 1419 C C . PRO A 1 187 ? 10.114 12.773 2.957 1.00 91.19 187 PRO A C 1
ATOM 1421 O O . PRO A 1 187 ? 11.106 13.494 2.878 1.00 91.19 187 PRO A O 1
ATOM 1424 N N . PHE A 1 188 ? 9.372 12.427 1.897 1.00 89.75 188 PHE A N 1
ATOM 1425 C CA . PHE A 1 188 ? 9.624 12.864 0.518 1.00 89.75 188 PHE A CA 1
ATOM 1426 C C . PHE A 1 188 ? 8.542 13.778 -0.050 1.00 89.75 188 PHE A C 1
ATOM 1428 O O . PHE A 1 188 ? 8.867 14.736 -0.735 1.00 89.75 188 PHE A O 1
ATOM 1435 N N . CYS A 1 189 ? 7.265 13.442 0.152 1.00 91.25 189 CYS A N 1
ATOM 1436 C CA . CYS A 1 189 ? 6.156 14.233 -0.391 1.00 91.25 189 CYS A CA 1
ATOM 1437 C C . CYS A 1 189 ? 5.379 14.995 0.678 1.00 91.25 189 CYS A C 1
ATOM 1439 O O . CYS A 1 189 ? 4.401 15.642 0.333 1.00 91.25 189 CYS A O 1
ATOM 1441 N N . GLU A 1 190 ? 5.742 14.835 1.954 1.00 90.75 190 GLU A N 1
ATOM 1442 C CA . GLU A 1 190 ? 5.155 15.523 3.115 1.00 90.75 190 GLU A CA 1
ATOM 1443 C C . GLU A 1 190 ? 3.653 15.277 3.333 1.00 90.75 190 GLU A C 1
ATOM 1445 O O . GLU A 1 190 ? 3.091 15.657 4.351 1.00 90.75 190 GLU A O 1
ATOM 1450 N N . CYS A 1 191 ? 2.996 14.527 2.448 1.00 90.62 191 CYS A N 1
ATOM 1451 C CA . CYS A 1 191 ? 1.633 14.073 2.657 1.00 90.62 191 CYS A CA 1
ATOM 1452 C C . CYS A 1 191 ? 1.570 13.043 3.794 1.00 90.62 191 CYS A C 1
ATOM 1454 O O . CYS A 1 191 ? 2.392 12.119 3.859 1.00 90.62 191 CYS A O 1
ATOM 1456 N N . ASN A 1 192 ? 0.492 13.084 4.577 1.00 93.12 192 ASN A N 1
ATOM 1457 C CA . ASN A 1 192 ? 0.081 12.019 5.499 1.00 93.12 192 ASN A CA 1
ATOM 1458 C C . ASN A 1 192 ? -0.490 10.807 4.743 1.00 93.12 192 ASN A C 1
ATOM 1460 O O . ASN A 1 192 ? -1.622 10.374 4.953 1.00 93.12 192 ASN A O 1
ATOM 1464 N N . ALA A 1 193 ? 0.299 10.262 3.817 1.00 92.88 193 ALA A N 1
ATOM 1465 C CA . ALA A 1 193 ? -0.097 9.217 2.876 1.00 92.88 193 ALA A CA 1
ATOM 1466 C C . ALA A 1 193 ? 0.732 7.934 3.005 1.00 92.88 193 ALA A C 1
ATOM 1468 O O . ALA A 1 193 ? 0.690 7.076 2.123 1.00 92.88 193 ALA A O 1
ATOM 1469 N N . LEU A 1 194 ? 1.513 7.801 4.081 1.00 94.19 194 LEU A N 1
ATOM 1470 C CA . LEU A 1 194 ? 2.200 6.552 4.404 1.00 94.19 194 LEU A CA 1
ATOM 1471 C C . LEU A 1 194 ? 1.194 5.498 4.871 1.00 94.19 194 LEU A C 1
ATOM 1473 O O . LEU A 1 194 ? 0.394 5.764 5.765 1.00 94.19 194 LEU A O 1
ATOM 1477 N N . VAL A 1 195 ? 1.273 4.304 4.291 1.00 92.38 195 VAL A N 1
ATOM 1478 C CA . VAL A 1 195 ? 0.442 3.144 4.622 1.00 92.38 195 VAL A CA 1
ATOM 1479 C C . VAL A 1 195 ? 1.355 1.973 4.969 1.00 92.38 195 VAL A C 1
ATOM 1481 O O . VAL A 1 195 ? 2.280 1.661 4.214 1.00 92.38 195 VAL A O 1
ATOM 1484 N N . GLY A 1 196 ? 1.099 1.325 6.106 1.00 91.44 196 GLY A N 1
ATOM 1485 C CA . GLY A 1 196 ? 1.758 0.074 6.471 1.00 91.44 196 GLY A CA 1
ATOM 1486 C C . GLY A 1 196 ? 1.240 -1.093 5.630 1.00 91.44 196 GLY A C 1
ATOM 1487 O O . GLY A 1 196 ? 0.042 -1.252 5.431 1.00 91.44 196 GLY A O 1
ATOM 1488 N N . GLU A 1 197 ? 2.132 -1.943 5.145 1.00 87.94 197 GLU A N 1
ATOM 1489 C CA . GLU A 1 197 ? 1.834 -3.216 4.494 1.00 87.94 197 GLU A CA 1
ATOM 1490 C C . GLU A 1 197 ? 2.648 -4.304 5.204 1.00 87.94 197 GLU A C 1
ATOM 1492 O O . GLU A 1 197 ? 3.724 -4.676 4.749 1.00 87.94 197 GLU A O 1
ATOM 1497 N N . GLY A 1 198 ? 2.181 -4.769 6.364 1.00 86.25 198 GLY A N 1
ATOM 1498 C CA . GLY A 1 198 ? 2.938 -5.710 7.193 1.00 86.25 198 GLY A CA 1
ATOM 1499 C C . GLY A 1 198 ? 4.282 -5.126 7.643 1.00 86.25 198 GLY A C 1
ATOM 1500 O O . GLY A 1 198 ? 4.326 -4.096 8.311 1.00 86.25 198 GLY A O 1
ATOM 1501 N N . GLY A 1 199 ? 5.379 -5.782 7.269 1.00 88.06 199 GLY A N 1
ATOM 1502 C CA . GLY A 1 199 ? 6.756 -5.387 7.563 1.00 88.06 199 GLY A CA 1
ATOM 1503 C C . GLY A 1 199 ? 7.311 -4.269 6.676 1.00 88.06 199 GLY A C 1
ATOM 1504 O O . GLY A 1 199 ? 8.505 -3.989 6.736 1.00 88.06 199 GLY A O 1
ATOM 1505 N N . MET A 1 200 ? 6.499 -3.606 5.852 1.00 90.25 200 MET A N 1
ATOM 1506 C CA . MET A 1 200 ? 6.945 -2.475 5.036 1.00 90.25 200 MET A CA 1
ATOM 1507 C C . MET A 1 200 ? 5.972 -1.295 5.074 1.00 90.25 200 MET A C 1
ATOM 1509 O O . MET A 1 200 ? 4.816 -1.434 5.453 1.00 90.25 200 MET A O 1
ATOM 1513 N N . ILE A 1 201 ? 6.436 -0.121 4.659 1.00 92.44 201 ILE A N 1
ATOM 1514 C CA . ILE A 1 201 ? 5.623 1.084 4.471 1.00 92.44 201 ILE A CA 1
ATOM 1515 C C . ILE A 1 201 ? 5.712 1.500 3.005 1.00 92.44 201 ILE A C 1
ATOM 1517 O O . ILE A 1 201 ? 6.786 1.438 2.403 1.00 92.44 201 ILE A O 1
ATOM 1521 N N . ARG A 1 202 ? 4.601 1.968 2.430 1.00 91.38 202 ARG A N 1
ATOM 1522 C CA . ARG A 1 202 ? 4.584 2.650 1.128 1.00 91.38 202 ARG A CA 1
ATOM 1523 C C . ARG A 1 202 ? 3.823 3.962 1.207 1.00 91.38 202 ARG A C 1
ATOM 1525 O O . ARG A 1 202 ? 2.846 4.076 1.940 1.00 91.38 202 ARG A O 1
ATOM 1532 N N . CYS A 1 203 ? 4.252 4.938 0.420 1.00 92.88 203 CYS A N 1
ATOM 1533 C CA . CYS A 1 203 ? 3.507 6.170 0.227 1.00 92.88 203 CYS A CA 1
ATOM 1534 C C . CYS A 1 203 ? 2.462 6.007 -0.885 1.00 92.88 203 CYS A C 1
ATOM 1536 O O . CYS A 1 203 ? 2.735 5.406 -1.924 1.00 92.88 203 CYS A O 1
ATOM 1538 N N . ALA A 1 204 ? 1.273 6.562 -0.660 1.00 89.94 204 ALA A N 1
ATOM 1539 C CA . ALA A 1 204 ? 0.197 6.681 -1.645 1.00 89.94 204 ALA A CA 1
ATOM 1540 C C . ALA A 1 204 ? -0.095 8.144 -2.038 1.00 89.94 204 ALA A C 1
ATOM 1542 O O . ALA A 1 204 ? -1.107 8.410 -2.682 1.00 89.94 204 ALA A O 1
ATOM 1543 N N . GLY A 1 205 ? 0.756 9.082 -1.612 1.00 90.38 205 GLY A N 1
ATOM 1544 C CA . GLY A 1 205 ? 0.579 10.518 -1.821 1.00 90.38 205 GLY A CA 1
ATOM 1545 C C . GLY A 1 205 ? 1.137 11.009 -3.152 1.00 90.38 205 GLY A C 1
ATOM 1546 O O . GLY A 1 205 ? 1.559 10.225 -4.007 1.00 90.38 205 GLY A O 1
ATOM 1547 N N . PHE A 1 206 ? 1.182 12.330 -3.297 1.00 87.81 206 PHE A N 1
ATOM 1548 C CA . PHE A 1 206 ? 1.665 13.008 -4.495 1.00 87.81 206 PHE A CA 1
ATOM 1549 C C . PHE A 1 206 ? 2.723 14.042 -4.112 1.00 87.81 206 PHE A C 1
ATOM 1551 O O . PHE A 1 206 ? 2.481 14.897 -3.268 1.00 87.81 206 PHE A O 1
ATOM 1558 N N . ALA A 1 207 ? 3.899 13.966 -4.727 1.00 85.31 207 ALA A N 1
ATOM 1559 C CA . ALA A 1 207 ? 4.892 15.027 -4.650 1.00 85.31 207 ALA A CA 1
ATOM 1560 C C . ALA A 1 207 ? 4.428 16.208 -5.517 1.00 85.31 207 ALA A C 1
ATOM 1562 O O . ALA A 1 207 ? 4.006 16.003 -6.661 1.00 85.31 207 ALA A O 1
ATOM 1563 N N . ALA A 1 208 ? 4.477 17.420 -4.954 1.00 79.12 208 ALA A N 1
ATOM 1564 C CA . ALA A 1 208 ? 4.031 18.658 -5.604 1.00 79.12 208 ALA A CA 1
ATOM 1565 C C . ALA A 1 208 ? 2.614 18.565 -6.218 1.00 79.12 208 ALA A C 1
ATOM 1567 O O . ALA A 1 208 ? 2.348 19.117 -7.283 1.00 79.12 208 ALA A O 1
ATOM 1568 N N . GLY A 1 209 ? 1.718 17.782 -5.602 1.00 77.12 209 GLY A N 1
ATOM 1569 C CA . GLY A 1 209 ? 0.315 17.626 -6.016 1.00 77.12 209 GLY A CA 1
ATOM 1570 C C . GLY A 1 209 ? 0.062 16.901 -7.347 1.00 77.12 209 GLY A C 1
ATOM 1571 O O . GLY A 1 209 ? -1.079 16.553 -7.634 1.00 77.12 209 GLY A O 1
ATOM 1572 N N . THR A 1 210 ? 1.091 16.626 -8.150 1.00 79.75 210 THR A N 1
ATOM 1573 C CA . THR A 1 210 ? 0.933 16.138 -9.534 1.00 79.75 210 THR A CA 1
ATOM 1574 C C . THR A 1 210 ? 1.583 14.781 -9.774 1.00 79.75 210 THR A C 1
ATOM 1576 O O . THR A 1 210 ? 1.066 13.964 -10.536 1.00 79.75 210 THR A O 1
ATOM 1579 N N . THR A 1 211 ? 2.695 14.494 -9.098 1.00 83.88 211 THR A N 1
ATOM 1580 C CA . THR A 1 211 ? 3.492 13.293 -9.359 1.00 83.88 211 THR A CA 1
ATOM 1581 C C . THR A 1 211 ? 3.299 12.271 -8.250 1.00 83.88 211 THR A C 1
ATOM 1583 O O . THR A 1 211 ? 3.536 12.570 -7.085 1.00 83.88 211 THR A O 1
ATOM 1586 N N . SER A 1 212 ? 2.902 11.037 -8.578 1.00 85.44 212 SER A N 1
ATOM 1587 C CA . SER A 1 212 ? 2.704 9.996 -7.560 1.00 85.44 212 SER A CA 1
ATOM 1588 C C . SER A 1 212 ? 3.997 9.720 -6.788 1.00 85.44 212 SER A C 1
ATOM 1590 O O . SER A 1 212 ? 5.015 9.363 -7.388 1.00 85.44 212 SER A O 1
ATOM 1592 N N . CYS A 1 213 ? 3.955 9.826 -5.461 1.00 88.88 213 CYS A N 1
ATOM 1593 C CA . CYS A 1 213 ? 5.087 9.487 -4.613 1.00 88.88 213 CYS A CA 1
ATOM 1594 C C . CYS A 1 213 ? 5.294 7.969 -4.608 1.00 88.88 213 CYS A C 1
ATOM 1596 O O . CYS A 1 213 ? 4.356 7.194 -4.420 1.00 88.88 213 CYS A O 1
ATOM 1598 N N . ARG A 1 214 ? 6.542 7.535 -4.799 1.00 86.75 214 ARG A N 1
ATOM 1599 C CA . ARG A 1 214 ? 6.914 6.114 -4.872 1.00 86.75 214 ARG A CA 1
ATOM 1600 C C . ARG A 1 214 ? 7.770 5.661 -3.693 1.00 86.75 214 ARG A C 1
ATOM 1602 O O . ARG A 1 214 ? 8.418 4.622 -3.759 1.00 86.75 214 ARG A O 1
ATOM 1609 N N . PHE A 1 215 ? 7.777 6.444 -2.618 1.00 90.81 215 PHE A N 1
ATOM 1610 C CA . PHE A 1 215 ? 8.520 6.101 -1.419 1.00 90.81 215 PHE A CA 1
ATOM 1611 C C . PHE A 1 215 ? 8.050 4.755 -0.849 1.00 90.81 215 PHE A C 1
ATOM 1613 O O . PHE A 1 215 ? 6.851 4.518 -0.673 1.00 90.81 215 PHE A O 1
ATOM 1620 N N . SER A 1 216 ? 9.009 3.884 -0.548 1.00 90.50 216 SER A N 1
ATOM 1621 C CA . SER A 1 216 ? 8.788 2.607 0.119 1.00 90.50 216 SER A CA 1
ATOM 1622 C C . SER A 1 216 ? 9.950 2.282 1.043 1.00 90.50 216 SER A C 1
ATOM 1624 O O . SER A 1 216 ? 11.099 2.552 0.695 1.00 90.50 216 SER A O 1
ATOM 1626 N N . LEU A 1 217 ? 9.657 1.653 2.176 1.00 91.25 217 LEU A N 1
ATOM 1627 C CA . LEU A 1 217 ? 10.648 1.295 3.182 1.00 91.25 217 LEU A CA 1
ATOM 1628 C C . LEU A 1 217 ? 10.333 -0.077 3.778 1.00 91.25 217 LEU A C 1
ATOM 1630 O O . LEU A 1 217 ? 9.206 -0.310 4.208 1.00 91.25 217 LEU A O 1
ATOM 1634 N N . VAL A 1 218 ? 11.322 -0.967 3.840 1.00 90.81 218 VAL A N 1
ATOM 1635 C CA . VAL A 1 218 ? 11.202 -2.260 4.532 1.00 90.81 218 VAL A CA 1
ATOM 1636 C C . VAL A 1 218 ? 11.615 -2.071 5.992 1.00 90.81 218 VAL A C 1
ATOM 1638 O O . VAL A 1 218 ? 12.746 -1.675 6.271 1.00 90.81 218 VAL A O 1
ATOM 1641 N N . LEU A 1 219 ? 10.694 -2.319 6.923 1.00 88.75 219 LEU A N 1
ATOM 1642 C CA . LEU A 1 219 ? 10.918 -2.221 8.368 1.00 88.75 219 LEU A CA 1
ATOM 1643 C C . LEU A 1 219 ? 11.332 -3.558 8.984 1.00 88.75 219 LEU A C 1
ATOM 1645 O O . LEU A 1 219 ? 12.248 -3.591 9.803 1.00 88.75 219 LEU A O 1
ATOM 1649 N N . ASP A 1 220 ? 10.637 -4.624 8.597 1.00 87.56 220 ASP A N 1
ATOM 1650 C CA . ASP A 1 220 ? 10.859 -6.002 9.011 1.00 87.56 220 ASP A CA 1
ATOM 1651 C C . ASP A 1 220 ? 10.910 -6.856 7.730 1.00 87.56 220 ASP A C 1
ATOM 1653 O O . ASP A 1 220 ? 9.977 -6.850 6.926 1.00 87.56 220 ASP A O 1
ATOM 1657 N N . SER A 1 221 ? 12.021 -7.559 7.512 1.00 86.12 221 SER A N 1
ATOM 1658 C CA . SER A 1 221 ? 12.235 -8.371 6.309 1.00 86.12 221 SER A CA 1
ATOM 1659 C C . SER A 1 221 ? 11.459 -9.687 6.421 1.00 86.12 221 SER A C 1
ATOM 1661 O O . SER A 1 221 ? 11.826 -10.564 7.207 1.00 86.12 221 SER A O 1
ATOM 1663 N N . VAL A 1 222 ? 10.349 -9.796 5.684 1.00 87.56 222 VAL A N 1
ATOM 1664 C CA . VAL A 1 222 ? 9.486 -10.992 5.676 1.00 87.56 222 VAL A CA 1
ATOM 1665 C C . VAL A 1 222 ? 9.942 -11.985 4.613 1.00 87.56 222 VAL A C 1
ATOM 1667 O O . VAL A 1 222 ? 9.942 -13.187 4.872 1.00 87.56 222 VAL A O 1
ATOM 1670 N N . PHE A 1 223 ? 10.370 -11.487 3.451 1.00 86.81 223 PHE A N 1
ATOM 1671 C CA . PHE A 1 223 ? 10.800 -12.295 2.317 1.00 86.81 223 PHE A CA 1
ATOM 1672 C C . PHE A 1 223 ? 12.261 -12.027 1.928 1.00 86.81 223 PHE A C 1
ATOM 1674 O O . PHE A 1 223 ? 12.605 -11.966 0.745 1.00 86.81 223 PHE A O 1
ATOM 1681 N N . ASP A 1 224 ? 13.121 -11.857 2.937 1.00 84.25 224 ASP A N 1
ATOM 1682 C CA . ASP A 1 224 ? 14.563 -11.613 2.804 1.00 84.25 224 ASP A CA 1
ATOM 1683 C C . ASP A 1 224 ? 14.927 -10.369 1.966 1.00 84.25 224 ASP A C 1
ATOM 1685 O O . ASP A 1 224 ? 16.021 -10.264 1.408 1.00 84.25 224 ASP A O 1
ATOM 1689 N N . GLU A 1 225 ? 14.029 -9.380 1.898 1.00 85.38 225 GLU A N 1
ATOM 1690 C CA . GLU A 1 225 ? 14.324 -8.078 1.305 1.00 85.38 225 GLU A CA 1
ATOM 1691 C C . GLU A 1 225 ? 15.274 -7.254 2.198 1.00 85.38 225 GLU A C 1
ATOM 1693 O O . GLU A 1 225 ? 15.198 -7.344 3.431 1.00 85.38 225 GLU A O 1
ATOM 1698 N N . PRO A 1 226 ? 16.153 -6.415 1.617 1.00 84.94 226 PRO A N 1
ATOM 1699 C CA . PRO A 1 226 ? 17.039 -5.561 2.398 1.00 84.94 226 PRO A CA 1
ATOM 1700 C C . PRO A 1 226 ? 16.236 -4.558 3.232 1.00 84.94 226 PRO A C 1
ATOM 1702 O O . PRO A 1 226 ? 15.298 -3.926 2.741 1.00 84.94 226 PRO A O 1
ATOM 1705 N N . LEU A 1 227 ? 16.630 -4.397 4.496 1.00 88.38 227 LEU A N 1
ATOM 1706 C CA . LEU A 1 227 ? 16.025 -3.419 5.396 1.00 88.38 227 LEU A CA 1
ATOM 1707 C C . LEU A 1 227 ? 16.306 -1.989 4.926 1.00 88.38 227 LEU A C 1
ATOM 1709 O O . LEU A 1 227 ? 17.354 -1.688 4.351 1.00 88.38 227 LEU A O 1
ATOM 1713 N N . GLY A 1 228 ? 15.366 -1.097 5.222 1.00 86.44 228 GLY A N 1
ATOM 1714 C CA . GLY A 1 228 ? 15.562 0.336 5.077 1.00 86.44 228 GLY A CA 1
ATOM 1715 C C . GLY A 1 228 ? 16.661 0.870 5.997 1.00 86.44 228 GLY A C 1
ATOM 1716 O O . GLY A 1 228 ? 16.925 0.298 7.054 1.00 86.44 228 GLY A O 1
ATOM 1717 N N . SER A 1 229 ? 17.280 1.991 5.619 1.00 88.62 229 SER A N 1
ATOM 1718 C CA . SER A 1 229 ? 18.302 2.633 6.454 1.00 88.62 229 SER A CA 1
ATOM 1719 C C . SER A 1 229 ? 17.736 3.063 7.812 1.00 88.62 229 SER A C 1
ATOM 1721 O O . SER A 1 229 ? 16.576 3.468 7.910 1.00 88.62 229 SER A O 1
ATOM 1723 N N . GLU A 1 230 ? 18.565 3.020 8.859 1.00 88.31 230 GLU A N 1
ATOM 1724 C CA . GLU A 1 230 ? 18.177 3.441 10.216 1.00 88.31 230 GLU A CA 1
ATOM 1725 C C . GLU A 1 230 ? 17.634 4.874 10.252 1.00 88.31 230 GLU A C 1
ATOM 1727 O O . GLU A 1 230 ? 16.642 5.144 10.924 1.00 88.31 230 GLU A O 1
ATOM 1732 N N . GLU A 1 231 ? 18.230 5.776 9.472 1.00 89.94 231 GLU A N 1
ATOM 1733 C CA . GLU A 1 231 ? 17.757 7.154 9.324 1.00 89.94 231 GLU A CA 1
ATOM 1734 C C . GLU A 1 231 ? 16.307 7.200 8.825 1.00 89.94 231 GLU A C 1
ATOM 1736 O O . GLU A 1 231 ? 15.447 7.834 9.440 1.00 89.94 231 GLU A O 1
ATOM 1741 N N . MET A 1 232 ? 16.006 6.473 7.745 1.00 90.06 232 MET A N 1
ATOM 1742 C CA . MET A 1 232 ? 14.659 6.441 7.182 1.00 90.06 232 MET A CA 1
ATOM 1743 C C . MET A 1 232 ? 13.674 5.748 8.118 1.00 90.06 232 MET A C 1
ATOM 1745 O O . MET A 1 232 ? 12.548 6.221 8.263 1.00 90.06 232 MET A O 1
ATOM 1749 N N . ARG A 1 233 ? 14.100 4.686 8.814 1.00 89.19 233 ARG A N 1
ATOM 1750 C CA . ARG A 1 233 ? 13.296 4.032 9.858 1.00 89.19 233 ARG A CA 1
ATOM 1751 C C . ARG A 1 233 ? 12.955 5.012 10.981 1.00 89.19 233 ARG A C 1
ATOM 1753 O O . ARG A 1 233 ? 11.802 5.046 11.409 1.00 89.19 233 ARG A O 1
ATOM 1760 N N . GLY A 1 234 ? 13.913 5.845 11.390 1.00 89.81 234 GLY A N 1
ATOM 1761 C CA . GLY A 1 234 ? 13.719 6.931 12.350 1.00 89.81 234 GLY A CA 1
ATOM 1762 C C . GLY A 1 234 ? 12.704 7.970 11.872 1.00 89.81 234 GLY A C 1
ATOM 1763 O O . GLY A 1 234 ? 11.768 8.282 12.604 1.00 89.81 234 GLY A O 1
ATOM 1764 N N . ARG A 1 235 ? 12.819 8.440 10.621 1.00 89.50 235 ARG A N 1
ATOM 1765 C CA . ARG A 1 235 ? 11.873 9.405 10.021 1.00 89.50 235 ARG A CA 1
ATOM 1766 C C . ARG A 1 235 ? 10.460 8.843 9.836 1.00 89.50 235 ARG A C 1
ATOM 1768 O O . ARG A 1 235 ? 9.506 9.608 9.820 1.00 89.50 235 ARG A O 1
ATOM 1775 N N . THR A 1 236 ? 10.311 7.524 9.713 1.00 91.44 236 THR A N 1
ATOM 1776 C CA . THR A 1 236 ? 9.004 6.847 9.609 1.00 91.44 236 THR A CA 1
ATOM 1777 C C . THR A 1 236 ? 8.507 6.252 10.928 1.00 91.44 236 THR A C 1
ATOM 1779 O O . THR A 1 236 ? 7.583 5.435 10.931 1.00 91.44 236 THR A O 1
ATOM 1782 N N . LYS A 1 237 ? 9.124 6.611 12.060 1.00 91.44 237 LYS A N 1
ATOM 1783 C CA . LYS A 1 237 ? 8.730 6.089 13.368 1.00 91.44 237 LYS A CA 1
ATOM 1784 C C . LYS A 1 237 ? 7.314 6.557 13.715 1.00 91.44 237 LYS A C 1
ATOM 1786 O O . LYS A 1 237 ? 7.012 7.745 13.662 1.00 91.44 237 LYS A O 1
ATOM 1791 N N . ARG A 1 238 ? 6.452 5.609 14.087 1.00 91.50 238 ARG A N 1
ATOM 1792 C CA . ARG A 1 238 ? 5.085 5.890 14.545 1.00 91.50 238 ARG A CA 1
ATOM 1793 C C . ARG A 1 238 ? 5.131 6.628 15.882 1.00 91.50 238 ARG A C 1
ATOM 1795 O O . ARG A 1 238 ? 5.931 6.269 16.746 1.00 91.50 238 ARG A O 1
ATOM 1802 N N . ALA A 1 239 ? 4.297 7.651 16.026 1.00 84.06 239 ALA A N 1
ATOM 1803 C CA . ALA A 1 239 ? 4.274 8.508 17.215 1.00 84.06 239 ALA A CA 1
ATOM 1804 C C . ALA A 1 239 ? 2.860 8.939 17.639 1.00 84.06 239 ALA A C 1
ATOM 1806 O O . ALA A 1 239 ? 2.665 9.258 18.806 1.00 84.06 239 ALA A O 1
ATOM 1807 N N . GLY A 1 240 ? 1.878 8.927 16.729 1.00 85.75 240 GLY A N 1
ATOM 1808 C CA . GLY A 1 240 ? 0.496 9.300 17.041 1.00 85.75 240 GLY A CA 1
ATOM 1809 C C . GLY A 1 240 ? -0.382 8.105 17.413 1.00 85.75 240 GLY A C 1
ATOM 1810 O O . GLY A 1 240 ? -0.117 6.969 17.008 1.00 85.75 240 GLY A O 1
ATOM 1811 N N . VAL A 1 241 ? -1.456 8.375 18.152 1.00 90.75 241 VAL A N 1
ATOM 1812 C CA . VAL A 1 241 ? -2.519 7.411 18.462 1.00 90.75 241 VAL A CA 1
ATOM 1813 C C . VAL A 1 241 ? -3.728 7.752 17.599 1.00 90.75 241 VAL A C 1
ATOM 1815 O O . VAL A 1 241 ? -4.061 8.920 17.451 1.00 90.75 241 VAL A O 1
ATOM 1818 N N . PHE A 1 242 ? -4.351 6.738 17.002 1.00 92.12 242 PHE A N 1
ATOM 1819 C CA . PHE A 1 242 ? -5.564 6.927 16.214 1.00 92.12 242 PHE A CA 1
ATOM 1820 C C . PHE A 1 242 ? -6.762 7.141 17.144 1.00 92.12 242 PHE A C 1
ATOM 1822 O O . PHE A 1 242 ? -7.035 6.288 17.994 1.00 92.12 242 PHE A O 1
ATOM 1829 N N . GLU A 1 243 ? -7.489 8.237 16.957 1.00 90.81 243 GLU A N 1
ATOM 1830 C CA . GLU A 1 243 ? -8.693 8.561 17.717 1.00 90.81 243 GLU A CA 1
ATOM 1831 C C . GLU A 1 243 ? -9.940 8.123 16.934 1.00 90.81 243 GLU A C 1
ATOM 1833 O O . GLU A 1 243 ? -10.238 8.672 15.872 1.00 90.81 243 GLU A O 1
ATOM 1838 N N . PRO A 1 244 ? -10.673 7.091 17.390 1.00 89.50 244 PRO A N 1
ATOM 1839 C CA . PRO A 1 244 ? -11.842 6.616 16.669 1.00 89.50 244 PRO A CA 1
ATOM 1840 C C . PRO A 1 244 ? -13.030 7.568 16.841 1.00 89.50 244 PRO A C 1
ATOM 1842 O O . PRO A 1 244 ? -13.428 7.882 17.963 1.00 89.50 244 PRO A O 1
ATOM 1845 N N . THR A 1 245 ? -13.682 7.914 15.728 1.00 91.12 245 THR A N 1
ATOM 1846 C CA . THR A 1 245 ? -14.980 8.608 15.735 1.00 91.12 245 THR A CA 1
ATOM 1847 C C . THR A 1 245 ? -16.022 7.838 16.543 1.00 91.12 245 THR A C 1
ATOM 1849 O O . THR A 1 245 ? -15.950 6.615 16.695 1.00 91.12 245 THR A O 1
ATOM 1852 N N . GLN A 1 246 ? -17.068 8.522 17.012 1.00 89.38 246 GLN A N 1
ATOM 1853 C CA . GLN A 1 246 ? -18.119 7.889 17.815 1.00 89.38 246 GLN A CA 1
ATOM 1854 C C . GLN A 1 246 ? -18.744 6.632 17.158 1.00 89.38 246 GLN A C 1
ATOM 1856 O O . GLN A 1 246 ? -18.926 5.632 17.862 1.00 89.38 246 GLN A O 1
ATOM 1861 N N . PRO A 1 247 ? -19.071 6.607 15.846 1.00 86.19 247 PRO A N 1
ATOM 1862 C CA . PRO A 1 247 ? -19.596 5.403 15.196 1.00 86.19 247 PRO A CA 1
ATOM 1863 C C . PRO A 1 247 ? -18.586 4.251 15.172 1.00 86.19 247 PRO A C 1
ATOM 1865 O O . PRO A 1 247 ? -18.954 3.100 15.417 1.00 86.19 247 PRO A O 1
ATOM 1868 N N . LEU A 1 248 ? -17.310 4.558 14.936 1.00 89.00 248 LEU A N 1
ATOM 1869 C CA . LEU A 1 248 ? -16.236 3.571 14.916 1.00 89.00 248 LEU A CA 1
ATOM 1870 C C . LEU A 1 248 ? -15.957 3.018 16.321 1.00 89.00 248 LEU A C 1
ATOM 1872 O O . LEU A 1 248 ? -15.829 1.808 16.493 1.00 89.00 248 LEU A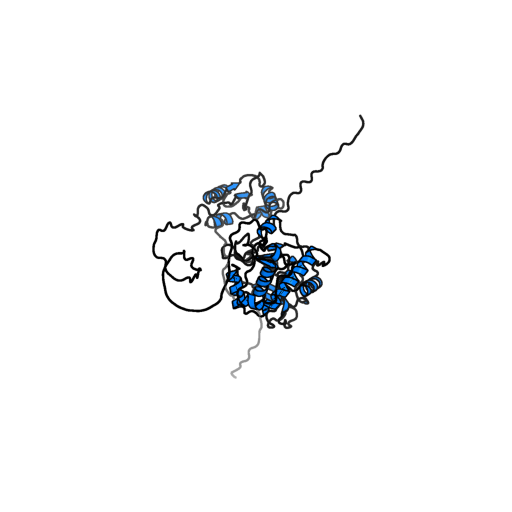 O 1
ATOM 1876 N N . ALA A 1 249 ? -15.966 3.875 17.343 1.00 89.12 249 ALA A N 1
ATOM 1877 C CA . ALA A 1 249 ? -15.835 3.479 18.741 1.00 89.12 249 ALA A CA 1
ATOM 1878 C C . ALA A 1 249 ? -16.973 2.543 19.185 1.00 89.12 249 ALA A C 1
ATOM 1880 O O . ALA A 1 249 ? -16.740 1.593 19.928 1.00 89.12 249 ALA A O 1
ATOM 1881 N N . ARG A 1 250 ? -18.204 2.750 18.689 1.00 88.00 250 ARG A N 1
ATOM 1882 C CA . ARG A 1 250 ? -19.327 1.824 18.932 1.00 88.00 250 ARG A CA 1
ATOM 1883 C C . ARG A 1 250 ? -19.086 0.453 18.301 1.00 88.00 250 ARG A C 1
ATOM 1885 O O . ARG A 1 250 ? -19.351 -0.552 18.954 1.00 88.00 250 ARG A O 1
ATOM 1892 N N . ALA A 1 251 ? -18.574 0.404 17.070 1.00 86.12 251 ALA A N 1
ATOM 1893 C CA . ALA A 1 251 ? -18.221 -0.855 16.408 1.00 86.12 251 ALA A CA 1
ATOM 1894 C C . ALA A 1 251 ? -17.062 -1.584 17.118 1.00 86.12 251 ALA A C 1
ATOM 1896 O O . ALA A 1 251 ? -17.007 -2.811 17.138 1.00 86.12 251 ALA A O 1
ATOM 1897 N N . LEU A 1 252 ? -16.163 -0.825 17.745 1.00 88.31 252 LEU A N 1
ATOM 1898 C CA . LEU A 1 252 ? -15.011 -1.329 18.491 1.00 88.31 252 LEU A CA 1
ATOM 1899 C C . LEU A 1 252 ? -15.267 -1.493 19.996 1.00 88.31 252 LEU A C 1
ATOM 1901 O O . LEU A 1 252 ? -14.321 -1.744 20.732 1.00 88.31 252 LEU A O 1
ATOM 1905 N N . LYS A 1 253 ? -16.516 -1.398 20.471 1.00 86.88 253 LYS A N 1
ATOM 1906 C CA . LYS A 1 253 ? -16.841 -1.416 21.910 1.00 86.88 253 LYS A CA 1
ATOM 1907 C C . LYS A 1 253 ? -16.249 -2.619 22.657 1.00 86.88 253 LYS A C 1
ATOM 1909 O O . LYS A 1 253 ? -15.770 -2.470 23.776 1.00 86.88 253 LYS A O 1
ATOM 1914 N N . ASP A 1 254 ? -16.258 -3.789 22.021 1.00 85.44 254 ASP A N 1
ATOM 1915 C CA . ASP A 1 254 ? -15.741 -5.043 22.584 1.00 85.44 254 ASP A CA 1
ATOM 1916 C C . ASP A 1 254 ? -14.311 -5.351 22.101 1.00 85.44 254 ASP A C 1
ATOM 1918 O O . ASP A 1 254 ? -13.874 -6.506 22.035 1.00 85.44 254 ASP A O 1
ATOM 1922 N N . TRP A 1 255 ? -13.578 -4.334 21.650 1.00 86.75 255 TRP A N 1
ATOM 1923 C CA . TRP A 1 255 ? -12.189 -4.453 21.240 1.00 86.75 255 TRP A CA 1
ATOM 1924 C C . TRP A 1 255 ? -11.309 -3.512 22.051 1.00 86.75 255 TRP A C 1
ATOM 1926 O O . TRP A 1 255 ? -11.552 -2.314 22.144 1.00 86.75 255 TRP A O 1
ATOM 1936 N N . SER A 1 256 ? -10.235 -4.073 22.587 1.00 83.88 256 SER A N 1
ATOM 1937 C CA . SER A 1 256 ? -9.128 -3.322 23.152 1.00 83.88 256 SER A CA 1
ATOM 1938 C C . SER A 1 256 ? -7.824 -3.815 22.525 1.00 83.88 256 SER A C 1
ATOM 1940 O O . SER A 1 256 ? -7.721 -5.000 22.179 1.00 83.88 256 SER A O 1
ATOM 1942 N N . PRO A 1 257 ? -6.830 -2.927 22.349 1.00 85.38 257 PRO A N 1
ATOM 1943 C CA . PRO A 1 257 ? -5.525 -3.324 21.848 1.00 85.38 257 PRO A CA 1
ATOM 1944 C C . PRO A 1 257 ? -4.906 -4.369 22.791 1.00 85.38 257 PRO A C 1
ATOM 1946 O O . PRO A 1 257 ? -4.834 -4.140 24.003 1.00 85.38 257 PRO A O 1
ATOM 1949 N N . PRO A 1 258 ? -4.463 -5.529 22.271 1.00 86.94 258 PRO A N 1
ATOM 1950 C CA . PRO A 1 258 ? -3.771 -6.531 23.078 1.00 86.94 258 PRO A CA 1
ATOM 1951 C C . PRO A 1 258 ? -2.501 -5.976 23.725 1.00 86.94 258 PRO A C 1
ATOM 1953 O O . PRO A 1 258 ? -1.914 -5.021 23.230 1.00 86.94 258 PRO A O 1
ATOM 1956 N N . LYS A 1 259 ? -2.040 -6.594 24.820 1.00 85.00 259 LYS A N 1
ATOM 1957 C CA . LYS A 1 259 ? -0.879 -6.109 25.599 1.00 85.00 259 LYS A CA 1
ATOM 1958 C C . LYS A 1 259 ? 0.410 -5.986 24.781 1.00 85.00 259 LYS A C 1
ATOM 1960 O O . LYS A 1 259 ? 1.282 -5.203 25.130 1.00 85.00 259 LYS A O 1
ATOM 1965 N N . ASP A 1 260 ? 0.535 -6.789 23.733 1.00 85.69 260 ASP A N 1
ATOM 1966 C CA . ASP A 1 260 ? 1.662 -6.803 22.808 1.00 85.69 260 ASP A CA 1
ATOM 1967 C C . ASP A 1 260 ? 1.465 -5.887 21.586 1.00 85.69 260 ASP A C 1
ATOM 1969 O O . ASP A 1 260 ? 2.325 -5.851 20.707 1.00 85.69 260 ASP A O 1
ATOM 1973 N N . ALA A 1 261 ? 0.354 -5.144 21.512 1.00 86.94 261 ALA A N 1
ATOM 1974 C CA . ALA A 1 261 ? 0.091 -4.204 20.431 1.00 86.94 261 ALA A CA 1
ATOM 1975 C C . ALA A 1 261 ? 1.076 -3.019 20.490 1.00 86.94 261 ALA A C 1
ATOM 1977 O O . ALA A 1 261 ? 1.167 -2.354 21.529 1.00 86.94 261 ALA A O 1
ATOM 1978 N N . PRO A 1 262 ? 1.778 -2.699 19.385 1.00 87.19 262 PRO A N 1
ATOM 1979 C CA . PRO A 1 262 ? 2.770 -1.624 19.372 1.00 87.19 262 PRO A CA 1
ATOM 1980 C C . PRO A 1 262 ? 2.225 -0.248 19.777 1.00 87.19 262 PRO A C 1
ATOM 1982 O O . PRO A 1 262 ? 2.966 0.539 20.360 1.00 87.19 262 PRO A O 1
ATOM 1985 N N . VAL A 1 263 ? 0.940 0.033 19.527 1.00 88.38 263 VAL A N 1
ATOM 1986 C CA . VAL A 1 263 ? 0.294 1.303 19.902 1.00 88.38 263 VAL A CA 1
ATOM 1987 C C . VAL A 1 263 ? 0.381 1.603 21.404 1.00 88.38 263 VAL A C 1
ATOM 1989 O O . VAL A 1 263 ? 0.476 2.763 21.794 1.00 88.38 263 VAL A O 1
ATOM 1992 N N . LEU A 1 264 ? 0.408 0.578 22.265 1.00 83.88 264 LEU A N 1
ATOM 1993 C CA . LEU A 1 264 ? 0.457 0.769 23.718 1.00 83.88 264 LEU A CA 1
ATOM 1994 C C . LEU A 1 264 ? 1.783 1.375 24.188 1.00 83.88 264 LEU A C 1
ATOM 1996 O O . LEU A 1 264 ? 1.811 2.054 25.209 1.00 83.88 264 LEU A O 1
ATOM 2000 N N . ALA A 1 265 ? 2.867 1.174 23.436 1.00 81.50 265 ALA A N 1
ATOM 2001 C CA . ALA A 1 265 ? 4.152 1.812 23.706 1.00 81.50 265 ALA A CA 1
ATOM 2002 C C . ALA A 1 265 ? 4.202 3.287 23.259 1.00 81.50 265 ALA A C 1
ATOM 2004 O O . ALA A 1 265 ? 5.174 3.975 23.566 1.00 81.50 265 ALA A O 1
ATOM 2005 N N . LEU A 1 266 ? 3.190 3.760 22.521 1.00 78.81 266 LEU A N 1
ATOM 2006 C CA . LEU A 1 266 ? 3.076 5.143 22.048 1.00 78.81 266 LEU A CA 1
ATOM 2007 C C . LEU A 1 266 ? 2.184 6.002 22.947 1.00 78.81 266 LEU A C 1
ATOM 2009 O O . LEU A 1 266 ? 2.299 7.225 22.920 1.00 78.81 266 LEU A O 1
ATOM 2013 N N . ALA A 1 267 ? 1.307 5.381 23.742 1.00 60.03 267 ALA A N 1
ATOM 2014 C CA . ALA A 1 267 ? 0.506 6.106 24.714 1.00 60.03 267 ALA A CA 1
ATOM 2015 C C . ALA A 1 267 ? 1.439 6.784 25.735 1.00 60.03 267 ALA A C 1
ATOM 2017 O O . ALA A 1 267 ? 2.361 6.131 26.241 1.00 60.03 267 ALA A O 1
ATOM 2018 N N . PRO A 1 268 ? 1.232 8.074 26.060 1.00 48.22 268 PRO A N 1
ATOM 2019 C CA . PRO A 1 268 ? 2.000 8.710 27.116 1.00 48.22 268 PRO A CA 1
ATOM 2020 C C . PRO A 1 268 ? 1.805 7.894 28.392 1.00 48.22 268 PRO A C 1
ATOM 2022 O O . PRO A 1 268 ? 0.680 7.518 28.727 1.00 48.22 268 PRO A O 1
ATOM 2025 N N . ALA A 1 269 ? 2.905 7.576 29.076 1.00 35.56 269 ALA A N 1
ATOM 2026 C CA . ALA A 1 269 ? 2.866 6.842 30.330 1.00 35.56 269 ALA A CA 1
ATOM 2027 C C . ALA A 1 269 ? 1.956 7.588 31.316 1.00 35.56 269 ALA A C 1
ATOM 2029 O O . ALA A 1 269 ? 2.345 8.593 31.911 1.00 35.56 269 ALA A O 1
ATOM 2030 N N . ALA A 1 270 ? 0.725 7.112 31.476 1.00 36.59 270 ALA A N 1
ATOM 2031 C CA . ALA A 1 270 ? -0.143 7.561 32.540 1.00 36.59 270 ALA A CA 1
ATOM 2032 C C . ALA A 1 270 ? 0.495 7.119 33.866 1.00 36.59 270 ALA A C 1
ATOM 2034 O O . ALA A 1 270 ? 0.432 5.948 34.233 1.00 36.59 270 ALA A O 1
ATOM 2035 N N . GLY A 1 271 ? 1.130 8.064 34.565 1.00 30.73 271 GLY A N 1
ATOM 2036 C CA . GLY A 1 271 ? 1.490 7.933 35.977 1.00 30.73 271 GLY A CA 1
ATOM 2037 C C . GLY A 1 271 ? 2.980 7.790 36.287 1.00 30.73 271 GLY A C 1
ATOM 2038 O O . GLY A 1 271 ? 3.449 6.710 36.627 1.00 30.73 271 GLY A O 1
ATOM 2039 N N . ALA A 1 272 ? 3.688 8.917 36.341 1.00 25.59 272 ALA A N 1
ATOM 2040 C CA . ALA A 1 272 ? 4.690 9.143 37.379 1.00 25.59 272 ALA A CA 1
ATOM 2041 C C . ALA A 1 272 ? 4.280 10.412 38.132 1.00 25.59 272 ALA A C 1
ATOM 2043 O O . ALA A 1 272 ? 4.451 11.531 37.655 1.00 25.59 272 ALA A O 1
ATOM 2044 N N . ALA A 1 273 ? 3.645 10.209 39.284 1.00 29.36 273 ALA A N 1
ATOM 2045 C CA . ALA A 1 273 ? 3.257 11.268 40.195 1.00 29.36 273 ALA A CA 1
ATOM 2046 C C . ALA A 1 273 ? 4.507 11.944 40.785 1.00 29.36 273 ALA A C 1
ATOM 2048 O O . ALA A 1 273 ? 5.289 11.310 41.488 1.00 29.36 273 ALA A O 1
ATOM 2049 N N . GLY A 1 274 ? 4.648 13.242 40.534 1.00 26.22 274 GLY A N 1
ATOM 2050 C CA . GLY A 1 274 ? 5.357 14.197 41.381 1.00 26.22 274 GLY A CA 1
ATOM 2051 C C . GLY A 1 274 ? 4.362 15.313 41.680 1.00 26.22 274 GLY A C 1
ATOM 2052 O O . GLY A 1 274 ? 3.939 16.015 40.767 1.00 26.22 274 GLY A O 1
ATOM 2053 N N . GLY A 1 275 ? 3.864 15.356 42.915 1.00 24.88 275 GLY A N 1
ATOM 2054 C CA . GLY A 1 275 ? 2.627 16.049 43.262 1.00 24.88 275 GLY A CA 1
ATOM 2055 C C . GLY A 1 275 ? 2.711 17.569 43.378 1.00 24.88 275 GLY A C 1
ATOM 2056 O O . GLY A 1 275 ? 3.767 18.148 43.594 1.00 24.88 275 GLY A O 1
ATOM 2057 N N . SER A 1 276 ? 1.537 18.193 43.377 1.00 27.20 276 SER A N 1
ATOM 2058 C CA . SER A 1 276 ? 1.126 19.011 44.514 1.00 27.20 276 SER A CA 1
ATOM 2059 C C . SER A 1 276 ? -0.398 19.038 44.592 1.00 27.20 276 SER A C 1
ATOM 2061 O O . SER A 1 276 ? -1.095 19.052 43.580 1.00 27.20 276 SER A O 1
ATOM 2063 N N . ALA A 1 277 ? -0.887 18.940 45.819 1.00 26.78 277 ALA A N 1
ATOM 2064 C CA . ALA A 1 277 ? -2.277 18.762 46.184 1.00 26.78 277 ALA A CA 1
ATOM 2065 C C . ALA A 1 277 ? -3.072 20.072 46.111 1.00 26.78 277 ALA A C 1
ATOM 2067 O O . ALA A 1 277 ? -2.574 21.116 46.519 1.00 26.78 277 ALA A O 1
ATOM 2068 N N . ALA A 1 278 ? -4.348 19.979 45.740 1.00 25.81 278 ALA A N 1
ATOM 2069 C CA . ALA A 1 278 ? -5.411 20.752 46.378 1.00 25.81 278 ALA A CA 1
ATOM 2070 C C . ALA A 1 278 ? -6.757 20.032 46.195 1.00 25.81 278 ALA A C 1
ATOM 2072 O O . ALA A 1 278 ? -7.108 19.583 45.109 1.00 25.81 278 ALA A O 1
ATOM 2073 N N . ALA A 1 279 ? -7.437 19.873 47.324 1.00 27.48 279 ALA A N 1
ATOM 2074 C CA . ALA A 1 279 ? -8.628 19.087 47.607 1.00 27.48 279 ALA A CA 1
ATOM 2075 C C . ALA A 1 279 ? -9.859 19.353 46.712 1.00 27.48 279 ALA A C 1
ATOM 2077 O O . ALA A 1 279 ? -10.139 20.487 46.338 1.00 27.48 279 ALA A O 1
ATOM 2078 N N . GLY A 1 280 ? -10.658 18.300 46.479 1.00 25.12 280 GLY A N 1
ATOM 2079 C CA . GLY A 1 280 ? -12.100 18.433 46.210 1.00 25.12 280 GLY A CA 1
ATOM 2080 C C . GLY A 1 280 ? -12.884 18.760 47.496 1.00 25.12 280 GLY A C 1
ATOM 2081 O O . GLY A 1 280 ? -12.286 18.779 48.576 1.00 25.12 280 GLY A O 1
ATOM 2082 N N . PRO A 1 281 ? -14.218 18.948 47.432 1.00 37.00 281 PRO A N 1
ATOM 2083 C CA . PRO A 1 281 ? -15.063 17.750 47.377 1.00 37.00 281 PRO A CA 1
ATOM 2084 C C . PRO A 1 281 ? -16.401 17.858 46.598 1.00 37.00 281 PRO A C 1
ATOM 2086 O O . PRO A 1 281 ? -17.019 18.907 46.495 1.00 37.00 281 PRO A O 1
ATOM 2089 N N . SER A 1 282 ? -16.843 16.684 46.133 1.00 28.22 282 SER A N 1
ATOM 2090 C CA . SER A 1 282 ? -18.203 16.107 46.176 1.00 28.22 282 SER A CA 1
ATOM 2091 C C . SER A 1 282 ? -19.449 16.855 45.652 1.00 28.22 282 SER A C 1
ATOM 2093 O O . SER A 1 282 ? -20.006 17.702 46.336 1.00 28.22 282 SER A O 1
ATOM 2095 N N . GLY A 1 283 ? -20.056 16.277 44.601 1.00 25.88 283 GLY A N 1
ATOM 2096 C CA . GLY A 1 283 ? -21.426 15.738 44.684 1.00 25.88 283 GLY A CA 1
ATOM 2097 C C . GLY A 1 283 ? -22.572 16.441 43.930 1.00 25.88 283 GLY A C 1
ATOM 2098 O O . GLY A 1 283 ? -22.807 17.629 44.093 1.00 25.88 283 GLY A O 1
ATOM 2099 N N . VAL A 1 284 ? -23.396 15.593 43.292 1.00 25.23 284 VAL A N 1
ATOM 2100 C CA . VAL A 1 284 ? -24.837 15.736 42.960 1.00 25.23 284 VAL A CA 1
ATOM 2101 C C . VAL A 1 284 ? -25.213 16.114 41.510 1.00 25.23 284 VAL A C 1
ATOM 2103 O O . VAL A 1 284 ? -24.515 16.807 40.784 1.00 25.23 284 VAL A O 1
ATOM 2106 N N . ASN A 1 285 ? -26.332 15.512 41.098 1.00 26.20 285 ASN A N 1
ATOM 2107 C CA . ASN A 1 285 ? -26.830 15.163 39.774 1.00 26.20 285 ASN A CA 1
ATOM 2108 C C . ASN A 1 285 ? -28.072 16.012 39.393 1.00 26.20 285 ASN A C 1
ATOM 2110 O O . ASN A 1 285 ? -28.982 16.117 40.205 1.00 26.20 285 ASN A O 1
ATOM 2114 N N . ILE A 1 286 ? -28.111 16.479 38.135 1.00 27.66 286 ILE A N 1
ATOM 2115 C CA . ILE A 1 286 ? -29.257 16.692 37.210 1.00 27.66 286 ILE A CA 1
ATOM 2116 C C . ILE A 1 286 ? -30.361 17.768 37.462 1.00 27.66 286 ILE A C 1
ATOM 2118 O O . ILE A 1 286 ? -31.057 17.770 38.468 1.00 27.66 286 ILE A O 1
ATOM 2122 N N . GLN A 1 287 ? -30.606 18.517 36.360 1.00 24.83 287 GLN A N 1
ATOM 2123 C CA . GLN A 1 287 ? -31.811 19.234 35.860 1.00 24.83 287 GLN A CA 1
ATOM 2124 C C . GLN A 1 287 ? -32.152 20.669 36.322 1.00 24.83 287 GLN A C 1
ATOM 2126 O O . GLN A 1 287 ? -32.461 20.907 37.481 1.00 24.83 287 GLN A O 1
ATOM 2131 N N . GLY A 1 288 ? -32.298 21.571 35.329 1.00 23.98 288 GLY A N 1
ATOM 2132 C CA . GLY A 1 288 ? -33.287 22.666 35.355 1.00 23.98 288 GLY A CA 1
ATOM 2133 C C . GLY A 1 288 ? -32.825 24.068 34.918 1.00 23.98 288 GLY A C 1
ATOM 2134 O O . GLY A 1 288 ? -32.372 24.839 35.745 1.00 23.98 288 GLY A O 1
ATOM 2135 N N . SER A 1 289 ? -33.014 24.387 33.629 1.00 24.50 289 SER A N 1
ATOM 2136 C CA . SER A 1 289 ? -33.461 25.673 33.032 1.00 24.50 289 SER A CA 1
ATOM 2137 C C . SER A 1 289 ? -33.171 27.046 33.689 1.00 24.50 289 SER A C 1
ATOM 2139 O O . SER A 1 289 ? -33.705 27.338 34.753 1.00 24.50 289 SER A O 1
ATOM 2141 N N . GLY A 1 290 ? -32.598 27.972 32.895 1.00 23.83 290 GLY A N 1
ATOM 2142 C CA . GLY A 1 290 ? -33.104 29.356 32.782 1.00 23.83 290 GLY A CA 1
ATOM 2143 C C . GLY A 1 290 ? -32.168 30.530 33.133 1.00 23.83 290 GLY A C 1
ATOM 2144 O O . GLY A 1 290 ? -31.978 30.829 34.302 1.00 23.83 290 GLY A O 1
ATOM 2145 N N . THR A 1 291 ? -31.745 31.247 32.078 1.00 25.55 291 THR A N 1
ATOM 2146 C CA . THR A 1 291 ? -31.423 32.697 31.949 1.00 25.55 291 THR A CA 1
ATOM 2147 C C . THR A 1 291 ? -30.148 33.312 32.565 1.00 25.55 291 THR A C 1
ATOM 2149 O O . THR A 1 291 ? -30.042 33.494 33.771 1.00 25.55 291 THR A O 1
ATOM 2152 N N . ASP A 1 292 ? -29.252 33.699 31.641 1.00 26.34 292 ASP A N 1
ATOM 2153 C CA . ASP A 1 292 ? -28.446 34.930 31.476 1.00 26.34 292 ASP A CA 1
ATOM 2154 C C . ASP A 1 292 ? -27.699 35.586 32.655 1.00 26.34 292 ASP A C 1
ATOM 2156 O O . ASP A 1 292 ? -28.315 36.151 33.551 1.00 26.34 292 ASP A O 1
ATOM 2160 N N . VAL A 1 293 ? -26.358 35.657 32.541 1.00 27.22 293 VAL A N 1
ATOM 2161 C CA . VAL A 1 293 ? -25.516 36.884 32.590 1.00 27.22 293 VAL A CA 1
ATOM 2162 C C . VAL A 1 293 ? -24.074 36.555 32.136 1.00 27.22 293 VAL A C 1
ATOM 2164 O O . VAL A 1 293 ? -23.558 35.461 32.341 1.00 27.22 293 VAL A O 1
ATOM 2167 N N . GLN A 1 294 ? -23.468 37.532 31.458 1.00 25.30 294 GLN A N 1
ATOM 2168 C CA . GLN A 1 294 ? -22.205 37.563 30.711 1.00 25.30 294 GLN A CA 1
ATOM 2169 C C . GLN A 1 294 ? -20.916 37.316 31.526 1.00 25.30 294 GLN A C 1
ATOM 2171 O O . GLN A 1 294 ? -20.810 37.758 32.667 1.00 25.30 294 GLN A O 1
ATOM 2176 N N . GLY A 1 295 ? -19.875 36.784 30.856 1.00 24.11 295 GLY A N 1
ATOM 2177 C CA . GLY A 1 295 ? -18.473 37.084 31.197 1.00 24.11 295 GLY A CA 1
ATOM 2178 C C . GLY A 1 295 ? -17.401 36.035 30.843 1.00 24.11 295 GLY A C 1
ATOM 2179 O O . GLY A 1 295 ? -17.112 35.174 31.659 1.00 24.11 295 GLY A O 1
ATOM 2180 N N . GLY A 1 296 ? -16.732 36.206 29.690 1.00 27.34 296 GLY A N 1
ATOM 2181 C CA . GLY A 1 296 ? -15.265 36.075 29.542 1.00 27.34 296 GLY A CA 1
ATOM 2182 C C . GLY A 1 296 ? -14.608 34.697 29.325 1.00 27.34 296 GLY A C 1
ATOM 2183 O O . GLY A 1 296 ? -14.322 33.984 30.280 1.00 27.34 296 GLY A O 1
ATOM 2184 N N . GLY A 1 297 ? -14.196 34.412 28.082 1.00 25.47 297 GLY A N 1
ATOM 2185 C CA . GLY A 1 297 ? -13.192 33.391 27.724 1.00 25.47 297 GLY A CA 1
ATOM 2186 C C . GLY A 1 297 ? -13.044 33.251 26.195 1.00 25.47 297 GLY A C 1
ATOM 2187 O O . GLY A 1 297 ? -14.067 33.303 25.516 1.00 25.47 297 GLY A O 1
ATOM 2188 N N . PRO A 1 298 ? -11.823 33.151 25.625 1.00 28.50 298 PRO A N 1
ATOM 2189 C CA . PRO A 1 298 ? -11.597 33.261 24.181 1.00 28.50 298 PRO A CA 1
ATOM 2190 C C . PRO A 1 298 ? -12.136 32.064 23.384 1.00 28.50 298 PRO A C 1
ATOM 2192 O O . PRO A 1 298 ? -11.932 30.904 23.736 1.00 28.50 298 PRO A O 1
ATOM 2195 N N . ASP A 1 299 ? -12.808 32.406 22.289 1.00 28.66 299 ASP A N 1
ATOM 2196 C CA . ASP A 1 299 ? -13.519 31.554 21.339 1.00 28.66 299 ASP A CA 1
ATOM 2197 C C . ASP A 1 299 ? -12.535 31.015 20.280 1.00 28.66 299 ASP A C 1
ATOM 2199 O O . ASP A 1 299 ? -12.005 31.779 19.471 1.00 28.66 299 ASP A O 1
ATOM 2203 N N . VAL A 1 300 ? -12.246 29.709 20.302 1.00 31.86 300 VAL A N 1
ATOM 2204 C CA . VAL A 1 300 ? -11.530 29.019 19.215 1.00 31.86 300 VAL A CA 1
ATOM 2205 C C . VAL A 1 300 ? -12.574 28.280 18.389 1.00 31.86 300 VAL A C 1
ATOM 2207 O O . VAL A 1 300 ? -13.105 27.253 18.811 1.00 31.86 300 VAL A O 1
ATOM 2210 N N . LYS A 1 301 ? -12.882 28.819 17.207 1.00 31.20 301 LYS A N 1
ATOM 2211 C CA . LYS A 1 301 ? -13.849 28.226 16.280 1.00 31.20 301 LYS A CA 1
ATOM 2212 C C . LYS A 1 301 ? -13.235 27.027 15.538 1.00 31.20 301 LYS A C 1
ATOM 2214 O O . LYS A 1 301 ? -12.109 27.137 15.053 1.00 31.20 301 LYS A O 1
ATOM 2219 N N . PRO A 1 302 ? -13.967 25.908 15.396 1.00 30.55 302 PRO A N 1
ATOM 2220 C CA . PRO A 1 302 ? -13.545 24.771 14.586 1.00 30.55 302 PRO A CA 1
ATOM 2221 C C . PRO A 1 302 ? -13.579 25.125 13.092 1.00 30.55 302 PRO A C 1
ATOM 2223 O O . PRO A 1 302 ? -14.556 25.685 12.594 1.00 30.55 302 PRO A O 1
ATOM 2226 N N . PHE A 1 303 ? -12.499 24.802 12.381 1.00 26.25 303 PHE A N 1
ATOM 2227 C CA . PHE A 1 303 ? -12.316 25.102 10.962 1.00 26.25 303 PHE A CA 1
ATOM 2228 C C . PHE A 1 303 ? -13.253 24.230 10.107 1.00 26.25 303 PHE A C 1
ATOM 2230 O O . PHE A 1 303 ? -13.005 23.045 9.901 1.00 26.25 303 PHE A O 1
ATOM 2237 N N . HIS A 1 304 ? -14.353 24.813 9.631 1.00 36.78 304 HIS A N 1
ATOM 2238 C CA . HIS A 1 304 ? -15.102 24.324 8.472 1.00 36.78 304 HIS A CA 1
ATOM 2239 C C . HIS A 1 304 ? -14.642 25.138 7.263 1.00 36.78 304 HIS A C 1
ATOM 2241 O O . HIS A 1 304 ? -14.987 26.309 7.133 1.00 36.78 304 HIS A O 1
ATOM 2247 N N . GLY A 1 305 ? -13.816 24.537 6.408 1.00 30.86 305 GLY A N 1
ATOM 2248 C CA . GLY A 1 305 ? -13.386 25.145 5.153 1.00 30.86 305 GLY A CA 1
ATOM 2249 C C . GLY A 1 305 ? -14.373 24.842 4.030 1.00 30.86 305 GLY A C 1
ATOM 2250 O O . GLY A 1 305 ? -14.092 23.983 3.199 1.00 30.86 305 GLY A O 1
ATOM 2251 N N . ASP A 1 306 ? -15.509 25.541 4.009 1.00 32.62 306 ASP A N 1
ATOM 2252 C CA . ASP A 1 306 ? -16.297 25.722 2.787 1.00 32.62 306 ASP A CA 1
ATOM 2253 C C . ASP A 1 306 ? -15.553 26.719 1.889 1.00 32.62 306 ASP A C 1
ATOM 2255 O O . ASP A 1 306 ? -15.324 27.874 2.247 1.00 32.62 306 ASP A O 1
ATOM 2259 N N . LEU A 1 307 ? -15.114 26.243 0.727 1.00 38.16 307 LEU A N 1
ATOM 2260 C CA . LEU A 1 307 ? -14.237 26.964 -0.189 1.00 38.16 307 LEU A CA 1
ATOM 2261 C C . LEU A 1 307 ? -15.063 27.714 -1.248 1.00 38.16 307 LEU A C 1
ATOM 2263 O O . LEU A 1 307 ? -15.060 27.319 -2.409 1.00 38.16 307 LEU A O 1
ATOM 2267 N N . HIS A 1 308 ? -15.788 28.771 -0.866 1.00 37.09 308 HIS A N 1
ATOM 2268 C CA . HIS A 1 308 ? -16.407 29.703 -1.823 1.00 37.09 308 HIS A CA 1
ATOM 2269 C C . HIS A 1 308 ? -16.573 31.126 -1.253 1.00 37.09 308 HIS A C 1
ATOM 2271 O O . HIS A 1 308 ? -17.396 31.318 -0.366 1.00 37.09 308 HIS A O 1
ATOM 2277 N N . GLY A 1 309 ? -15.857 32.090 -1.861 1.00 33.81 309 GLY A N 1
ATOM 2278 C CA . GLY A 1 309 ? -16.032 33.557 -1.749 1.00 33.81 309 GLY A CA 1
ATOM 2279 C C . GLY A 1 309 ? -15.575 34.148 -0.408 1.00 33.81 309 GLY A C 1
ATOM 2280 O O . GLY A 1 309 ? -15.809 33.557 0.630 1.00 33.81 309 GLY A O 1
ATOM 2281 N N . ASP A 1 310 ? -14.881 35.275 -0.284 1.00 31.75 310 ASP A N 1
ATOM 2282 C CA . ASP A 1 310 ? -14.621 36.401 -1.172 1.00 31.75 310 ASP A CA 1
ATOM 2283 C C . ASP A 1 310 ? -13.322 37.064 -0.668 1.00 31.75 310 ASP A C 1
ATOM 2285 O O . ASP A 1 310 ? -13.170 37.314 0.529 1.00 31.75 310 ASP A O 1
ATOM 2289 N N . ILE A 1 311 ? -12.356 37.291 -1.562 1.00 38.22 311 ILE A N 1
ATOM 2290 C CA . ILE A 1 311 ? -11.133 38.049 -1.262 1.00 38.22 311 ILE A CA 1
ATOM 2291 C C . ILE A 1 311 ? -11.486 39.521 -1.443 1.00 38.22 311 ILE A C 1
ATOM 2293 O O . ILE A 1 311 ? -11.670 39.963 -2.575 1.00 38.22 311 ILE A O 1
ATOM 2297 N N . ASP A 1 312 ? -11.581 40.256 -0.336 1.00 33.97 312 ASP A N 1
ATOM 2298 C CA . ASP A 1 312 ? -11.649 41.714 -0.349 1.00 33.97 312 ASP A CA 1
ATOM 2299 C C . ASP A 1 312 ? -10.538 42.286 0.546 1.00 33.97 312 ASP A C 1
ATOM 2301 O O . ASP A 1 312 ? -10.565 42.168 1.772 1.00 33.97 312 ASP A O 1
ATOM 2305 N N . SER A 1 313 ? -9.539 42.846 -0.143 1.00 49.75 313 SER A N 1
ATOM 2306 C CA . SER A 1 313 ? -8.656 43.968 0.208 1.00 49.75 313 SER A CA 1
ATOM 2307 C C . SER A 1 313 ? -8.116 44.084 1.641 1.00 49.75 313 SER A C 1
ATOM 2309 O O . SER A 1 313 ? -8.818 44.526 2.554 1.00 49.75 313 SER A O 1
ATOM 2311 N N . GLY A 1 314 ? -6.809 43.853 1.796 1.00 33.25 314 GLY A N 1
ATOM 2312 C CA . GLY A 1 314 ? -6.068 44.234 2.997 1.00 33.25 314 GLY A CA 1
ATOM 2313 C C . GLY A 1 314 ? -4.582 43.890 2.932 1.00 33.25 314 GLY A C 1
ATOM 2314 O O . GLY A 1 314 ? -4.164 42.920 3.554 1.00 33.25 314 GLY A O 1
ATOM 2315 N N . ASP A 1 315 ? -3.833 44.727 2.212 1.00 36.47 315 ASP A N 1
ATOM 2316 C CA . ASP A 1 315 ? -2.369 44.859 2.173 1.00 36.47 315 ASP A CA 1
ATOM 2317 C C . ASP A 1 315 ? -1.579 43.653 1.639 1.00 36.47 315 ASP A C 1
ATOM 2319 O O . ASP A 1 315 ? -0.975 42.852 2.355 1.00 36.47 315 ASP A O 1
ATOM 2323 N N . ASP A 1 316 ? -1.574 43.605 0.309 1.00 41.16 316 ASP A N 1
ATOM 2324 C CA . ASP A 1 316 ? -0.837 42.699 -0.556 1.00 41.16 316 ASP A CA 1
ATOM 2325 C C . ASP A 1 316 ? 0.663 43.058 -0.581 1.00 41.16 316 ASP A C 1
ATOM 2327 O O . ASP A 1 316 ? 1.106 43.937 -1.320 1.00 41.16 316 ASP A O 1
ATOM 2331 N N . GLU A 1 317 ? 1.486 42.338 0.180 1.00 44.59 317 GLU A N 1
ATOM 2332 C CA . GLU A 1 317 ? 2.829 42.012 -0.309 1.00 44.59 317 GLU A CA 1
ATOM 2333 C C . GLU A 1 317 ? 2.664 40.740 -1.151 1.00 44.59 317 GLU A C 1
ATOM 2335 O O . GLU A 1 317 ? 2.680 39.619 -0.633 1.00 44.59 317 GLU A O 1
ATOM 2340 N N . GLU A 1 318 ? 2.412 40.923 -2.452 1.00 43.88 318 GLU A N 1
ATOM 2341 C CA . GLU A 1 318 ? 2.455 39.857 -3.455 1.00 43.88 318 GLU A CA 1
ATOM 2342 C C . GLU A 1 318 ? 3.830 39.171 -3.398 1.00 43.88 318 GLU A C 1
ATOM 2344 O O . GLU A 1 318 ? 4.794 39.606 -4.022 1.00 43.88 318 GLU A O 1
ATOM 2349 N N . LEU A 1 319 ? 3.937 38.066 -2.659 1.00 46.34 319 LEU A N 1
ATOM 2350 C CA . LEU A 1 319 ? 4.984 37.082 -2.908 1.00 46.34 319 LEU A CA 1
ATOM 2351 C C . LEU A 1 319 ? 4.579 36.330 -4.172 1.00 46.34 319 LEU A C 1
ATOM 2353 O O . LEU A 1 319 ? 3.836 35.345 -4.126 1.00 46.34 319 LEU A O 1
ATOM 2357 N N . ASP A 1 320 ? 5.041 36.830 -5.312 1.00 40.09 320 ASP A N 1
ATOM 2358 C CA . ASP A 1 320 ? 4.906 36.147 -6.580 1.00 40.09 320 ASP A CA 1
ATOM 2359 C C . ASP A 1 320 ? 5.608 34.785 -6.476 1.00 40.09 320 ASP A C 1
ATOM 2361 O O . ASP A 1 320 ? 6.824 34.655 -6.406 1.00 40.09 320 ASP A O 1
ATOM 2365 N N . GLY A 1 321 ? 4.834 33.699 -6.479 1.00 51.81 321 GLY A N 1
ATOM 2366 C CA . GLY A 1 321 ? 5.345 32.324 -6.585 1.00 51.81 321 GLY A CA 1
ATOM 2367 C C . GLY A 1 321 ? 6.045 32.021 -7.922 1.00 51.81 321 GLY A C 1
ATOM 2368 O O . GLY A 1 321 ? 6.095 30.870 -8.354 1.00 51.81 321 GLY A O 1
ATOM 2369 N N . SER A 1 322 ? 6.550 33.047 -8.601 1.00 49.91 322 SER A N 1
ATOM 2370 C CA . SER A 1 322 ? 7.469 32.981 -9.718 1.00 49.91 322 SER A CA 1
ATOM 2371 C C . SER A 1 322 ? 8.813 32.503 -9.172 1.00 49.91 322 SER A C 1
ATOM 2373 O O . SER A 1 322 ? 9.509 33.217 -8.451 1.00 49.91 322 SER A O 1
ATOM 2375 N N . CYS A 1 323 ? 9.212 31.272 -9.499 1.00 51.44 323 CYS A N 1
ATOM 2376 C CA . CYS A 1 323 ? 10.630 30.954 -9.469 1.00 51.44 323 CYS A CA 1
ATOM 2377 C C . CYS A 1 323 ? 11.297 31.874 -10.494 1.00 51.44 323 CYS A C 1
ATOM 2379 O O . CYS A 1 323 ? 11.235 31.639 -11.698 1.00 51.44 323 CYS A O 1
ATOM 2381 N N . ASP A 1 324 ? 11.853 32.972 -9.989 1.00 58.91 324 ASP A N 1
ATOM 2382 C CA . ASP A 1 324 ? 12.577 33.988 -10.735 1.00 58.91 324 ASP A CA 1
ATOM 2383 C C . ASP A 1 324 ? 13.406 33.286 -11.826 1.00 58.91 324 ASP A C 1
ATOM 2385 O O . ASP A 1 324 ? 14.254 32.448 -11.506 1.00 58.91 324 ASP A O 1
ATOM 2389 N N . ALA A 1 325 ? 13.121 33.535 -13.113 1.00 61.88 325 ALA A N 1
ATOM 2390 C CA . ALA A 1 325 ? 13.621 32.707 -14.226 1.00 61.88 325 ALA A CA 1
ATOM 2391 C C . ALA A 1 325 ? 15.161 32.560 -14.235 1.00 61.88 325 ALA A C 1
ATOM 2393 O O . ALA A 1 325 ? 15.712 31.611 -14.794 1.00 61.88 325 ALA A O 1
ATOM 2394 N N . LYS A 1 326 ? 15.859 33.470 -13.548 1.00 66.00 326 LYS A N 1
ATOM 2395 C CA . LYS A 1 326 ? 17.299 33.450 -13.252 1.00 66.00 326 LYS A CA 1
ATOM 2396 C C . LYS A 1 326 ? 17.774 32.343 -12.291 1.00 66.00 326 LYS A C 1
ATOM 2398 O O . LYS A 1 326 ? 18.976 32.222 -12.103 1.00 66.00 326 LYS A O 1
ATOM 2403 N N . TYR A 1 327 ? 16.896 31.555 -11.664 1.00 77.38 327 TYR A N 1
ATOM 2404 C CA . TYR A 1 327 ? 17.274 30.525 -10.677 1.00 77.38 327 TYR A CA 1
ATOM 2405 C C . TYR A 1 327 ? 16.749 29.121 -11.001 1.00 77.38 327 TYR A C 1
ATOM 2407 O O . TYR A 1 327 ? 16.778 28.235 -10.149 1.00 77.38 327 TYR A O 1
ATOM 2415 N N . VAL A 1 328 ? 16.301 28.879 -12.236 1.00 83.00 328 VAL A N 1
ATOM 2416 C CA . VAL A 1 328 ? 15.766 27.571 -12.667 1.00 83.00 328 VAL A CA 1
ATOM 2417 C C . VAL A 1 328 ? 16.782 26.428 -12.499 1.00 83.00 328 VAL A C 1
ATOM 2419 O O . VAL A 1 328 ? 16.392 25.273 -12.335 1.00 83.00 328 VAL A O 1
ATOM 2422 N N . MET A 1 329 ? 18.083 26.730 -12.494 1.00 85.62 329 MET A N 1
ATOM 2423 C CA . MET A 1 329 ? 19.165 25.758 -12.306 1.00 85.62 329 MET A CA 1
ATOM 2424 C C . MET A 1 329 ? 19.837 25.853 -10.928 1.00 85.62 329 MET A C 1
ATOM 2426 O O . MET A 1 329 ? 20.887 25.242 -10.721 1.00 85.62 329 MET A O 1
ATOM 2430 N N . ALA A 1 330 ? 19.244 26.573 -9.970 1.00 85.00 330 ALA A N 1
ATOM 2431 C CA . ALA A 1 330 ? 19.775 26.676 -8.615 1.00 85.00 330 ALA A CA 1
ATOM 2432 C C . ALA A 1 330 ? 19.942 25.290 -7.966 1.00 85.00 330 ALA A C 1
ATOM 2434 O O . ALA A 1 330 ? 19.019 24.478 -7.926 1.00 85.00 330 ALA A O 1
ATOM 2435 N N . GLY A 1 331 ? 21.149 25.010 -7.465 1.00 81.69 331 GLY A N 1
ATOM 2436 C CA . GLY A 1 331 ? 21.506 23.718 -6.864 1.00 81.69 331 GLY A CA 1
ATOM 2437 C C . GLY A 1 331 ? 21.934 22.629 -7.860 1.00 81.69 331 GLY A C 1
ATOM 2438 O O . GLY A 1 331 ? 22.338 21.542 -7.436 1.00 81.69 331 GLY A O 1
ATOM 2439 N N . LEU A 1 332 ? 21.905 22.897 -9.172 1.00 87.06 332 LEU A N 1
ATOM 2440 C CA . LEU A 1 332 ? 22.519 22.015 -10.164 1.00 87.06 332 LEU A CA 1
ATOM 2441 C C . LEU A 1 332 ? 24.017 22.295 -10.268 1.00 87.06 332 LEU A C 1
ATOM 2443 O O . LEU A 1 332 ? 24.431 23.411 -10.568 1.00 87.06 332 LEU A O 1
ATOM 2447 N N . VAL A 1 333 ? 24.824 21.250 -10.086 1.00 89.50 333 VAL A N 1
ATOM 2448 C CA . VAL A 1 333 ? 26.260 21.276 -10.375 1.00 89.50 333 VAL A CA 1
ATOM 2449 C C . VAL A 1 333 ? 26.500 20.489 -11.658 1.00 89.50 333 VAL A C 1
ATOM 2451 O O . VAL A 1 333 ? 26.331 19.266 -11.692 1.00 89.50 333 VAL A O 1
ATOM 2454 N N . VAL A 1 334 ? 26.857 21.186 -12.730 1.00 90.06 334 VAL A N 1
ATOM 2455 C CA . VAL A 1 334 ? 26.938 20.646 -14.089 1.00 90.06 334 VAL A CA 1
ATOM 2456 C C . VAL A 1 334 ? 28.394 20.510 -14.515 1.00 90.06 334 VAL A C 1
ATOM 2458 O O . VAL A 1 334 ? 29.208 21.411 -14.342 1.00 90.06 334 VAL A O 1
ATOM 2461 N N . ALA A 1 335 ? 28.735 19.378 -15.116 1.00 89.88 335 ALA A N 1
ATOM 2462 C CA . ALA A 1 335 ? 30.014 19.184 -15.789 1.00 89.88 335 ALA A CA 1
ATOM 2463 C C . ALA A 1 335 ? 29.771 18.752 -17.236 1.00 89.88 335 ALA A C 1
ATOM 2465 O O . ALA A 1 335 ? 28.712 18.218 -17.539 1.00 89.88 335 ALA A O 1
ATOM 2466 N N . SER A 1 336 ? 30.748 18.909 -18.130 1.00 90.25 336 SER A N 1
ATOM 2467 C CA . SER A 1 336 ? 30.662 18.374 -19.497 1.00 90.25 336 SER A CA 1
ATOM 2468 C C . SER A 1 336 ? 31.844 17.481 -19.855 1.00 90.25 336 SER A C 1
ATOM 2470 O O . SER A 1 336 ? 32.920 17.551 -19.241 1.00 90.25 336 SER A O 1
ATOM 2472 N N . VAL A 1 337 ? 31.623 16.614 -20.844 1.00 85.94 337 VAL A N 1
ATOM 2473 C CA . VAL A 1 337 ? 32.643 15.756 -21.437 1.00 85.94 337 VAL A CA 1
ATOM 2474 C C . VAL A 1 337 ? 32.425 15.584 -22.943 1.00 85.94 337 VAL A C 1
ATOM 2476 O O . VAL A 1 337 ? 31.302 15.433 -23.421 1.00 85.94 337 VAL A O 1
ATOM 2479 N N . GLY A 1 338 ? 33.525 15.590 -23.697 1.00 80.19 338 GLY A N 1
ATOM 2480 C CA . GLY A 1 338 ? 33.501 15.512 -25.158 1.00 80.19 338 GLY A CA 1
ATOM 2481 C C . GLY A 1 338 ? 33.148 16.840 -25.837 1.00 80.19 338 GLY A C 1
ATOM 2482 O O . GLY A 1 338 ? 33.077 17.892 -25.208 1.00 80.19 338 GLY A O 1
ATOM 2483 N N . SER A 1 339 ? 32.969 16.795 -27.158 1.00 79.44 339 SER A N 1
ATOM 2484 C CA . SER A 1 339 ? 32.590 17.953 -27.973 1.00 79.44 339 SER A CA 1
ATOM 2485 C C . SER A 1 339 ? 31.068 18.115 -27.981 1.00 79.44 339 SER A C 1
ATOM 2487 O O . SER A 1 339 ? 30.381 17.453 -28.761 1.00 79.44 339 SER A O 1
ATOM 2489 N N . THR A 1 340 ? 30.538 18.958 -27.097 1.00 82.50 340 THR A N 1
ATOM 2490 C CA . THR A 1 340 ? 29.105 19.278 -27.037 1.00 82.50 340 THR A CA 1
ATOM 2491 C C . THR A 1 340 ? 28.721 20.317 -28.094 1.00 82.50 340 THR A C 1
ATOM 2493 O O . THR A 1 340 ? 29.564 21.060 -28.603 1.00 82.50 340 THR A O 1
ATOM 2496 N N . THR A 1 341 ? 27.439 20.372 -28.449 1.00 80.25 341 THR A N 1
ATOM 2497 C CA . THR A 1 341 ? 26.855 21.454 -29.255 1.00 80.25 341 THR A CA 1
ATOM 2498 C C . THR A 1 341 ? 25.580 21.898 -28.543 1.00 80.25 341 THR A C 1
ATOM 2500 O O . THR A 1 341 ? 24.668 21.078 -28.455 1.00 80.25 341 THR A O 1
ATOM 2503 N N . PRO A 1 342 ? 25.522 23.116 -27.976 1.00 83.38 342 PRO A N 1
ATOM 2504 C CA . PRO A 1 342 ? 26.511 24.199 -28.028 1.00 83.38 342 PRO A CA 1
ATOM 2505 C C . PRO A 1 342 ? 27.809 23.882 -27.267 1.00 83.38 342 PRO A C 1
ATOM 2507 O O . PRO A 1 342 ? 27.909 22.868 -26.564 1.00 83.38 342 PRO A O 1
ATOM 2510 N N . LYS A 1 343 ? 28.843 24.712 -27.452 1.00 87.50 343 LYS A N 1
ATOM 2511 C CA . LYS A 1 343 ? 30.153 24.488 -26.814 1.00 87.50 343 LYS A CA 1
ATOM 2512 C C . LYS A 1 343 ? 30.029 24.568 -25.290 1.00 87.50 343 LYS A C 1
ATOM 2514 O O . LYS A 1 343 ? 29.177 25.272 -24.761 1.00 87.50 343 LYS A O 1
ATOM 2519 N N . ALA A 1 344 ? 30.928 23.883 -24.588 1.00 85.94 344 ALA A N 1
ATOM 2520 C CA . ALA A 1 344 ? 30.980 23.865 -23.125 1.00 85.94 344 ALA A CA 1
ATOM 2521 C C . ALA A 1 344 ? 30.985 25.271 -22.485 1.00 85.94 344 ALA A C 1
ATOM 2523 O O . ALA A 1 344 ? 30.328 25.470 -21.475 1.00 85.94 344 ALA A O 1
ATOM 2524 N N . GLU A 1 345 ? 31.670 26.241 -23.096 1.00 87.31 345 GLU A N 1
ATOM 2525 C CA . GLU A 1 345 ? 31.743 27.644 -22.640 1.00 87.31 345 GLU A CA 1
ATOM 2526 C C . GLU A 1 345 ? 30.381 28.362 -22.696 1.00 87.31 345 GLU A C 1
ATOM 2528 O O . GLU A 1 345 ? 30.030 29.154 -21.821 1.00 87.31 345 GLU A O 1
ATOM 2533 N N . GLU A 1 346 ? 29.587 28.056 -23.720 1.00 87.62 346 GLU A N 1
ATOM 2534 C CA . GLU A 1 346 ? 28.252 28.620 -23.913 1.00 87.62 346 GLU A CA 1
ATOM 2535 C C . GLU A 1 346 ? 27.255 27.987 -22.939 1.00 87.62 346 GLU A C 1
ATOM 2537 O O . GLU A 1 346 ? 26.489 28.686 -22.282 1.00 87.62 346 GLU A O 1
ATOM 2542 N N . LEU A 1 347 ? 27.334 26.665 -22.760 1.00 87.31 347 LEU A N 1
ATOM 2543 C CA . LEU A 1 347 ? 26.543 25.949 -21.758 1.00 87.31 347 LEU A CA 1
ATOM 2544 C C . LEU A 1 347 ? 26.870 26.399 -20.333 1.00 87.31 347 LEU A C 1
ATOM 2546 O O . LEU A 1 347 ? 25.956 26.551 -19.531 1.00 87.31 347 LEU A O 1
ATOM 2550 N N . GLN A 1 348 ? 28.145 26.644 -20.025 1.00 91.50 348 GLN A N 1
ATOM 2551 C CA . GLN A 1 348 ? 28.562 27.195 -18.738 1.00 91.50 348 GLN A CA 1
ATOM 2552 C C . GLN A 1 348 ? 27.891 28.546 -18.479 1.00 91.50 348 GLN A C 1
ATOM 2554 O O . GLN A 1 348 ? 27.294 28.736 -17.423 1.00 91.50 348 GLN A O 1
ATOM 2559 N N . SER A 1 349 ? 27.935 29.445 -19.466 1.00 90.88 349 SER A N 1
ATOM 2560 C CA . SER A 1 349 ? 27.331 30.777 -19.356 1.00 90.88 349 SER A CA 1
ATOM 2561 C C . SER A 1 349 ? 25.821 30.697 -19.099 1.00 90.88 349 SER A C 1
ATOM 2563 O O . SER A 1 349 ? 25.291 31.462 -18.300 1.00 90.88 349 SER A O 1
ATOM 2565 N N . ILE A 1 350 ? 25.131 29.743 -19.734 1.00 88.75 350 ILE A N 1
ATOM 2566 C CA . ILE A 1 350 ? 23.696 29.496 -19.528 1.00 88.75 350 ILE A CA 1
ATOM 2567 C C . ILE A 1 350 ? 23.431 28.942 -18.122 1.00 88.75 350 ILE A C 1
ATOM 2569 O O . ILE A 1 350 ? 22.559 29.441 -17.419 1.00 88.75 350 ILE A O 1
ATOM 2573 N N . VAL A 1 351 ? 24.187 27.933 -17.684 1.00 88.31 351 VAL A N 1
ATOM 2574 C CA . VAL A 1 351 ? 24.009 27.320 -16.357 1.00 88.31 351 VAL A CA 1
ATOM 2575 C C . VAL A 1 351 ? 24.209 28.351 -15.245 1.00 88.31 351 VAL A C 1
ATOM 2577 O O . VAL A 1 351 ? 23.368 28.451 -14.354 1.00 88.31 351 VAL A O 1
ATOM 2580 N N . GLU A 1 352 ? 25.271 29.153 -15.324 1.00 90.38 352 GLU A N 1
ATOM 2581 C CA . GLU A 1 352 ? 25.577 30.192 -14.334 1.00 90.38 352 GLU A CA 1
ATOM 2582 C C . GLU A 1 352 ? 24.546 31.334 -14.359 1.00 90.38 352 GLU A C 1
ATOM 2584 O O . GLU A 1 352 ? 24.139 31.814 -13.300 1.00 90.38 352 GLU A O 1
ATOM 2589 N N . ALA A 1 353 ? 24.043 31.720 -15.540 1.00 86.69 353 ALA A N 1
ATOM 2590 C CA . ALA A 1 353 ? 22.982 32.724 -15.673 1.00 86.69 353 ALA A CA 1
ATOM 2591 C C . ALA A 1 353 ? 21.642 32.287 -15.055 1.00 86.69 353 ALA A C 1
ATOM 2593 O O . ALA A 1 353 ? 20.849 33.140 -14.657 1.00 86.69 353 ALA A O 1
ATOM 2594 N N . HIS A 1 354 ? 21.403 30.974 -14.957 1.00 87.75 354 HIS A N 1
ATOM 2595 C CA . HIS A 1 354 ? 20.221 30.389 -14.324 1.00 87.75 354 HIS A CA 1
ATOM 2596 C C . HIS A 1 354 ? 20.492 29.845 -12.904 1.00 87.75 354 HIS A C 1
ATOM 2598 O O . HIS A 1 354 ? 19.683 29.083 -12.369 1.00 87.75 354 HIS A O 1
ATOM 2604 N N . GLY A 1 355 ? 21.609 30.237 -12.277 1.00 82.81 355 GLY A N 1
ATOM 2605 C CA . GLY A 1 355 ? 21.909 29.960 -10.867 1.00 82.81 355 GLY A CA 1
ATOM 2606 C C . GLY A 1 355 ? 22.559 28.604 -10.569 1.00 82.81 355 GLY A C 1
ATOM 2607 O O . GLY A 1 355 ? 22.685 28.246 -9.398 1.00 82.81 355 GLY A O 1
ATOM 2608 N N . GLY A 1 356 ? 22.965 27.844 -11.588 1.00 87.56 356 GLY A N 1
ATOM 2609 C CA . GLY A 1 356 ? 23.724 26.600 -11.431 1.00 87.56 356 GLY A CA 1
ATOM 2610 C C . GLY A 1 356 ? 25.239 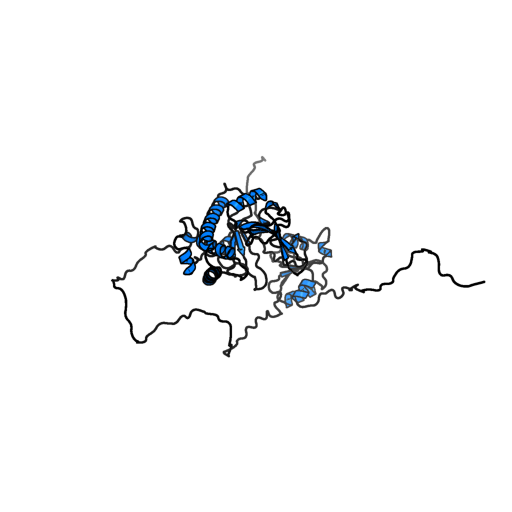26.819 -11.326 1.00 87.56 356 GLY A C 1
ATOM 2611 O O . GLY A 1 356 ? 25.758 27.876 -11.674 1.00 87.56 356 GLY A O 1
ATOM 2612 N N . GLU A 1 357 ? 25.970 25.799 -10.871 1.00 89.12 357 GLU A N 1
ATOM 2613 C CA . GLU A 1 357 ? 27.441 25.795 -10.794 1.00 89.12 357 GLU A CA 1
ATOM 2614 C C . GLU A 1 357 ? 28.034 24.929 -11.913 1.00 89.12 357 GLU A C 1
ATOM 2616 O O . GLU A 1 357 ? 27.580 23.807 -12.147 1.00 89.12 357 GLU A O 1
ATOM 2621 N N . TRP A 1 358 ? 29.091 25.403 -12.577 1.00 89.75 358 TRP A N 1
ATOM 2622 C CA . TRP A 1 358 ? 29.810 24.632 -13.592 1.00 89.75 358 TRP A CA 1
ATOM 2623 C C . TRP A 1 358 ? 31.163 24.105 -13.095 1.00 89.75 358 TRP A C 1
ATOM 2625 O O . TRP A 1 358 ? 31.982 24.842 -12.547 1.00 89.75 358 TRP A O 1
ATOM 2635 N N . VAL A 1 359 ? 31.446 22.821 -13.346 1.00 87.50 359 VAL A N 1
ATOM 2636 C CA . VAL A 1 359 ? 32.687 22.150 -12.929 1.00 87.50 359 VAL A CA 1
ATOM 2637 C C . VAL A 1 359 ? 33.511 21.694 -14.136 1.00 87.50 359 VAL A C 1
ATOM 2639 O O . VAL A 1 359 ? 33.211 20.708 -14.824 1.00 87.50 359 VAL A O 1
ATOM 2642 N N . SER A 1 360 ? 34.636 22.378 -14.346 1.00 72.50 360 SER A N 1
ATOM 2643 C CA . SER A 1 360 ? 35.624 22.053 -15.383 1.00 72.50 360 SER A CA 1
ATOM 2644 C C . SER A 1 360 ? 36.537 20.873 -15.010 1.00 72.50 360 SER A C 1
ATOM 2646 O O . SER A 1 360 ? 37.031 20.181 -15.900 1.00 72.50 360 SER A O 1
ATOM 2648 N N . GLY A 1 361 ? 36.700 20.592 -13.712 1.00 68.00 361 GLY A N 1
ATOM 2649 C CA . GLY A 1 361 ? 37.590 19.558 -13.169 1.00 68.00 361 GLY A CA 1
ATOM 2650 C C . GLY A 1 361 ? 37.110 18.106 -13.307 1.00 68.00 361 GLY A C 1
ATOM 2651 O O . GLY A 1 361 ? 36.153 17.789 -14.028 1.00 68.00 361 GLY A O 1
ATOM 2652 N N . SER A 1 362 ? 37.809 17.208 -12.612 1.00 64.25 362 SER A N 1
ATOM 2653 C CA . SER A 1 362 ? 37.521 15.772 -12.559 1.00 64.25 362 SER A CA 1
ATOM 2654 C C . SER A 1 362 ? 36.316 15.498 -11.657 1.00 64.25 362 SER A C 1
ATOM 2656 O O . SER A 1 362 ? 36.125 16.133 -10.621 1.00 64.25 362 SER A O 1
ATOM 2658 N N . ILE A 1 363 ? 35.497 14.512 -12.025 1.00 62.66 363 ILE A N 1
ATOM 2659 C CA . ILE A 1 363 ? 34.418 14.039 -11.150 1.00 62.66 363 ILE A CA 1
ATOM 2660 C C . ILE A 1 363 ? 35.063 13.218 -10.030 1.00 62.66 363 ILE A C 1
ATOM 2662 O O . ILE A 1 363 ? 35.622 12.156 -10.301 1.00 62.66 363 ILE A O 1
ATOM 2666 N N . GLY A 1 364 ? 35.006 13.726 -8.795 1.00 58.03 364 GLY A N 1
ATOM 2667 C CA . GLY A 1 364 ? 35.599 13.080 -7.616 1.00 58.03 364 GLY A CA 1
ATOM 2668 C C . GLY A 1 364 ? 36.530 13.956 -6.772 1.00 58.03 364 GLY A C 1
ATOM 2669 O O . GLY A 1 364 ? 36.915 13.524 -5.691 1.00 58.03 364 GLY A O 1
ATOM 2670 N N . ASP A 1 365 ? 36.831 15.191 -7.187 1.00 56.31 365 ASP A N 1
ATOM 2671 C CA . ASP A 1 365 ? 37.744 16.104 -6.468 1.00 56.31 365 ASP A CA 1
ATOM 2672 C C . ASP A 1 365 ? 37.092 16.795 -5.238 1.00 56.31 365 ASP A C 1
ATOM 2674 O O . ASP A 1 365 ? 37.487 17.885 -4.832 1.00 56.31 365 ASP A O 1
ATOM 2678 N N . GLY A 1 366 ? 36.065 16.179 -4.637 1.00 55.97 366 GLY A N 1
ATOM 2679 C CA . GLY A 1 366 ? 35.366 16.689 -3.447 1.00 55.97 366 GLY A CA 1
ATOM 2680 C C . GLY A 1 366 ? 34.140 17.579 -3.703 1.00 55.97 366 GLY A C 1
ATOM 2681 O O . GLY A 1 366 ? 33.505 18.002 -2.742 1.00 55.97 366 GLY A O 1
ATOM 2682 N N . ARG A 1 367 ? 33.762 17.834 -4.965 1.00 62.78 367 ARG A N 1
ATOM 2683 C CA . ARG A 1 367 ? 32.500 18.509 -5.335 1.00 62.78 367 ARG A CA 1
ATOM 2684 C C . ARG A 1 367 ? 31.495 17.503 -5.897 1.00 62.78 367 ARG A C 1
ATOM 2686 O O . ARG A 1 367 ? 31.856 16.676 -6.735 1.00 62.78 367 ARG A O 1
ATOM 2693 N N . SER A 1 368 ? 30.243 17.566 -5.447 1.00 70.19 368 SER A N 1
ATOM 2694 C CA . SER A 1 368 ? 29.148 16.734 -5.959 1.00 70.19 368 SER A CA 1
ATOM 2695 C C . SER A 1 368 ? 28.691 17.255 -7.319 1.00 70.19 368 SER A C 1
ATOM 2697 O O . SER A 1 368 ? 28.122 18.337 -7.388 1.00 70.19 368 SER A O 1
ATOM 2699 N N . VAL A 1 369 ? 28.931 16.502 -8.394 1.00 83.62 369 VAL A N 1
ATOM 2700 C CA . VAL A 1 369 ? 28.368 16.805 -9.719 1.00 83.62 369 VAL A CA 1
ATOM 2701 C C . VAL A 1 369 ? 26.981 16.182 -9.804 1.00 83.62 369 VAL A C 1
ATOM 2703 O O . VAL A 1 369 ? 26.843 14.970 -9.653 1.00 83.62 369 VAL A O 1
ATOM 2706 N N . SER A 1 370 ? 25.967 17.005 -10.050 1.00 83.69 370 SER A N 1
ATOM 2707 C CA . SER A 1 370 ? 24.567 16.583 -10.140 1.00 83.69 370 SER A CA 1
ATOM 2708 C C . SER A 1 370 ? 24.222 16.053 -11.532 1.00 83.69 370 SER A C 1
ATOM 2710 O O . SER A 1 370 ? 23.409 15.139 -11.651 1.00 83.69 370 SER A O 1
ATOM 2712 N N . ILE A 1 371 ? 24.828 16.615 -12.588 1.00 88.25 371 ILE A N 1
ATOM 2713 C CA . ILE A 1 371 ? 24.545 16.269 -13.990 1.00 88.25 371 ILE A CA 1
ATOM 2714 C C . ILE A 1 371 ? 25.829 16.326 -14.831 1.00 88.25 371 ILE A C 1
ATOM 2716 O O . ILE A 1 371 ? 26.601 17.281 -14.742 1.00 88.25 371 ILE A O 1
ATOM 2720 N N . LEU A 1 372 ? 26.037 15.329 -15.697 1.00 89.00 372 LEU A N 1
ATOM 2721 C CA . LEU A 1 372 ? 27.099 15.333 -16.706 1.00 89.00 372 LEU A CA 1
ATOM 2722 C C . LEU A 1 372 ? 26.514 15.551 -18.110 1.00 89.00 372 LEU A C 1
ATOM 2724 O O . LEU A 1 372 ? 25.752 14.731 -18.602 1.00 89.00 372 LEU A O 1
ATOM 2728 N N . VAL A 1 373 ? 26.918 16.604 -18.810 1.00 88.69 373 VAL A N 1
ATOM 2729 C CA . VAL A 1 373 ? 26.593 16.810 -20.225 1.00 88.69 373 VAL A CA 1
ATOM 2730 C C . VAL A 1 373 ? 27.550 15.995 -21.094 1.00 88.69 373 VAL A C 1
ATOM 2732 O O . VAL A 1 373 ? 28.769 16.150 -21.009 1.00 88.69 373 VAL A O 1
ATOM 2735 N N . SER A 1 374 ? 27.006 15.129 -21.944 1.00 88.12 374 SER A N 1
ATOM 2736 C CA . SER A 1 374 ? 27.762 14.260 -22.849 1.00 88.12 374 SER A CA 1
ATOM 2737 C C . SER A 1 374 ? 27.017 14.070 -24.171 1.00 88.12 374 SER A C 1
ATOM 2739 O O . SER A 1 374 ? 25.808 14.266 -24.258 1.00 88.12 374 SER A O 1
ATOM 2741 N N . THR A 1 375 ? 27.732 13.654 -25.215 1.00 83.38 375 THR A N 1
ATOM 2742 C CA . THR A 1 375 ? 27.121 13.229 -26.483 1.00 83.38 375 THR A CA 1
ATOM 2743 C C . THR A 1 375 ? 26.914 11.715 -26.517 1.00 83.38 375 THR A C 1
ATOM 2745 O O . THR A 1 375 ? 27.623 10.962 -25.844 1.00 83.38 375 THR A O 1
ATOM 2748 N N . GLU A 1 376 ? 25.978 11.246 -27.347 1.00 76.31 376 GLU A N 1
ATOM 2749 C CA . GLU A 1 376 ? 25.765 9.809 -27.586 1.00 76.31 376 GLU A CA 1
ATOM 2750 C C . GLU A 1 376 ? 27.018 9.133 -28.164 1.00 76.31 376 GLU A C 1
ATOM 2752 O O . GLU A 1 376 ? 27.337 7.994 -27.827 1.00 76.31 376 GLU A O 1
ATOM 2757 N N . ALA A 1 377 ? 27.783 9.865 -28.980 1.00 76.19 377 ALA A N 1
ATOM 2758 C CA . ALA A 1 377 ? 29.044 9.391 -29.537 1.00 76.19 377 ALA A CA 1
ATOM 2759 C C . ALA A 1 377 ? 30.101 9.122 -28.454 1.00 76.19 377 ALA A C 1
ATOM 2761 O O . ALA A 1 377 ? 30.885 8.187 -28.597 1.00 76.19 377 ALA A O 1
ATOM 2762 N N . GLU A 1 378 ? 30.130 9.913 -27.377 1.00 78.00 378 GLU A N 1
ATOM 2763 C CA . GLU A 1 378 ? 31.027 9.698 -26.236 1.00 78.00 378 GLU A CA 1
ATOM 2764 C C . GLU A 1 378 ? 30.594 8.481 -25.405 1.00 78.00 378 GLU A C 1
ATOM 2766 O O . GLU A 1 378 ? 31.441 7.670 -25.025 1.00 78.00 378 GLU A O 1
ATOM 2771 N N . ALA A 1 379 ? 29.285 8.299 -25.205 1.00 73.69 379 ALA A N 1
ATOM 2772 C CA . ALA A 1 379 ? 28.724 7.144 -24.503 1.00 73.69 379 ALA A CA 1
ATOM 2773 C C . ALA A 1 379 ? 28.932 5.819 -25.266 1.00 73.69 379 ALA A C 1
ATOM 2775 O O . ALA A 1 379 ? 29.107 4.768 -24.653 1.00 73.69 379 ALA A O 1
ATOM 2776 N N . ALA A 1 380 ? 28.962 5.862 -26.602 1.00 76.56 380 ALA A N 1
ATOM 2777 C CA . ALA A 1 380 ? 29.146 4.693 -27.464 1.00 76.56 380 ALA A CA 1
ATOM 2778 C C . ALA A 1 380 ? 30.618 4.253 -27.644 1.00 76.56 380 ALA A C 1
ATOM 2780 O O . ALA A 1 380 ? 30.891 3.247 -28.310 1.00 76.56 380 ALA A O 1
ATOM 2781 N N . LYS A 1 381 ? 31.600 4.977 -27.081 1.00 78.56 381 LYS A N 1
ATOM 2782 C CA . LYS A 1 381 ? 33.024 4.616 -27.205 1.00 78.56 381 LYS A CA 1
ATOM 2783 C C . LYS A 1 381 ? 33.332 3.316 -26.455 1.00 78.56 381 LYS A C 1
ATOM 2785 O O . LYS A 1 381 ? 33.068 3.195 -25.265 1.00 78.56 381 LYS A O 1
ATOM 2790 N N . LYS A 1 382 ? 34.046 2.385 -27.112 1.00 74.88 382 LYS A N 1
ATOM 2791 C CA . LYS A 1 382 ? 34.586 1.150 -26.483 1.00 74.88 382 LYS A CA 1
ATOM 2792 C C . LYS A 1 382 ? 35.441 1.418 -25.236 1.00 74.88 382 LYS A C 1
ATOM 2794 O O . LYS A 1 382 ? 35.567 0.545 -24.384 1.00 74.88 382 LYS A O 1
ATOM 2799 N N . LYS A 1 383 ? 36.069 2.593 -25.161 1.00 81.12 383 LYS A N 1
ATOM 2800 C CA . LYS A 1 383 ? 36.762 3.111 -23.979 1.00 81.12 383 LYS A CA 1
ATOM 2801 C C . LYS A 1 383 ? 36.271 4.544 -23.742 1.00 81.12 383 LYS A C 1
ATOM 2803 O O . LYS A 1 383 ? 36.739 5.437 -24.453 1.00 81.12 383 LYS A O 1
ATOM 2808 N N . PRO A 1 384 ? 35.311 4.761 -22.828 1.00 79.50 384 PRO A N 1
ATOM 2809 C CA . PRO A 1 384 ? 34.832 6.099 -22.510 1.00 79.50 384 PRO A CA 1
ATOM 2810 C C . PRO A 1 384 ? 35.921 6.899 -21.786 1.00 79.50 384 PRO A C 1
ATOM 2812 O O . PRO A 1 384 ? 36.857 6.334 -21.212 1.00 79.50 384 PRO A O 1
ATOM 2815 N N . SER A 1 385 ? 35.807 8.224 -21.813 1.00 82.00 385 SER A N 1
ATOM 2816 C CA . SER A 1 385 ? 36.698 9.104 -21.054 1.00 82.00 385 SER A CA 1
ATOM 2817 C C . SER A 1 385 ? 36.614 8.849 -19.544 1.00 82.00 385 SER A C 1
ATOM 2819 O O . SER A 1 385 ? 35.587 8.423 -19.010 1.00 82.00 385 SER A O 1
ATOM 2821 N N . ALA A 1 386 ? 37.703 9.151 -18.828 1.00 81.62 386 ALA A N 1
ATOM 2822 C CA . ALA A 1 386 ? 37.784 8.959 -17.378 1.00 81.62 386 ALA A CA 1
ATOM 2823 C C . ALA A 1 386 ? 36.663 9.697 -16.622 1.00 81.62 386 ALA A C 1
ATOM 2825 O O . ALA A 1 386 ? 36.122 9.168 -15.656 1.00 81.62 386 ALA A O 1
ATOM 2826 N N . LYS A 1 387 ? 36.264 10.881 -17.109 1.00 81.12 387 LYS A N 1
ATOM 2827 C CA . LYS A 1 387 ? 35.173 11.688 -16.545 1.00 81.12 387 LYS A CA 1
ATOM 2828 C C . LYS A 1 387 ? 33.807 11.014 -16.731 1.00 81.12 387 LYS A C 1
ATOM 2830 O O . LYS A 1 387 ? 33.046 10.930 -15.775 1.00 81.12 387 LYS A O 1
ATOM 2835 N N . PHE A 1 388 ? 33.529 10.445 -17.907 1.00 82.44 388 PHE A N 1
ATOM 2836 C CA . PHE A 1 388 ? 32.296 9.686 -18.150 1.00 82.44 388 PHE A CA 1
ATOM 2837 C C . PHE A 1 388 ? 32.243 8.396 -17.314 1.00 82.44 388 PHE A C 1
ATOM 2839 O O . PHE A 1 388 ? 31.227 8.089 -16.695 1.00 82.44 388 PHE A O 1
ATOM 2846 N N . ALA A 1 389 ? 33.360 7.668 -17.224 1.00 81.50 389 ALA A N 1
ATOM 2847 C CA . ALA A 1 389 ? 33.459 6.469 -16.392 1.00 81.50 389 ALA A CA 1
ATOM 2848 C C . ALA A 1 389 ? 33.281 6.777 -14.891 1.00 81.50 389 ALA A C 1
ATOM 2850 O O . ALA A 1 389 ? 32.632 6.011 -14.176 1.00 81.50 389 ALA A O 1
ATOM 2851 N N . ALA A 1 390 ? 33.818 7.907 -14.415 1.00 81.25 390 ALA A N 1
ATOM 2852 C CA . ALA A 1 390 ? 33.646 8.371 -13.040 1.00 81.25 390 ALA A CA 1
ATOM 2853 C C . ALA A 1 390 ? 32.191 8.765 -12.739 1.00 81.25 390 ALA A C 1
ATOM 2855 O O . ALA A 1 390 ? 31.664 8.352 -11.708 1.00 81.25 390 ALA A O 1
ATOM 2856 N N . ALA A 1 391 ? 31.519 9.476 -13.653 1.00 80.25 391 ALA A N 1
ATOM 2857 C CA . ALA A 1 391 ? 30.093 9.793 -13.533 1.00 80.25 391 ALA A CA 1
ATOM 2858 C C . ALA A 1 391 ? 29.226 8.533 -13.449 1.00 80.25 391 ALA A C 1
ATOM 2860 O O . ALA A 1 391 ? 28.414 8.409 -12.535 1.00 80.25 391 ALA A O 1
ATOM 2861 N N . ALA A 1 392 ? 29.454 7.564 -14.342 1.00 80.00 392 ALA A N 1
ATOM 2862 C CA . ALA A 1 392 ? 28.729 6.296 -14.337 1.00 80.00 392 ALA A CA 1
ATOM 2863 C C . ALA A 1 392 ? 28.935 5.522 -13.023 1.00 80.00 392 ALA A C 1
ATOM 2865 O O . ALA A 1 392 ? 27.979 5.003 -12.451 1.00 80.00 392 ALA A O 1
ATOM 2866 N N . LYS A 1 393 ? 30.168 5.491 -12.497 1.00 81.00 393 LYS A N 1
ATOM 2867 C CA . LYS A 1 393 ? 30.477 4.861 -11.202 1.00 81.00 393 LYS A CA 1
ATOM 2868 C C . LYS A 1 393 ? 29.815 5.588 -10.024 1.00 81.00 393 LYS A C 1
ATOM 2870 O O . LYS A 1 393 ? 29.418 4.937 -9.062 1.00 81.00 393 LYS A O 1
ATOM 2875 N N . ALA A 1 394 ? 29.692 6.911 -10.102 1.00 78.38 394 ALA A N 1
ATOM 2876 C CA . ALA A 1 394 ? 29.046 7.752 -9.096 1.00 78.38 394 ALA A CA 1
ATOM 2877 C C . ALA A 1 394 ? 27.516 7.862 -9.271 1.00 78.38 394 ALA A C 1
ATOM 2879 O O . ALA A 1 394 ? 26.876 8.583 -8.514 1.00 78.38 394 ALA A O 1
ATOM 2880 N N . SER A 1 395 ? 26.921 7.146 -10.237 1.00 80.00 395 SER A N 1
ATOM 2881 C CA . SER A 1 395 ? 25.491 7.231 -10.586 1.00 80.00 395 SER A CA 1
ATOM 2882 C C . SER A 1 395 ? 25.013 8.646 -10.952 1.00 80.00 395 SER A C 1
ATOM 2884 O O . SER A 1 395 ? 23.844 8.978 -10.772 1.00 80.00 395 SER A O 1
ATOM 2886 N N . VAL A 1 396 ? 25.911 9.477 -11.488 1.00 83.62 396 VAL A N 1
ATOM 2887 C CA . VAL A 1 396 ? 25.581 10.812 -11.998 1.00 83.62 396 VAL A CA 1
ATOM 2888 C C . VAL A 1 396 ? 24.950 10.662 -13.388 1.00 83.62 396 VAL A C 1
ATOM 2890 O O . VAL A 1 396 ? 25.570 10.044 -14.261 1.00 83.62 396 VAL A O 1
ATOM 2893 N N . PRO A 1 397 ? 23.743 11.205 -13.633 1.00 85.56 397 PRO A N 1
ATOM 2894 C CA . PRO A 1 397 ? 23.084 11.100 -14.928 1.00 85.56 397 PRO A CA 1
ATOM 2895 C C . PRO A 1 397 ? 23.868 11.843 -16.015 1.00 85.56 397 PRO A C 1
ATOM 2897 O O . PRO A 1 397 ? 24.261 13.000 -15.839 1.00 85.56 397 PRO A O 1
ATOM 2900 N N . ALA A 1 398 ? 24.064 11.175 -17.155 1.00 86.75 398 ALA A N 1
ATOM 2901 C CA . ALA A 1 398 ? 24.604 11.785 -18.362 1.00 86.75 398 ALA A CA 1
ATOM 2902 C C . ALA A 1 398 ? 23.457 12.251 -19.275 1.00 86.75 398 ALA A C 1
ATOM 2904 O O . ALA A 1 398 ? 22.619 11.440 -19.665 1.00 86.75 398 ALA A O 1
ATOM 2905 N N . VAL A 1 399 ? 23.417 13.539 -19.615 1.00 88.62 399 VAL A N 1
ATOM 2906 C CA . VAL A 1 399 ? 22.364 14.174 -20.428 1.00 88.62 399 VAL A CA 1
ATOM 2907 C C . VAL A 1 399 ? 22.951 14.842 -21.672 1.00 88.62 399 VAL A C 1
ATOM 2909 O O . VAL A 1 399 ? 24.147 15.135 -21.721 1.00 88.62 399 VAL A O 1
ATOM 2912 N N . SER A 1 400 ? 22.123 15.105 -22.683 1.00 89.19 400 SER A N 1
ATOM 2913 C CA . SER A 1 400 ? 22.529 15.888 -23.855 1.00 89.19 400 SER A CA 1
ATOM 2914 C C . SER A 1 400 ? 22.563 17.391 -23.546 1.00 89.19 400 SER A C 1
ATOM 2916 O O . SER A 1 400 ? 21.979 17.860 -22.571 1.00 89.19 400 SER A O 1
ATOM 2918 N N . ALA A 1 401 ? 23.224 18.173 -24.402 1.00 86.31 401 ALA A N 1
ATOM 2919 C CA . ALA A 1 401 ? 23.234 19.634 -24.292 1.00 86.31 401 ALA A CA 1
ATOM 2920 C C . ALA A 1 401 ? 21.829 20.254 -24.434 1.00 86.31 401 ALA A C 1
ATOM 2922 O O . ALA A 1 401 ? 21.534 21.254 -23.782 1.00 86.31 401 ALA A O 1
ATOM 2923 N N . ASP A 1 402 ? 20.941 19.622 -25.209 1.00 87.19 402 ASP A N 1
ATOM 2924 C CA . ASP A 1 402 ? 19.551 20.062 -25.384 1.00 87.19 402 ASP A CA 1
ATOM 2925 C C . ASP A 1 402 ? 18.758 20.052 -24.071 1.00 87.19 402 ASP A C 1
ATOM 2927 O O . ASP A 1 402 ? 17.841 20.848 -23.903 1.00 87.19 402 ASP A O 1
ATOM 2931 N N . TYR A 1 403 ? 19.132 19.200 -23.112 1.00 87.50 403 TYR A N 1
ATOM 2932 C CA . TYR A 1 403 ? 18.518 19.197 -21.786 1.00 87.50 403 TYR A CA 1
ATOM 2933 C C . TYR A 1 403 ? 18.804 20.498 -21.017 1.00 87.50 403 TYR A C 1
ATOM 2935 O O . TYR A 1 403 ? 17.902 21.063 -20.406 1.00 87.50 403 TYR A O 1
ATOM 2943 N N . ILE A 1 404 ? 20.038 21.011 -21.089 1.00 88.50 404 ILE A N 1
ATOM 2944 C CA . ILE A 1 404 ? 20.418 22.284 -20.452 1.00 88.50 404 ILE A CA 1
ATOM 2945 C C . ILE A 1 404 ? 19.715 23.460 -21.137 1.00 88.50 404 ILE A C 1
ATOM 2947 O O . ILE A 1 404 ? 19.221 24.359 -20.463 1.00 88.50 404 ILE A O 1
ATOM 2951 N N . LEU A 1 405 ? 19.610 23.424 -22.468 1.00 86.75 405 LEU A N 1
ATOM 2952 C CA . LEU A 1 405 ? 18.871 24.434 -23.228 1.00 86.75 405 LEU A CA 1
ATOM 2953 C C . LEU A 1 405 ? 17.384 24.442 -22.869 1.00 86.75 405 LEU A C 1
ATOM 2955 O O . LEU A 1 405 ? 16.826 25.509 -22.631 1.00 86.75 405 LEU A O 1
ATOM 2959 N N . ALA A 1 406 ? 16.765 23.268 -22.739 1.00 86.19 406 ALA A N 1
ATOM 2960 C CA . ALA A 1 406 ? 15.368 23.150 -22.341 1.00 86.19 406 ALA A CA 1
ATOM 2961 C C . ALA A 1 406 ? 15.114 23.708 -20.930 1.00 86.19 406 ALA A C 1
ATOM 2963 O O . ALA A 1 406 ? 14.120 24.401 -20.728 1.00 86.19 406 ALA A O 1
ATOM 2964 N N . LEU A 1 407 ? 16.023 23.466 -19.974 1.00 85.19 407 LEU A N 1
ATOM 2965 C CA . LEU A 1 407 ? 15.941 24.062 -18.634 1.00 85.19 407 LEU A CA 1
ATOM 2966 C C . LEU A 1 407 ? 16.045 25.595 -18.669 1.00 85.19 407 LEU A C 1
ATOM 2968 O O . LEU A 1 407 ? 15.409 26.267 -17.866 1.00 85.19 407 LEU A O 1
ATOM 2972 N N . ALA A 1 408 ? 16.807 26.150 -19.611 1.00 84.38 408 ALA A N 1
ATOM 2973 C CA . ALA A 1 408 ? 16.918 27.592 -19.829 1.00 84.38 408 ALA A CA 1
ATOM 2974 C C . ALA A 1 408 ? 15.767 28.186 -20.669 1.00 84.38 408 ALA A C 1
ATOM 2976 O O . ALA A 1 408 ? 15.774 29.379 -20.966 1.00 84.38 408 ALA A O 1
ATOM 2977 N N . GLY A 1 409 ? 14.794 27.375 -21.107 1.00 82.75 409 GLY A N 1
ATOM 2978 C CA . GLY A 1 409 ? 13.729 27.817 -22.015 1.00 82.75 409 GLY A CA 1
ATOM 2979 C C . GLY A 1 409 ? 14.212 28.145 -23.436 1.00 82.75 409 GLY A C 1
ATOM 2980 O O . GLY A 1 409 ? 13.518 28.836 -24.181 1.00 82.75 409 GLY A O 1
ATOM 2981 N N . LEU A 1 410 ? 15.395 27.662 -23.822 1.00 81.69 410 LEU A N 1
ATOM 2982 C CA . LEU A 1 410 ? 16.001 27.875 -25.133 1.00 81.69 410 LEU A CA 1
ATOM 2983 C C . LEU A 1 410 ? 15.662 26.722 -26.093 1.00 81.69 410 LEU A C 1
ATOM 2985 O O . LEU A 1 410 ? 15.538 25.568 -25.669 1.00 81.69 410 LEU A O 1
ATOM 2989 N N . PRO A 1 411 ? 15.519 26.998 -27.402 1.00 79.31 411 PRO A N 1
ATOM 2990 C CA . PRO A 1 411 ? 15.299 25.951 -28.393 1.00 79.31 411 PRO A CA 1
ATOM 2991 C C . PRO A 1 411 ? 16.498 24.985 -28.448 1.00 79.31 411 PRO A C 1
ATOM 2993 O O . PRO A 1 411 ? 17.629 25.400 -28.186 1.00 79.31 411 PRO A O 1
ATOM 2996 N N . PRO A 1 412 ? 16.283 23.708 -28.821 1.00 78.19 412 PRO A N 1
ATOM 2997 C CA . PRO A 1 412 ? 17.366 22.737 -28.950 1.00 78.19 412 PRO A CA 1
ATOM 2998 C C . PRO A 1 412 ? 18.389 23.200 -29.993 1.00 78.19 412 PRO A C 1
ATOM 3000 O O . PRO A 1 412 ? 18.034 23.807 -31.008 1.00 78.19 412 PRO A O 1
ATOM 3003 N N . ALA A 1 413 ? 19.661 22.865 -29.785 1.00 65.56 413 ALA A N 1
ATOM 3004 C CA . ALA A 1 413 ? 20.752 23.317 -30.651 1.00 65.56 413 ALA A CA 1
ATOM 3005 C C . ALA A 1 413 ? 20.689 22.711 -32.065 1.00 65.56 413 ALA A C 1
ATOM 3007 O O . ALA A 1 413 ? 21.340 23.198 -32.991 1.00 65.56 413 ALA A O 1
ATOM 3008 N N . THR A 1 414 ? 19.900 21.651 -32.255 1.00 58.88 414 THR A N 1
ATOM 3009 C CA . THR A 1 414 ? 19.764 20.915 -33.517 1.00 58.88 414 THR A CA 1
ATOM 3010 C C . THR A 1 414 ? 18.463 21.261 -34.256 1.00 58.88 414 THR A C 1
ATOM 3012 O O . THR A 1 414 ? 17.524 20.475 -34.364 1.00 58.88 414 THR A O 1
ATOM 3015 N N . GLY A 1 415 ? 18.404 22.455 -34.845 1.00 43.22 415 GLY A N 1
ATOM 3016 C CA . GLY A 1 415 ? 17.321 22.850 -35.752 1.00 43.22 415 GLY A CA 1
ATOM 3017 C C . GLY A 1 415 ? 17.378 22.161 -37.128 1.00 43.22 415 GLY A C 1
ATOM 3018 O O . GLY A 1 415 ? 17.830 22.772 -38.090 1.00 43.22 415 GLY A O 1
ATOM 3019 N N . SER A 1 416 ? 16.922 20.905 -37.242 1.00 31.53 416 SER A N 1
ATOM 3020 C CA . SER A 1 416 ? 16.251 20.302 -38.424 1.00 31.53 416 SER A CA 1
ATOM 3021 C C . SER A 1 416 ? 16.232 18.773 -38.330 1.00 31.53 416 SER A C 1
ATOM 3023 O O . SER A 1 416 ? 17.117 18.095 -38.857 1.00 31.53 416 SER A O 1
ATOM 3025 N N . SER A 1 417 ? 15.164 18.193 -37.782 1.00 31.72 417 SER A N 1
ATOM 3026 C CA . SER A 1 417 ? 14.724 16.892 -38.281 1.00 31.72 417 SER A CA 1
ATOM 3027 C C . SER A 1 417 ? 13.965 17.146 -39.588 1.00 31.72 417 SER A C 1
ATOM 3029 O O . SER A 1 417 ? 12.877 17.717 -39.614 1.00 31.72 417 SER A O 1
ATOM 3031 N N . LYS A 1 418 ? 14.559 16.768 -40.726 1.00 26.69 418 LYS A N 1
ATOM 3032 C CA . LYS A 1 418 ? 13.790 16.618 -41.966 1.00 26.69 418 LYS A CA 1
ATOM 3033 C C . LYS A 1 418 ? 12.737 15.542 -41.714 1.00 26.69 418 LYS A C 1
ATOM 3035 O O . LYS A 1 418 ? 13.047 14.352 -41.723 1.00 26.69 418 LYS A O 1
ATOM 3040 N N . SER A 1 419 ? 11.493 15.963 -41.533 1.00 31.08 419 SER A N 1
ATOM 3041 C CA . SER A 1 419 ? 10.324 15.112 -41.683 1.00 31.08 419 SER A CA 1
ATOM 3042 C C . SER A 1 419 ? 10.275 14.615 -43.132 1.00 31.08 419 SER A C 1
ATOM 3044 O O . SER A 1 419 ? 9.790 15.279 -44.044 1.00 31.08 419 SER A O 1
ATOM 3046 N N . THR A 1 420 ? 10.790 13.414 -43.385 1.00 30.67 420 THR A N 1
ATOM 3047 C CA . THR A 1 420 ? 10.461 12.676 -44.613 1.00 30.67 420 THR A CA 1
ATOM 3048 C C . THR A 1 420 ? 9.109 12.000 -44.417 1.00 30.67 420 THR A C 1
ATOM 3050 O O . THR A 1 420 ? 8.985 10.789 -44.304 1.00 30.67 420 THR A O 1
ATOM 3053 N N . GLY A 1 421 ? 8.073 12.833 -44.355 1.00 28.61 421 GLY A N 1
ATOM 3054 C CA . GLY A 1 421 ? 6.678 12.434 -44.440 1.00 28.61 421 GLY A CA 1
ATOM 3055 C C . GLY A 1 421 ? 6.043 13.131 -45.633 1.00 28.61 421 GLY A C 1
ATOM 3056 O O . GLY A 1 421 ? 5.425 14.177 -45.472 1.00 28.61 421 GLY A O 1
ATOM 3057 N N . LYS A 1 422 ? 6.194 12.566 -46.837 1.00 25.59 422 LYS A N 1
ATOM 3058 C CA . LYS A 1 422 ? 5.274 12.855 -47.943 1.00 25.59 422 LYS A CA 1
ATOM 3059 C C . LYS A 1 422 ? 4.404 11.631 -48.173 1.00 25.59 422 LYS A C 1
ATOM 3061 O O . LYS A 1 422 ? 4.859 10.590 -48.639 1.00 25.59 422 LYS A O 1
ATOM 3066 N N . SER A 1 423 ? 3.152 11.795 -47.787 1.00 27.78 423 SER A N 1
ATOM 3067 C CA . SER A 1 423 ? 2.035 10.903 -48.019 1.00 27.78 423 SER A CA 1
ATOM 3068 C C . SER A 1 423 ? 1.700 10.775 -49.511 1.00 27.78 423 SER A C 1
ATOM 3070 O O . SER A 1 423 ? 1.753 11.731 -50.281 1.00 27.78 423 SER A O 1
ATOM 3072 N N . THR A 1 424 ? 1.311 9.548 -49.865 1.00 28.30 424 THR A N 1
ATOM 3073 C CA . THR A 1 424 ? 0.300 9.159 -50.864 1.00 28.30 424 THR A CA 1
ATOM 3074 C C . THR A 1 424 ? 0.420 9.684 -52.300 1.00 28.30 424 THR A C 1
ATOM 3076 O O . THR A 1 424 ? -0.010 10.784 -52.630 1.00 28.30 424 THR A O 1
ATOM 3079 N N . GLY A 1 425 ? 0.832 8.781 -53.193 1.00 26.56 425 GLY A N 1
ATOM 3080 C CA . GLY A 1 425 ? 0.574 8.832 -54.632 1.00 26.56 425 GLY A CA 1
ATOM 3081 C C . GLY A 1 425 ? 0.388 7.413 -55.163 1.00 26.56 425 GLY A C 1
ATOM 3082 O O . GLY A 1 425 ? 1.340 6.756 -55.562 1.00 26.56 425 GLY A O 1
ATOM 3083 N N . LYS A 1 426 ? -0.849 6.924 -55.088 1.00 30.42 426 LYS A N 1
ATOM 3084 C CA . LYS A 1 426 ? -1.324 5.638 -55.604 1.00 30.42 426 LYS A CA 1
ATOM 3085 C C . LYS A 1 426 ? -1.233 5.647 -57.138 1.00 30.42 426 LYS A C 1
ATOM 3087 O O . LYS A 1 426 ? -2.077 6.259 -57.780 1.00 30.42 426 LYS A O 1
ATOM 3092 N N . SER A 1 427 ? -0.251 4.966 -57.726 1.00 31.30 427 SER A N 1
ATOM 3093 C CA . SER A 1 427 ? -0.272 4.569 -59.140 1.00 31.30 427 SER A CA 1
ATOM 3094 C C . SER A 1 427 ? -0.561 3.071 -59.220 1.00 31.30 427 SER A C 1
ATOM 3096 O O . SER A 1 427 ? 0.188 2.225 -58.734 1.00 31.30 427 SER A O 1
ATOM 3098 N N . GLY A 1 428 ? -1.743 2.756 -59.745 1.00 30.73 428 GLY A N 1
ATOM 3099 C CA . GLY A 1 428 ? -2.223 1.395 -59.911 1.00 30.73 428 GLY A CA 1
ATOM 3100 C C . GLY A 1 428 ? -1.537 0.671 -61.067 1.00 30.73 428 GLY A C 1
ATOM 3101 O O . GLY A 1 428 ? -1.373 1.226 -62.146 1.00 30.73 428 GLY A O 1
ATOM 3102 N N . GLY A 1 429 ? -1.196 -0.592 -60.804 1.00 29.88 429 GLY A N 1
ATOM 3103 C CA . GLY A 1 429 ? -1.518 -1.743 -61.649 1.00 29.88 429 GLY A CA 1
ATOM 3104 C C . GLY A 1 429 ? -1.041 -1.733 -63.099 1.00 29.88 429 GLY A C 1
ATOM 3105 O O . GLY A 1 429 ? -1.778 -1.335 -63.993 1.00 29.88 429 GLY A O 1
ATOM 3106 N N . GLY A 1 430 ? 0.123 -2.335 -63.342 1.00 27.16 430 GLY A N 1
ATOM 3107 C CA . GLY A 1 430 ? 0.536 -2.806 -64.661 1.00 27.16 430 GLY A CA 1
ATOM 3108 C C . GLY A 1 430 ? 1.040 -4.243 -64.573 1.00 27.16 430 GLY A C 1
ATOM 3109 O O . GLY A 1 430 ? 2.088 -4.487 -63.985 1.00 27.16 430 GLY A O 1
ATOM 3110 N N . GLY A 1 431 ? 0.292 -5.183 -65.158 1.00 27.11 431 GLY A N 1
ATOM 3111 C CA . GLY A 1 431 ? 0.782 -6.526 -65.473 1.00 27.11 431 GLY A CA 1
ATOM 3112 C C . GLY A 1 431 ? -0.060 -7.679 -64.930 1.00 27.11 431 GLY A C 1
ATOM 3113 O O . GLY A 1 431 ? 0.259 -8.240 -63.887 1.00 27.11 431 GLY A O 1
ATOM 3114 N N . LYS A 1 432 ? -1.064 -8.112 -65.702 1.00 31.23 432 LYS A N 1
ATOM 3115 C CA . LYS A 1 432 ? -1.223 -9.537 -66.031 1.00 31.23 432 LYS A CA 1
ATOM 3116 C C . LYS A 1 432 ? -2.121 -9.730 -67.251 1.00 31.23 432 LYS A C 1
ATOM 3118 O O . LYS A 1 432 ? -3.252 -9.262 -67.316 1.00 31.23 432 LYS A O 1
ATOM 3123 N N . SER A 1 433 ? -1.526 -10.418 -68.211 1.00 30.77 433 SER A N 1
ATOM 3124 C CA . SER A 1 433 ? -2.096 -11.047 -69.389 1.00 30.77 433 SER A CA 1
ATOM 3125 C C . SER A 1 433 ? -3.182 -12.061 -69.020 1.00 30.77 433 SER A C 1
ATOM 3127 O O . SER A 1 433 ? -3.058 -12.800 -68.046 1.00 30.77 433 SER A O 1
ATOM 3129 N N . GLY A 1 434 ? -4.230 -12.123 -69.838 1.00 32.94 434 GLY A N 1
ATOM 3130 C CA . GLY A 1 434 ? -5.300 -13.108 -69.711 1.00 32.94 434 GLY A CA 1
ATOM 3131 C C . GLY A 1 434 ? -6.358 -12.895 -70.783 1.00 32.94 434 GLY A C 1
ATOM 3132 O O . GLY A 1 434 ? -7.348 -12.210 -70.553 1.00 32.94 434 GLY A O 1
ATOM 3133 N N . GLY A 1 435 ? -6.110 -13.438 -71.977 1.00 32.34 435 GLY A N 1
ATOM 3134 C CA . GLY A 1 435 ? -7.080 -13.476 -73.067 1.00 32.34 435 GLY A CA 1
ATOM 3135 C C . GLY A 1 435 ? -8.267 -14.379 -72.727 1.00 32.34 435 GLY A C 1
ATOM 3136 O O . GLY A 1 435 ? -8.088 -15.483 -72.216 1.00 32.34 435 GLY A O 1
ATOM 3137 N N . GLY A 1 436 ? -9.475 -13.911 -73.038 1.00 32.16 436 GLY A N 1
ATOM 3138 C CA . GLY A 1 436 ? -10.726 -14.612 -72.759 1.00 32.16 436 GLY A CA 1
ATOM 3139 C C . GLY A 1 436 ? -11.863 -14.110 -73.646 1.00 32.16 436 GLY A C 1
ATOM 3140 O O . GLY A 1 436 ? -12.563 -13.175 -73.290 1.00 32.16 436 GLY A O 1
ATOM 3141 N N . LYS A 1 437 ? -11.949 -14.734 -74.824 1.00 34.12 437 LYS A N 1
ATOM 3142 C CA . LYS A 1 437 ? -13.034 -14.861 -75.816 1.00 34.12 437 LYS A CA 1
ATOM 3143 C C . LYS A 1 437 ? -14.276 -13.950 -75.746 1.00 34.12 437 LYS A C 1
ATOM 3145 O O . LYS A 1 437 ? -15.069 -13.970 -74.813 1.00 34.12 437 LYS A O 1
ATOM 3150 N N . SER A 1 438 ? -14.478 -13.309 -76.894 1.00 31.70 438 SER A N 1
ATOM 3151 C CA . SER A 1 438 ? -15.689 -12.709 -77.444 1.00 31.70 438 SER A CA 1
ATOM 3152 C C . SER A 1 438 ? -16.844 -13.705 -77.626 1.00 31.70 438 SER A C 1
ATOM 3154 O O . SER A 1 438 ? -16.641 -14.870 -77.965 1.00 31.70 438 SER A O 1
ATOM 3156 N N . GLY A 1 439 ? -18.072 -13.206 -77.475 1.00 32.91 439 GLY A N 1
ATOM 3157 C CA . GLY A 1 439 ? -19.301 -13.934 -77.783 1.00 32.91 439 GLY A CA 1
ATOM 3158 C C . GLY A 1 439 ? -20.515 -13.009 -77.768 1.00 32.91 439 GLY A C 1
ATOM 3159 O O . GLY A 1 439 ? -21.236 -12.946 -76.782 1.00 32.91 439 GLY A O 1
ATOM 3160 N N . GLY A 1 440 ? -20.726 -12.278 -78.861 1.00 32.50 440 GLY A N 1
ATOM 3161 C CA . GLY A 1 440 ? -21.918 -11.467 -79.101 1.00 32.50 440 GLY A CA 1
ATOM 3162 C C . GLY A 1 440 ? -22.143 -11.366 -80.602 1.00 32.50 440 GLY A C 1
ATOM 3163 O O . GLY A 1 440 ? -21.495 -10.570 -81.272 1.00 32.50 440 GLY A O 1
ATOM 3164 N N . GLY A 1 441 ? -22.988 -12.247 -81.134 1.00 34.41 441 GLY A N 1
ATOM 3165 C CA . GLY A 1 441 ? -23.334 -12.280 -82.549 1.00 34.41 441 GLY A CA 1
ATOM 3166 C C . GLY A 1 441 ? -24.401 -11.255 -82.925 1.00 34.41 441 GLY A C 1
ATOM 3167 O O . GLY A 1 441 ? -25.263 -10.929 -82.109 1.00 34.41 441 GLY A O 1
ATOM 3168 N N . LYS A 1 442 ? -24.372 -10.816 -84.189 1.00 33.81 442 LYS A N 1
ATOM 3169 C CA . LYS A 1 442 ? -25.543 -10.702 -85.078 1.00 33.81 442 LYS A CA 1
ATOM 3170 C C . LYS A 1 442 ? -25.143 -10.229 -86.482 1.00 33.81 442 LYS A C 1
ATOM 3172 O O . LYS A 1 442 ? -24.220 -9.437 -86.627 1.00 33.81 442 LYS A O 1
ATOM 3177 N N . SER A 1 443 ? -25.963 -10.656 -87.451 1.00 35.31 443 SER A N 1
ATOM 3178 C CA . SER A 1 443 ? -26.001 -10.336 -88.893 1.00 35.31 443 SER A CA 1
ATOM 3179 C C . SER A 1 443 ? -24.897 -10.993 -89.732 1.00 35.31 443 SER A C 1
ATOM 3181 O O . SER A 1 443 ? -23.743 -10.974 -89.337 1.00 35.31 443 SER A O 1
ATOM 3183 N N . GLY A 1 444 ? -25.156 -11.635 -90.868 1.00 39.00 444 GLY A N 1
ATOM 3184 C CA . GLY A 1 444 ? -26.346 -11.747 -91.714 1.00 39.00 444 GLY A CA 1
ATOM 3185 C C . GLY A 1 444 ? -25.838 -11.974 -93.144 1.00 39.00 444 GLY A C 1
ATOM 3186 O O . GLY A 1 444 ? -24.930 -11.255 -93.554 1.00 39.00 444 GLY A O 1
ATOM 3187 N N . GLY A 1 445 ? -26.381 -12.961 -93.862 1.00 35.16 445 GLY A N 1
ATOM 3188 C CA . GLY A 1 445 ? -25.969 -13.312 -95.230 1.00 35.16 445 GLY A CA 1
ATOM 3189 C C . GLY A 1 445 ? -25.675 -14.789 -95.385 1.00 35.16 445 GLY A C 1
ATOM 3190 O O . GLY A 1 445 ? -24.596 -15.202 -94.909 1.00 35.16 445 GLY A O 1
#

pLDDT: mean 72.58, std 25.16, range [23.83, 96.94]

Secondary structure (DSSP, 8-state):
----------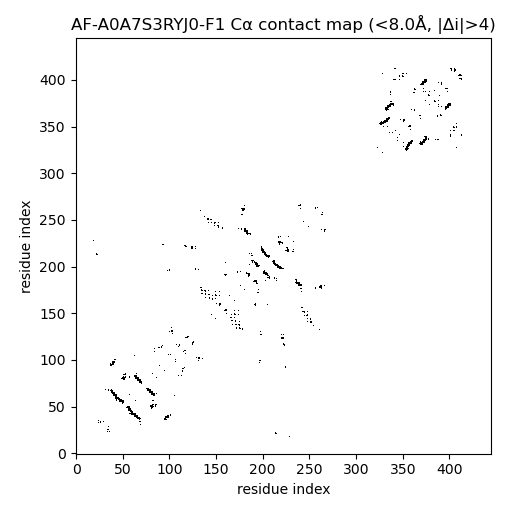------PPP--------SS--TTS-TT-EEEEE-SSTTPBPTTT--B--TT-EEEEEEEE-SSSSSEEEEEEEGGGSPP-SSGGGEETGGGS-HHHHHHHHHHHT----TTSHHHHHHHHHHHHHHHHHHHHTTS-HHHHHHHHHTTT----TT--HHHHHHHHHHHHHH-BPPPPTTT-SS-EEEETTEEEE-SEETTTEE---EEESS-SSSPPPPPHHHHHHT---B-----HHHHHHTTT----TT-GGGGTS--S-------------------------------------------S----------GGGTTTT-EEEE-S--SS-HHHHHHHHHHTT-EEE-S-TTSS----EEE--HHHHT-SS--HHHHHHHHTTPPEE-HHHHHHHTTPPPS--------------------------------

Solvent-accessible surface area (backbone atoms only — not comparable to full-atom values): 28101 Å² total; per-residue (Å²): 142,79,92,79,92,80,89,83,82,90,79,82,79,82,80,72,85,75,78,86,72,84,75,81,78,82,68,88,85,64,63,88,85,68,51,81,73,33,29,33,39,48,61,29,92,51,55,82,47,51,16,75,63,78,66,46,74,39,52,54,68,36,67,29,29,35,38,56,39,77,38,95,86,50,99,53,70,40,75,46,38,15,43,64,94,48,43,80,89,63,86,48,57,88,49,45,40,50,52,56,62,49,57,61,71,57,41,52,53,44,23,67,76,60,67,32,65,68,55,74,85,42,68,54,28,45,52,35,47,54,50,41,55,54,24,49,61,39,22,66,52,44,63,79,57,55,57,69,61,52,48,52,34,35,51,78,63,63,39,64,80,60,92,85,61,49,60,68,56,49,28,44,54,50,16,43,21,57,35,51,19,28,60,42,47,31,96,84,45,61,36,38,19,51,42,78,35,56,33,28,37,36,38,74,33,37,33,91,82,76,42,77,36,79,54,67,41,36,76,36,49,54,54,79,52,76,66,47,55,70,68,58,51,60,63,54,45,56,64,45,77,62,68,68,39,74,72,55,42,62,62,37,67,94,57,75,78,55,95,84,32,57,28,67,79,53,50,78,81,87,78,81,89,79,87,84,88,81,82,84,82,86,90,90,81,86,89,81,88,86,84,91,86,89,84,91,78,92,85,82,78,81,90,76,85,76,92,70,90,79,94,77,87,86,84,85,80,80,78,69,88,63,77,55,76,51,44,74,31,52,88,40,23,37,30,74,48,80,88,51,62,63,45,66,70,57,52,40,54,53,37,48,59,16,42,19,47,71,47,90,72,70,68,72,82,83,62,81,62,58,34,33,34,36,44,71,72,52,73,68,39,97,73,54,54,72,54,57,52,38,29,58,74,68,70,31,52,74,39,48,51,43,58,59,28,51,68,72,75,41,76,57,73,74,89,70,81,80,78,89,73,81,81,88,81,91,78,82,88,85,88,81,91,79,90,80,83,88,87,82,88,82,88,86,135

InterPro domains:
  IPR001357 BRCT domain [PS50172] (324-405)
  IPR001510 Zinc finger, PARP-type [PF00645] (42-113)
  IPR001510 Zinc finger, PARP-type [PS50064] (39-114)
  IPR001510 Zinc finger, PARP-type [SM01336] (42-115)
  IPR036420 BRCT domain superfamily [G3DSA:3.40.50.10190] (322-413)
  IPR036420 BRCT domain superfamily [SSF52113] (328-406)
  IPR036957 Zinc finger, PARP-type superfamily [G3DSA:3.30.1740.10] (32-129)

Foldseek 3Di:
DDDDDDDDDDDDPPDDDDADDPPQPPDPDDDLVSDPQQKEKDFACAQPAAAPQPRHTDHGRAIWIWGWDQDPPDGGTDTHIHHLLRDDQDDEDVSYHQLLQDQPVVNVVSCVSNVFDADCVDPLQVQLNVLNVQLVVQLVLQLVPDPVLLVVLCVVVQADDDPPDDSSNSSSQVSCCQQANQWAADPQQRHSQWGDRRQKIFGQDARVRPGGDGDMAGRGCRRPDDGHDPVVCVNGHHQHHRDRDPVSCVSCVVPDHPPPRNVVVNPPPPDDDPDDDDDDDDDDDDDDDDDDDDDDDDDDDDDDDPPDDDDDDDDDPPPPPPPPLQALLAPAEEEEDDQAVVGPVVLCVLNVSNRYHYDDDAQPPPDDHQEYEYDPVQVPDPDHDNRVVSCVVVVRYYDHSQVSCVSSVHHGSDPDDPPPDDDDDDDDDDDDDDDDDDDDDDDDD

Sequence (445 aa):
MAERPLSHRNHLIHGQATPTAAILVMSYGGDDSSIPDKLRLDYAPTSRASCKGCGRGIGQGEVRCGVKVRSQWHDGFDMHFHHVACAPKASGPGAFKGVQRLRWADQAALADALKMPLDESKPAVKKAKRLNELVWGVVDKVASVPKKQLREALEENDRFITDKMSPAELAYMIGDSLVSGLLPPCPFCECNALVGEGGMIRCAGFAAGTTSCRFSLVLDSVFDEPLGSEEMRGRTKRAGVFEPTQPLARALKDWSPPKDAPVLALAPAAGAAGGSAAAGPSGVNIQGSGTDVQGGGPDVKPFHGDLHGDIDSGDDEELDGSCDAKYVMAGLVVASVGSTTPKAEELQSIVEAHGGEWVSGSIGDGRSVSILVSTEAEAAKKKPSAKFAAAAKASVPAVSADYILALAGLPPATGSSKSTGKSTGKSGGGGKSGGGKSGGGKSGG